Protein AF-A0AB34JN98-F1 (afdb_monomer_lite)

Radius of gyration: 25.68 Å; chains: 1; bounding box: 52×75×69 Å

Organism: Prymnesium parvum (NCBI:txid97485)

Sequence (471 aa):
MVVPAAVWSALQLTQSSSPPLPIPLSLLRPIVGSLRVNEQRHREEVEESARLGYARAALASPPPPPLPSTRARVPPRALGLGPASPFPTDELVFTSEAPVLSAASCGAIRREAAAHIAAGGKSSFTMVETNRDANVHALPLTRRLLNRALRAGLLEWAAAAFPAAVDGAAELFVYRALVVQYDAAAGLTRQPVHRDAALLSVIISLSERGEYTAGGTWIEAMGKAIAPPQGHALLHPSALRHSGGEITSGERWVLVVFLGHEKLKFAEHGRRFKARAKEAAENGEAAEVQRLLYEGLRVCPDQPELWSDAGGYLHDRGDLSSALEHYEMAIKLNPADAHPHNNRGAALVESNAPPQFALQAFEYALSLDPYLVPAWRNIGGLLLAIGEKEAAGDVLASAPACVQADAVVASLRAAVEDESLARCHRQSLWCTCVAQRVSLSAVLERSDGNAWTRRSSSTTARMCVAVLSKP

Secondary structure (DSSP, 8-state):
-PPPGGGS-S--------PPPPPPGGGTHHHHHHHHHHHHHHHHHHHHHHHTTPPPS---SSPPPPPPEEEEE--GGGG--GGG-S---SEEEEEESS-SS-HHHHHHHHHHHHHHHHTT---TT--TTT-EEEEGGG-HHHHHHHHHHIIIIIHHHHHHH-TTT-S-GGGEEEEEEEEEEEETTTTB----SB--SSSEEEEEE-S-GGGEEEEEEEEGGGTEEE-PPTT-EEEEETTS-EEEEEEEEEEEEEEEEEEEESS--STTHHHHHHHHHHHHHHTT-HHHHHHHHHHHHHH-TT-HHHHHHHHHHHHHTT-HHHHHHHHHHHHHH-TT-HHHHHHHHHHHHHTT--HHHHHHHHHHHHHH-TT-HHHHHHHHHHHHHHT-HHHHHHHHHHS-HHHHTSHHHHHHHHHHH-HHHHHHHHHHHHSTTSTTT--HHHHEEE-TTS-EEESS-SHHHHHHHHHHT--

pLDDT: mean 76.85, std 19.91, range [26.48, 98.69]

Structure (mmCIF, N/CA/C/O backbone):
data_AF-A0AB34JN98-F1
#
_entry.id   AF-A0AB34JN98-F1
#
loop_
_atom_site.group_PDB
_atom_site.id
_atom_site.type_symbol
_atom_site.label_atom_id
_atom_site.label_alt_id
_atom_site.label_comp_id
_atom_site.label_asym_id
_atom_site.label_entity_id
_atom_site.label_seq_id
_atom_site.pdbx_PDB_ins_code
_atom_site.Cartn_x
_atom_site.Cartn_y
_atom_site.Cartn_z
_atom_site.occupancy
_atom_site.B_iso_or_equiv
_atom_site.auth_seq_id
_atom_site.auth_comp_id
_atom_site.auth_asym_id
_atom_site.auth_atom_id
_atom_site.pdbx_PDB_model_num
ATOM 1 N N . MET A 1 1 ? 2.929 39.984 12.850 1.00 28.11 1 MET A N 1
ATOM 2 C CA . MET A 1 1 ? 2.430 39.860 11.465 1.00 28.11 1 MET A CA 1
ATOM 3 C C . MET A 1 1 ? 1.137 39.075 11.513 1.00 28.11 1 MET A C 1
ATOM 5 O O . MET A 1 1 ? 1.141 37.941 11.970 1.00 28.11 1 MET A O 1
ATOM 9 N N . VAL A 1 2 ? 0.042 39.746 11.176 1.00 27.78 2 VAL A N 1
ATOM 10 C CA . VAL A 1 2 ? -1.337 39.250 11.240 1.00 27.78 2 VAL A CA 1
ATOM 11 C C . VAL A 1 2 ? -1.608 38.427 9.979 1.00 27.78 2 VAL A C 1
ATOM 13 O O . VAL A 1 2 ? -1.315 38.893 8.881 1.00 27.78 2 VAL A O 1
ATOM 16 N N . VAL A 1 3 ? -2.124 37.207 10.129 1.00 28.59 3 VAL A N 1
ATOM 17 C CA . VAL A 1 3 ? -2.590 36.382 9.002 1.00 28.59 3 VAL A CA 1
ATOM 18 C C . VAL A 1 3 ? -3.963 36.917 8.555 1.00 28.59 3 VAL A C 1
ATOM 20 O O . VAL A 1 3 ? -4.798 37.168 9.427 1.00 28.59 3 VAL A O 1
ATOM 23 N N . PRO A 1 4 ? -4.226 37.144 7.253 1.00 30.84 4 PRO A N 1
ATOM 24 C CA . PRO A 1 4 ? -5.441 37.828 6.807 1.00 30.84 4 PRO A CA 1
ATOM 25 C C . PRO A 1 4 ? -6.714 37.000 7.021 1.00 30.84 4 PRO A C 1
ATOM 27 O O . PRO A 1 4 ? -6.763 35.815 6.701 1.00 30.84 4 PRO A O 1
ATOM 30 N N . ALA A 1 5 ? -7.779 37.668 7.468 1.00 32.75 5 ALA A N 1
ATOM 31 C CA . ALA A 1 5 ? -9.112 37.127 7.754 1.00 32.75 5 ALA A CA 1
ATOM 32 C C . ALA A 1 5 ? -9.914 36.632 6.522 1.00 32.75 5 ALA A C 1
ATOM 34 O O . ALA A 1 5 ? -11.117 36.414 6.615 1.00 32.75 5 ALA A O 1
ATOM 35 N N . ALA A 1 6 ? -9.279 36.441 5.363 1.00 30.11 6 ALA A N 1
ATOM 36 C CA . ALA A 1 6 ? -9.966 36.165 4.097 1.00 30.11 6 ALA A CA 1
ATOM 37 C C . ALA A 1 6 ? -10.216 34.671 3.800 1.00 30.11 6 ALA A C 1
ATOM 39 O O . ALA A 1 6 ? -10.796 34.350 2.770 1.00 30.11 6 ALA A O 1
ATOM 40 N N . VAL A 1 7 ? -9.828 33.751 4.691 1.00 34.19 7 VAL A N 1
ATOM 41 C CA . VAL A 1 7 ? -10.060 32.298 4.508 1.00 34.19 7 VAL A CA 1
ATOM 42 C C . VAL A 1 7 ? -11.388 31.826 5.134 1.00 34.19 7 VAL A C 1
ATOM 44 O O . VAL A 1 7 ? -11.815 30.702 4.905 1.00 34.19 7 VAL A O 1
ATOM 47 N N . TRP A 1 8 ? -12.102 32.683 5.874 1.00 31.88 8 TRP A N 1
ATOM 48 C CA . TRP A 1 8 ? -13.288 32.280 6.650 1.00 31.88 8 TRP A CA 1
ATOM 49 C C . TRP A 1 8 ? -14.656 32.545 5.997 1.00 31.88 8 TRP A C 1
ATOM 51 O O . TRP A 1 8 ? -15.677 32.219 6.596 1.00 31.88 8 TRP A O 1
ATOM 61 N N . SER A 1 9 ? -14.723 33.094 4.780 1.00 26.48 9 SER A N 1
ATOM 62 C CA . SER A 1 9 ? -15.995 33.607 4.226 1.00 26.48 9 SER A CA 1
ATOM 63 C C . SER A 1 9 ? -16.650 32.758 3.132 1.00 26.48 9 SER A C 1
ATOM 65 O O . SER A 1 9 ? -17.428 33.280 2.340 1.00 26.48 9 SER A O 1
ATOM 67 N N . ALA A 1 10 ? -16.412 31.449 3.097 1.00 29.86 10 ALA A N 1
ATOM 68 C CA . ALA A 1 10 ? -17.182 30.545 2.243 1.00 29.86 10 ALA A CA 1
ATOM 69 C C . ALA A 1 10 ? -17.642 29.328 3.045 1.00 29.86 10 ALA A C 1
ATOM 71 O O . ALA A 1 10 ? -17.051 28.267 2.915 1.00 29.86 10 ALA A O 1
ATOM 72 N N . LEU A 1 11 ? -18.633 29.528 3.922 1.00 27.17 11 LEU A N 1
ATOM 73 C CA . LEU A 1 11 ? -19.569 28.532 4.475 1.00 27.17 11 LEU A CA 1
ATOM 74 C C . LEU A 1 11 ? -20.429 29.246 5.534 1.00 27.17 11 LEU A C 1
ATOM 76 O O . LEU A 1 11 ? -20.209 29.141 6.739 1.00 27.17 11 LEU A O 1
ATOM 80 N N . GLN A 1 12 ? -21.390 30.050 5.077 1.00 30.25 12 GLN A N 1
ATOM 81 C CA . GLN A 1 12 ? -22.521 30.423 5.924 1.00 30.25 12 GLN A CA 1
ATOM 82 C C . GLN A 1 12 ? -23.531 29.269 5.931 1.00 30.25 12 GLN A C 1
ATOM 84 O O . GLN A 1 12 ? -23.771 28.675 4.881 1.00 30.25 12 GLN A O 1
ATOM 89 N N . LEU A 1 13 ? -24.157 29.062 7.101 1.00 28.30 13 LEU A N 1
ATOM 90 C CA . LEU A 1 13 ? -25.180 28.062 7.471 1.00 28.30 13 LEU A CA 1
ATOM 91 C C . LEU A 1 13 ? -24.554 26.718 7.916 1.00 28.30 13 LEU A C 1
ATOM 93 O O . LEU A 1 13 ? -23.946 26.033 7.113 1.00 28.30 13 LEU A O 1
ATOM 97 N N . THR A 1 14 ? -24.611 26.254 9.168 1.00 26.95 14 THR A N 1
ATOM 98 C CA . THR A 1 14 ? -25.475 26.544 10.325 1.00 26.95 14 THR A CA 1
ATOM 99 C C . THR A 1 14 ? -24.701 26.379 11.640 1.00 26.95 14 THR A C 1
ATOM 101 O O . THR A 1 14 ? -23.757 25.600 11.740 1.00 26.95 14 THR A O 1
ATOM 104 N N . GLN A 1 15 ? -25.126 27.132 12.652 1.00 34.88 15 GLN A N 1
ATOM 105 C CA . GLN A 1 15 ? -24.516 27.285 13.971 1.00 34.88 15 GLN A CA 1
ATOM 106 C C . GLN A 1 15 ? -24.299 25.954 14.719 1.00 34.88 15 GLN A C 1
ATOM 108 O O . GLN A 1 15 ? -25.248 25.312 15.154 1.00 34.88 15 GLN A O 1
ATOM 113 N N . SER A 1 16 ? -23.032 25.610 14.946 1.00 28.55 16 SER A N 1
ATOM 114 C CA . SER A 1 16 ? -22.572 24.830 16.096 1.00 28.55 16 SER A CA 1
ATOM 115 C C . SER A 1 16 ? -21.486 25.668 16.767 1.00 28.55 16 SER A C 1
ATOM 117 O O . SER A 1 16 ? -20.423 25.924 16.201 1.00 28.55 16 SER A O 1
ATOM 119 N N . SER A 1 17 ? -21.826 26.236 17.919 1.00 30.62 17 SER A N 1
ATOM 120 C CA . SER A 1 17 ? -21.062 27.253 18.637 1.00 30.62 17 SER A CA 1
ATOM 121 C C . SER A 1 17 ? -19.944 26.638 19.475 1.00 30.62 17 SER A C 1
ATOM 123 O O . SER A 1 17 ? -19.982 26.683 20.703 1.00 30.62 17 SER A O 1
ATOM 125 N N . SER A 1 18 ? -18.937 26.061 18.828 1.00 27.73 18 SER A N 1
ATOM 126 C CA . SER A 1 18 ? -17.626 25.843 19.445 1.00 27.73 18 SER A CA 1
ATOM 127 C C . SER A 1 18 ? -16.556 25.841 18.353 1.00 27.73 18 SER A C 1
ATOM 129 O O . SER A 1 18 ? -16.596 24.973 17.479 1.00 27.73 18 SER A O 1
ATOM 131 N N . PRO A 1 19 ? -15.611 26.803 18.343 1.00 28.62 19 PRO A N 1
ATOM 132 C CA . PRO A 1 19 ? -14.417 26.651 17.523 1.00 28.62 19 PRO A CA 1
ATOM 133 C C . PRO A 1 19 ? -13.673 25.380 17.972 1.00 28.62 19 PRO A C 1
ATOM 135 O O . PRO A 1 19 ? -13.746 25.037 19.156 1.00 28.62 19 PRO A O 1
ATOM 138 N N . PRO A 1 20 ? -12.949 24.681 17.078 1.00 36.00 20 PRO A N 1
ATOM 139 C CA . PRO A 1 20 ? -12.013 23.654 17.521 1.00 36.00 20 PRO A CA 1
ATOM 140 C C . PRO A 1 20 ? -11.102 24.270 18.588 1.00 36.00 20 PRO A C 1
ATOM 142 O O . PRO A 1 20 ? -10.603 25.386 18.402 1.00 36.00 20 PRO A O 1
ATOM 145 N N . LEU A 1 21 ? -10.958 23.584 19.727 1.00 36.88 21 LEU A N 1
ATOM 146 C CA . LEU A 1 21 ? -10.161 24.057 20.858 1.00 36.88 21 LEU A CA 1
ATOM 147 C C . LEU A 1 21 ? -8.791 24.540 20.349 1.00 36.88 21 LEU A C 1
ATOM 149 O O . LEU A 1 21 ? -8.106 23.795 19.642 1.00 36.88 21 LEU A O 1
ATOM 153 N N . PRO A 1 22 ? -8.379 25.784 20.653 1.00 38.31 22 PRO A N 1
ATOM 154 C CA . PRO A 1 22 ? -7.098 26.287 20.193 1.00 38.31 22 PRO A CA 1
ATOM 155 C C . PRO A 1 22 ? -5.988 25.463 20.842 1.00 38.31 22 PRO A C 1
ATOM 157 O O . PRO A 1 22 ? -5.863 25.430 22.065 1.00 38.31 22 PRO A O 1
ATOM 160 N N . ILE A 1 23 ? -5.171 24.812 20.013 1.00 42.81 23 ILE A N 1
ATOM 161 C CA . ILE A 1 23 ? -3.956 24.125 20.457 1.00 42.81 23 ILE A CA 1
ATOM 162 C C . ILE A 1 23 ? -3.108 25.149 21.239 1.00 42.81 23 ILE A C 1
ATOM 164 O O . ILE A 1 23 ? -2.758 26.192 20.674 1.00 42.81 23 ILE A O 1
ATOM 168 N N . PRO A 1 24 ? -2.776 24.898 22.520 1.00 39.72 24 PRO A N 1
ATOM 169 C CA . PRO A 1 24 ? -1.986 25.815 23.334 1.00 39.72 24 PRO A CA 1
ATOM 170 C C . PRO A 1 24 ? -0.711 26.290 22.620 1.00 39.72 24 PRO A C 1
ATOM 172 O O . PRO A 1 24 ? 0.083 25.479 22.149 1.00 39.72 24 PRO A O 1
ATOM 175 N N . LEU A 1 25 ? -0.457 27.606 22.585 1.00 34.88 25 LEU A N 1
ATOM 176 C CA . LEU A 1 25 ? 0.745 28.198 21.962 1.00 34.88 25 LEU A CA 1
ATOM 177 C C . LEU A 1 25 ? 2.066 27.633 22.534 1.00 34.88 25 LEU A C 1
ATOM 179 O O . LEU A 1 25 ? 3.090 27.619 21.850 1.00 34.88 25 LEU A O 1
ATOM 183 N N . SER A 1 26 ? 2.050 27.134 23.774 1.00 39.28 26 SER A N 1
ATOM 184 C CA . SER A 1 26 ? 3.172 26.438 24.419 1.00 39.28 26 SER A CA 1
ATOM 185 C C . SER A 1 26 ? 3.528 25.107 23.743 1.00 39.28 26 SER A C 1
ATOM 187 O O . SER A 1 26 ? 4.705 24.753 23.698 1.00 39.28 26 SER A O 1
ATOM 189 N N . LEU A 1 27 ? 2.552 24.426 23.135 1.00 37.41 27 LEU A N 1
ATOM 190 C CA . LEU A 1 27 ? 2.753 23.228 22.315 1.00 37.41 27 LEU A CA 1
ATOM 191 C C . LEU A 1 27 ? 3.260 23.560 20.902 1.00 37.41 27 LEU A C 1
ATOM 193 O O . LEU A 1 27 ? 3.692 22.652 20.201 1.00 37.41 27 LEU A O 1
ATOM 197 N N . LEU A 1 28 ? 3.272 24.838 20.483 1.00 34.34 28 LEU A N 1
ATOM 198 C CA . LEU A 1 28 ? 3.729 25.265 19.150 1.00 34.34 28 LEU A CA 1
ATOM 199 C C . LEU A 1 28 ? 5.238 25.557 19.055 1.00 34.34 28 LEU A C 1
ATOM 201 O O . LEU A 1 28 ? 5.811 25.489 17.968 1.00 34.34 28 LEU A O 1
ATOM 205 N N . ARG A 1 29 ? 5.930 25.862 20.161 1.00 35.06 29 ARG A N 1
ATOM 206 C CA . ARG A 1 29 ? 7.394 26.087 20.145 1.00 35.06 29 ARG A CA 1
ATOM 207 C C . ARG A 1 29 ? 8.211 24.845 19.726 1.00 35.06 29 ARG A C 1
ATOM 209 O O . ARG A 1 29 ? 9.141 25.017 18.936 1.00 35.06 29 ARG A O 1
ATOM 216 N N . PRO A 1 30 ? 7.859 23.611 20.140 1.00 42.59 30 PRO A N 1
ATOM 217 C CA . PRO A 1 30 ? 8.462 22.378 19.616 1.00 42.59 30 PRO A CA 1
ATOM 218 C C . PRO A 1 30 ? 8.184 22.119 18.121 1.00 42.59 30 PRO A C 1
ATOM 220 O O . PRO A 1 30 ? 8.892 21.340 17.482 1.00 42.59 30 PRO A O 1
ATOM 223 N N . ILE A 1 31 ? 7.185 22.783 17.527 1.00 35.53 31 ILE A N 1
ATOM 224 C CA . ILE A 1 31 ? 6.710 22.509 16.158 1.00 35.53 31 ILE A CA 1
ATOM 225 C C . ILE A 1 31 ? 7.638 23.096 15.095 1.00 35.53 31 ILE A C 1
ATOM 227 O O . ILE A 1 31 ? 7.838 22.475 14.056 1.00 35.53 31 ILE A O 1
ATOM 231 N N . VAL A 1 32 ? 8.276 24.244 15.346 1.00 38.88 32 VAL A N 1
ATOM 232 C CA . VAL A 1 32 ? 9.281 24.797 14.415 1.00 38.88 32 VAL A CA 1
ATOM 233 C C . VAL A 1 32 ? 10.532 23.914 14.376 1.00 38.88 32 VAL A C 1
ATOM 235 O O . VAL A 1 32 ? 11.101 23.696 13.307 1.00 38.88 32 VAL A O 1
ATOM 238 N N . GLY A 1 33 ? 10.931 23.356 15.524 1.00 40.91 33 GLY A N 1
ATOM 239 C CA . GLY A 1 33 ? 11.994 22.351 15.594 1.00 40.91 33 GLY A CA 1
ATOM 240 C C . GLY A 1 33 ? 11.627 21.081 14.827 1.00 40.91 33 GLY A C 1
ATOM 241 O O . GLY A 1 33 ? 12.429 20.580 14.046 1.00 40.91 33 GLY A O 1
ATOM 242 N N . SER A 1 34 ? 10.387 20.617 14.962 1.00 44.25 34 SER A N 1
ATOM 243 C CA . SER A 1 34 ? 9.938 19.362 14.351 1.00 44.25 34 SER A CA 1
ATOM 244 C C . SER A 1 34 ? 9.655 19.464 12.849 1.00 44.25 34 SER A C 1
ATOM 246 O O . SER A 1 34 ? 9.928 18.529 12.099 1.00 44.25 34 SER A O 1
ATOM 248 N N . LEU A 1 35 ? 9.222 20.634 12.366 1.00 44.00 35 LEU A N 1
ATOM 249 C CA . LEU A 1 35 ? 9.190 20.942 10.934 1.00 44.00 35 LEU A CA 1
ATOM 250 C C . LEU A 1 35 ? 10.591 20.869 10.320 1.00 44.00 35 LEU A C 1
ATOM 252 O O . LEU A 1 35 ? 10.753 20.254 9.272 1.00 44.00 35 LEU A O 1
ATOM 256 N N . ARG A 1 36 ? 11.614 21.406 11.000 1.00 51.94 36 ARG A N 1
ATOM 257 C CA . ARG A 1 36 ? 13.011 21.289 10.553 1.00 51.94 36 ARG A CA 1
ATOM 258 C C . ARG A 1 36 ? 13.514 19.847 10.583 1.00 51.94 36 ARG A C 1
ATOM 260 O O . ARG A 1 36 ? 14.231 19.464 9.669 1.00 51.94 36 ARG A O 1
ATOM 267 N N . VAL A 1 37 ? 13.128 19.045 11.580 1.00 51.28 37 VAL A N 1
ATOM 268 C CA . VAL A 1 37 ? 13.458 17.606 11.641 1.00 51.28 37 VAL A CA 1
ATOM 269 C C . VAL A 1 37 ? 12.801 16.840 10.493 1.00 51.28 37 VAL A C 1
ATOM 271 O O . VAL A 1 37 ? 13.446 15.998 9.883 1.00 51.28 37 VAL A O 1
ATOM 274 N N . ASN A 1 38 ? 11.553 17.144 10.140 1.00 50.97 38 ASN A N 1
ATOM 275 C CA . ASN A 1 38 ? 10.889 16.498 9.006 1.00 50.97 38 ASN A CA 1
ATOM 276 C C . ASN A 1 38 ? 11.448 16.966 7.657 1.00 50.97 38 ASN A C 1
ATOM 278 O O . ASN A 1 38 ? 11.634 16.146 6.767 1.00 50.97 38 ASN A O 1
ATOM 282 N N . GLU A 1 39 ? 11.784 18.249 7.510 1.00 58.91 39 GLU A N 1
ATOM 283 C CA . GLU A 1 39 ? 12.518 18.752 6.341 1.00 58.91 39 GLU A CA 1
ATOM 284 C C . GLU A 1 39 ? 13.929 18.163 6.248 1.00 58.91 39 GLU A C 1
ATOM 286 O O . GLU A 1 39 ? 14.457 17.984 5.154 1.00 58.91 39 GLU A O 1
ATOM 291 N N . GLN A 1 40 ? 14.565 17.881 7.384 1.00 61.53 40 GLN A N 1
ATOM 292 C CA . GLN A 1 40 ? 15.850 17.195 7.451 1.00 61.53 40 GLN A CA 1
ATOM 293 C C . GLN A 1 40 ? 15.706 15.721 7.052 1.00 61.53 40 GLN A C 1
ATOM 295 O O . GLN A 1 40 ? 16.437 15.287 6.174 1.00 61.53 40 GLN A O 1
ATOM 300 N N . ARG A 1 41 ? 14.722 14.988 7.586 1.00 60.88 41 ARG A N 1
ATOM 301 C CA . ARG A 1 41 ? 14.465 13.586 7.215 1.00 60.88 41 ARG A CA 1
ATOM 302 C C . ARG A 1 41 ? 14.032 13.425 5.755 1.00 60.88 41 ARG A C 1
ATOM 304 O O . ARG A 1 41 ? 14.526 12.543 5.075 1.00 60.88 41 ARG A O 1
ATOM 311 N N . HIS A 1 42 ? 13.181 14.310 5.231 1.00 66.56 42 HIS A N 1
ATOM 312 C CA . HIS A 1 42 ? 12.841 14.317 3.798 1.00 66.56 42 HIS A CA 1
ATOM 313 C C . HIS A 1 42 ? 14.080 14.582 2.931 1.00 66.56 42 HIS A C 1
ATOM 315 O O . HIS A 1 42 ? 14.259 13.943 1.901 1.00 66.56 42 HIS A O 1
ATOM 321 N N . ARG A 1 43 ? 14.985 15.474 3.363 1.00 70.12 43 ARG A N 1
ATOM 322 C CA . ARG A 1 43 ? 16.288 15.641 2.698 1.00 70.12 43 ARG A CA 1
ATOM 323 C C . ARG A 1 43 ? 17.152 14.383 2.799 1.00 70.12 43 ARG A C 1
ATOM 325 O O . ARG A 1 43 ? 17.760 14.012 1.803 1.00 70.12 43 ARG A O 1
ATOM 332 N N . GLU A 1 44 ? 17.175 13.712 3.946 1.00 69.62 44 GLU A N 1
ATOM 333 C CA . GLU A 1 44 ? 17.894 12.446 4.136 1.00 69.62 44 GLU A CA 1
ATOM 334 C C . GLU A 1 44 ? 17.355 11.335 3.228 1.00 69.62 44 GLU A C 1
ATOM 336 O O . GLU A 1 44 ? 18.159 10.633 2.632 1.00 69.62 44 GLU A O 1
ATOM 341 N N . GLU A 1 45 ? 16.038 11.221 3.037 1.00 68.56 45 GLU A N 1
ATOM 342 C CA . GLU A 1 45 ? 15.414 10.269 2.100 1.00 68.56 45 GLU A CA 1
ATOM 343 C C . GLU A 1 45 ? 15.801 10.568 0.640 1.00 68.56 45 GLU A C 1
ATOM 345 O O . GLU A 1 45 ? 16.140 9.667 -0.135 1.00 68.56 45 GLU A O 1
ATOM 350 N N . VAL A 1 46 ? 15.795 11.851 0.257 1.00 74.31 46 VAL A N 1
ATOM 351 C CA . VAL A 1 46 ? 16.253 12.295 -1.071 1.00 74.31 46 VAL A CA 1
ATOM 352 C C . VAL A 1 46 ? 17.732 11.941 -1.275 1.00 74.31 46 VAL A C 1
ATOM 354 O O . VAL A 1 46 ? 18.117 11.437 -2.335 1.00 74.31 46 VAL A O 1
ATOM 357 N N . GLU A 1 47 ? 18.574 12.166 -0.264 1.00 76.88 47 GLU A N 1
ATOM 358 C CA . GLU A 1 47 ? 19.986 11.778 -0.288 1.00 76.88 47 GLU A CA 1
ATOM 359 C C . GLU A 1 47 ? 20.174 10.256 -0.305 1.00 76.88 47 GLU A C 1
ATOM 361 O O . GLU A 1 47 ? 21.042 9.752 -1.019 1.00 76.88 47 GLU A O 1
ATOM 366 N N . GLU A 1 48 ? 19.372 9.511 0.450 1.00 74.44 48 GLU A N 1
ATOM 367 C CA . GLU A 1 48 ? 19.420 8.055 0.530 1.00 74.44 48 GLU A CA 1
ATOM 368 C C . GLU A 1 48 ? 19.129 7.422 -0.829 1.00 74.44 48 GLU A C 1
ATOM 370 O O . GLU A 1 48 ? 19.902 6.574 -1.269 1.00 74.44 48 GLU A O 1
ATOM 375 N N . SER A 1 49 ? 18.112 7.897 -1.556 1.00 79.56 49 SER A N 1
ATOM 376 C CA . SER A 1 49 ? 17.855 7.478 -2.943 1.00 79.56 49 SER A CA 1
ATOM 377 C C . SER A 1 49 ? 19.120 7.576 -3.810 1.00 79.56 49 SER A C 1
ATOM 379 O O . SER A 1 49 ? 19.448 6.658 -4.571 1.00 79.56 49 SER A O 1
ATOM 381 N N . ALA A 1 50 ? 19.874 8.672 -3.673 1.00 79.31 50 ALA A N 1
ATOM 382 C CA . ALA A 1 50 ? 21.129 8.857 -4.394 1.00 79.31 50 ALA A CA 1
ATOM 383 C C . ALA A 1 50 ? 22.236 7.902 -3.903 1.00 79.31 50 ALA A C 1
ATOM 385 O O . ALA A 1 50 ? 22.943 7.323 -4.730 1.00 79.31 50 ALA A O 1
ATOM 386 N N . ARG A 1 51 ? 22.364 7.668 -2.588 1.00 78.69 51 ARG A N 1
ATOM 387 C CA . ARG A 1 51 ? 23.325 6.701 -2.008 1.00 78.69 51 ARG A CA 1
ATOM 388 C C . ARG A 1 51 ? 23.024 5.260 -2.428 1.00 78.69 51 ARG A C 1
ATOM 390 O O . ARG A 1 51 ? 23.944 4.494 -2.707 1.00 78.69 51 ARG A O 1
ATOM 397 N N . LEU A 1 52 ? 21.744 4.912 -2.557 1.00 78.00 52 LEU A N 1
ATOM 398 C CA . LEU A 1 52 ? 21.274 3.644 -3.119 1.00 78.00 52 LEU A CA 1
ATOM 399 C C . LEU A 1 52 ? 21.511 3.554 -4.633 1.00 78.00 52 LEU A C 1
ATOM 401 O O . LEU A 1 52 ? 21.281 2.500 -5.226 1.00 78.00 52 LEU A O 1
ATOM 405 N N . GLY A 1 53 ? 22.036 4.607 -5.261 1.00 80.62 53 GLY A N 1
ATOM 406 C CA . GLY A 1 53 ? 22.501 4.618 -6.641 1.00 80.62 53 GLY A CA 1
ATOM 407 C C . GLY A 1 53 ? 21.389 4.792 -7.668 1.00 80.62 53 GLY A C 1
ATOM 408 O O . GLY A 1 53 ? 21.599 4.418 -8.824 1.00 80.62 53 GLY A O 1
ATOM 409 N N . TYR A 1 54 ? 20.221 5.312 -7.281 1.00 86.88 54 TYR A N 1
ATOM 410 C CA . TYR A 1 54 ? 19.163 5.635 -8.234 1.00 86.88 54 TYR A CA 1
ATOM 411 C C . TYR A 1 54 ? 19.462 6.935 -8.980 1.00 86.88 54 TYR A C 1
ATOM 413 O O . TYR A 1 54 ? 19.928 7.930 -8.426 1.00 86.88 54 TYR A O 1
ATOM 421 N N . ALA A 1 55 ? 19.188 6.909 -10.277 1.00 79.38 55 ALA A N 1
ATOM 422 C CA . ALA A 1 55 ? 19.288 8.052 -11.161 1.00 79.38 55 ALA A CA 1
ATOM 423 C C . ALA A 1 55 ? 18.239 9.117 -10.787 1.00 79.38 55 ALA A C 1
ATOM 425 O O . ALA A 1 55 ? 17.043 8.836 -10.825 1.00 79.38 55 ALA A O 1
ATOM 426 N N . ARG A 1 56 ? 18.679 10.344 -10.472 1.00 74.00 56 ARG A N 1
ATOM 427 C CA . ARG A 1 56 ? 17.800 11.530 -10.418 1.00 74.00 56 ARG A CA 1
ATOM 428 C C . ARG A 1 56 ? 17.470 11.999 -11.833 1.00 74.00 56 ARG A C 1
ATOM 430 O O . ARG A 1 56 ? 18.244 11.765 -12.751 1.00 74.00 56 ARG A O 1
ATOM 437 N N . ALA A 1 57 ? 16.366 12.705 -12.027 1.00 61.28 57 ALA A N 1
ATOM 438 C CA . ALA A 1 57 ? 15.946 13.157 -13.356 1.00 61.28 57 ALA A CA 1
ATOM 439 C C . ALA A 1 57 ? 16.872 14.164 -14.064 1.00 61.28 57 ALA A C 1
ATOM 441 O O . ALA A 1 57 ? 16.705 14.389 -15.256 1.00 61.28 57 ALA A O 1
ATOM 442 N N . ALA A 1 58 ? 17.879 14.735 -13.398 1.00 59.09 58 ALA A N 1
ATOM 443 C CA . ALA A 1 58 ? 18.815 15.692 -14.001 1.00 59.09 58 ALA A CA 1
ATOM 444 C C . ALA A 1 58 ? 19.828 15.062 -14.996 1.00 59.09 58 ALA A C 1
ATOM 446 O O . ALA A 1 58 ? 21.018 15.363 -14.931 1.00 59.09 58 ALA A O 1
ATOM 447 N N . LEU A 1 59 ? 19.414 14.140 -15.876 1.00 60.00 59 LEU A N 1
ATOM 448 C CA . LEU A 1 59 ? 20.343 13.213 -16.546 1.00 60.00 59 LEU A CA 1
ATOM 449 C C . LEU A 1 59 ? 20.398 13.247 -18.080 1.00 60.00 59 LEU A C 1
ATOM 451 O O . LEU A 1 59 ? 21.143 12.453 -18.655 1.00 60.00 59 LEU A O 1
ATOM 455 N N . ALA A 1 60 ? 19.733 14.186 -18.750 1.00 55.81 60 ALA A N 1
ATOM 456 C CA . ALA A 1 60 ? 20.064 14.543 -20.132 1.00 55.81 60 ALA A CA 1
ATOM 457 C C . ALA A 1 60 ? 19.682 16.002 -20.416 1.00 55.81 60 ALA A C 1
ATOM 459 O O . ALA A 1 60 ? 18.648 16.471 -19.950 1.00 55.81 60 ALA A O 1
ATOM 460 N N . SER A 1 61 ? 20.520 16.717 -21.170 1.00 59.75 61 SER A N 1
ATOM 461 C CA . SER A 1 61 ? 20.194 18.043 -21.701 1.00 59.75 61 SER A CA 1
ATOM 462 C C . SER A 1 61 ? 20.404 18.027 -23.222 1.00 59.75 61 SER A C 1
ATOM 464 O O . SER A 1 61 ? 21.545 17.819 -23.649 1.00 59.75 61 SER A O 1
ATOM 466 N N . PRO A 1 62 ? 19.343 18.197 -24.038 1.00 71.00 62 PRO A N 1
ATOM 467 C CA . PRO A 1 62 ? 17.941 18.360 -23.629 1.00 71.00 62 PRO A CA 1
ATOM 468 C C . PRO A 1 62 ? 17.333 17.068 -23.034 1.00 71.00 62 PRO A C 1
ATOM 470 O O . PRO A 1 62 ? 17.836 15.975 -23.317 1.00 71.00 62 PRO A O 1
ATOM 473 N N . PRO A 1 63 ? 16.271 17.176 -22.212 1.00 75.69 63 PRO A N 1
ATOM 474 C CA . PRO A 1 63 ? 15.570 16.013 -21.673 1.00 75.69 63 PRO A CA 1
ATOM 475 C C . PRO A 1 63 ? 14.915 15.193 -22.799 1.00 75.69 63 PRO A C 1
ATOM 477 O O . PRO A 1 63 ? 14.524 15.759 -23.827 1.00 75.69 63 PRO A O 1
ATOM 480 N N . PRO A 1 64 ? 14.793 13.862 -22.642 1.00 83.94 64 PRO A N 1
ATOM 481 C CA . PRO A 1 64 ? 14.065 13.043 -23.602 1.00 83.94 64 PRO A CA 1
ATOM 482 C C . PRO A 1 64 ? 12.572 13.417 -23.608 1.00 83.94 64 PRO A C 1
ATOM 484 O O . PRO A 1 64 ? 12.046 13.866 -22.589 1.00 83.94 64 PRO A O 1
ATOM 487 N N . PRO A 1 65 ? 11.853 13.211 -24.725 1.00 85.69 65 PRO A N 1
ATOM 488 C CA . PRO A 1 65 ? 10.408 13.397 -24.733 1.00 85.69 65 PRO A CA 1
ATOM 489 C C . PRO A 1 65 ? 9.723 12.412 -23.765 1.00 85.69 65 PRO A C 1
ATOM 491 O O . PRO A 1 65 ? 10.213 11.291 -23.581 1.00 85.69 65 PRO A O 1
ATOM 494 N N . PRO A 1 66 ? 8.579 12.791 -23.165 1.00 87.19 66 PRO A N 1
ATOM 495 C CA . PRO A 1 66 ? 7.802 11.886 -22.329 1.00 87.19 66 PRO A CA 1
ATOM 496 C C . PRO A 1 66 ? 7.295 10.692 -23.146 1.00 87.19 66 PRO A C 1
ATOM 498 O O . PRO A 1 66 ? 7.013 10.802 -24.342 1.00 87.19 66 PRO A O 1
ATOM 501 N N . LEU A 1 67 ? 7.158 9.541 -22.485 1.00 90.75 67 LEU A N 1
ATOM 502 C CA . LEU A 1 67 ? 6.664 8.323 -23.120 1.00 90.75 67 LEU A CA 1
ATOM 503 C C . LEU A 1 67 ? 5.216 8.510 -23.614 1.00 90.75 67 LEU A C 1
ATOM 505 O O . LEU A 1 67 ? 4.379 9.040 -22.874 1.00 90.75 67 LEU A O 1
ATOM 509 N N . PRO A 1 68 ? 4.881 8.035 -24.828 1.00 93.81 68 PRO A N 1
ATOM 510 C CA . PRO A 1 68 ? 3.496 7.983 -25.274 1.00 93.81 68 PRO A CA 1
ATOM 511 C C . PRO A 1 68 ? 2.701 7.032 -24.372 1.00 93.81 68 PRO A C 1
ATOM 513 O O . PRO A 1 68 ? 3.210 5.996 -23.925 1.00 93.81 68 PRO A O 1
ATOM 516 N N . SER A 1 69 ? 1.462 7.405 -24.056 1.00 96.38 69 SER A N 1
ATOM 517 C CA . SER A 1 69 ? 0.627 6.648 -23.127 1.00 96.38 69 SER A CA 1
ATOM 518 C C . SER A 1 69 ? -0.862 6.857 -23.362 1.00 96.38 69 SER A C 1
ATOM 520 O O . SER A 1 69 ? -1.321 7.956 -23.681 1.00 96.38 69 SER A O 1
ATOM 522 N N . THR A 1 70 ? -1.614 5.797 -23.089 1.00 97.12 70 THR A N 1
ATOM 523 C CA . THR A 1 70 ? -3.069 5.845 -22.975 1.00 97.12 70 THR A CA 1
ATOM 524 C C . THR A 1 70 ? -3.466 6.279 -21.569 1.00 97.12 70 THR A C 1
ATOM 526 O O . THR A 1 70 ? -2.755 6.005 -20.598 1.00 97.12 70 THR A O 1
ATOM 529 N N . ARG A 1 71 ? -4.613 6.953 -21.454 1.00 95.94 71 ARG A N 1
ATOM 530 C CA . ARG A 1 71 ? -5.120 7.522 -20.198 1.00 95.94 71 ARG A CA 1
ATOM 531 C C . ARG A 1 71 ? -6.463 6.905 -19.849 1.00 95.94 71 ARG A C 1
ATOM 533 O O . ARG A 1 71 ? -7.290 6.673 -20.731 1.00 95.94 71 ARG A O 1
ATOM 540 N N . ALA A 1 72 ? -6.699 6.673 -18.567 1.00 95.81 72 ALA A N 1
ATOM 541 C CA . ALA A 1 72 ? -7.982 6.224 -18.055 1.00 95.81 72 ALA A CA 1
ATOM 542 C C . ALA A 1 72 ? -8.500 7.174 -16.973 1.00 95.81 72 ALA A C 1
ATOM 544 O O . ALA A 1 72 ? -7.748 7.644 -16.114 1.00 95.81 72 ALA A O 1
ATOM 545 N N . ARG A 1 73 ? -9.811 7.429 -17.028 1.00 95.31 73 ARG A N 1
ATOM 546 C CA . ARG A 1 73 ? -10.495 8.300 -16.076 1.00 95.31 73 ARG A CA 1
ATOM 547 C C . ARG A 1 73 ? -10.809 7.571 -14.775 1.00 95.31 73 ARG A C 1
ATOM 549 O O . ARG A 1 73 ? -11.365 6.473 -14.793 1.00 95.31 73 ARG A O 1
ATOM 556 N N . VAL A 1 74 ? -10.509 8.224 -13.662 1.00 91.88 74 VAL A N 1
ATOM 557 C CA . VAL A 1 74 ? -10.858 7.842 -12.299 1.00 91.88 74 VAL A CA 1
ATOM 558 C C . VAL A 1 74 ? -11.272 9.113 -11.545 1.00 91.88 74 VAL A C 1
ATOM 560 O O . VAL A 1 74 ? -10.535 10.095 -11.565 1.00 91.88 74 VAL A O 1
ATOM 563 N N . PRO A 1 75 ? -12.428 9.134 -10.858 1.00 81.38 75 PRO A N 1
ATOM 564 C CA . PRO A 1 75 ? -12.866 10.319 -10.126 1.00 81.38 75 PRO A CA 1
ATOM 565 C C . PRO A 1 75 ? -11.835 10.760 -9.067 1.00 81.38 75 PRO A C 1
ATOM 567 O O . PRO A 1 75 ? -11.445 9.918 -8.257 1.00 81.38 75 PRO A O 1
ATOM 570 N N . PRO A 1 76 ? -11.469 12.055 -8.963 1.00 73.88 76 PRO A N 1
ATOM 571 C CA . PRO A 1 76 ? -10.483 12.541 -7.984 1.00 73.88 76 PRO A CA 1
ATOM 572 C C . PRO A 1 76 ? -10.787 12.158 -6.531 1.00 73.88 76 PRO A C 1
ATOM 574 O O . PRO A 1 76 ? -9.882 11.872 -5.751 1.00 73.88 76 PRO A O 1
ATOM 577 N N . ARG A 1 77 ? -12.075 12.053 -6.171 1.00 77.19 77 ARG A N 1
ATOM 578 C CA . ARG A 1 77 ? -12.526 11.574 -4.850 1.00 77.19 77 ARG A CA 1
ATOM 579 C C . ARG A 1 77 ? -11.988 10.185 -4.478 1.00 77.19 77 ARG A C 1
ATOM 581 O O . ARG A 1 77 ? -11.838 9.900 -3.296 1.00 77.19 77 ARG A O 1
ATOM 588 N N . ALA A 1 78 ? -11.660 9.342 -5.460 1.00 80.00 78 ALA A N 1
ATOM 589 C CA . ALA A 1 78 ? -11.079 8.018 -5.238 1.00 80.00 78 ALA A CA 1
ATOM 590 C C . ALA A 1 78 ? -9.686 8.069 -4.586 1.00 80.00 78 ALA A C 1
ATOM 592 O O . ALA A 1 78 ? -9.248 7.084 -3.992 1.00 80.00 78 ALA A O 1
ATOM 593 N N . LEU A 1 79 ? -8.994 9.210 -4.675 1.00 73.31 79 LEU A N 1
ATOM 594 C CA . LEU A 1 79 ? -7.695 9.415 -4.037 1.00 73.31 79 LEU A CA 1
ATOM 595 C C . LEU A 1 79 ? -7.810 9.557 -2.512 1.00 73.31 79 LEU A C 1
ATOM 597 O O . LEU A 1 79 ? -6.829 9.328 -1.811 1.00 73.31 79 LEU A O 1
ATOM 601 N N . GLY A 1 80 ? -8.983 9.935 -1.983 1.00 68.44 80 GLY A N 1
ATOM 602 C CA . GLY A 1 80 ? -9.164 10.193 -0.547 1.00 68.44 80 GLY A CA 1
ATOM 603 C C . GLY A 1 80 ? -8.347 11.383 -0.021 1.00 68.44 80 GLY A C 1
ATOM 604 O O . GLY A 1 80 ? -8.096 11.481 1.173 1.00 68.44 80 GLY A O 1
ATOM 605 N N . LEU A 1 81 ? -7.897 12.278 -0.908 1.00 63.81 81 LEU A N 1
ATOM 606 C CA . LEU A 1 81 ? -7.065 13.440 -0.559 1.00 63.81 81 LEU A CA 1
ATOM 607 C C . LEU A 1 81 ? -7.872 14.729 -0.327 1.00 63.81 81 LEU A C 1
ATOM 609 O O . LEU A 1 81 ? -7.289 15.779 -0.080 1.00 63.81 81 LEU A O 1
ATOM 613 N N . GLY A 1 82 ? -9.200 14.669 -0.454 1.00 59.56 82 GLY A N 1
ATOM 614 C CA . GLY A 1 82 ? -10.059 15.839 -0.287 1.00 59.56 82 GLY A CA 1
ATOM 615 C C . GLY A 1 82 ? -9.785 16.960 -1.309 1.00 59.56 82 GLY A C 1
ATOM 616 O O . GLY A 1 82 ? -9.208 16.717 -2.375 1.00 59.56 82 GLY A O 1
ATOM 617 N N . PRO A 1 83 ? -10.214 18.201 -1.015 1.00 57.06 83 PRO A N 1
ATOM 618 C CA . PRO A 1 83 ? -10.036 19.351 -1.906 1.00 57.06 83 PRO A CA 1
ATOM 619 C C . PRO A 1 83 ? -8.574 19.813 -2.032 1.00 57.06 83 PRO A C 1
ATOM 621 O O . PRO A 1 83 ? -8.258 20.564 -2.949 1.00 57.06 83 PRO A O 1
ATOM 624 N N . ALA A 1 84 ? -7.682 19.361 -1.143 1.00 53.75 84 ALA A N 1
ATOM 625 C CA . ALA A 1 84 ? -6.252 19.672 -1.162 1.00 53.75 84 ALA A CA 1
ATOM 626 C C . ALA A 1 84 ? -5.421 18.699 -2.027 1.00 53.75 84 ALA A C 1
ATOM 628 O O . ALA A 1 84 ? -4.189 18.743 -1.995 1.00 53.75 84 ALA A O 1
ATOM 629 N N . SER A 1 85 ? -6.074 17.813 -2.791 1.00 72.75 85 SER A N 1
ATOM 630 C CA . SER A 1 85 ? -5.400 16.898 -3.717 1.00 72.75 85 SER A CA 1
ATOM 631 C C . SER A 1 85 ? -4.506 17.665 -4.705 1.00 72.75 85 SER A C 1
ATOM 633 O O . SER A 1 85 ? -5.008 18.547 -5.406 1.00 72.75 85 SER A O 1
ATOM 635 N N . PRO A 1 86 ? -3.218 17.296 -4.860 1.00 76.00 86 PRO A N 1
ATOM 636 C CA . PRO A 1 86 ? -2.351 17.876 -5.887 1.00 76.00 86 PRO A CA 1
ATOM 637 C C . PRO A 1 86 ? -2.702 17.375 -7.301 1.00 76.00 86 PRO A C 1
ATOM 639 O O . PRO A 1 86 ? -2.119 17.821 -8.285 1.00 76.00 86 PRO A O 1
ATOM 642 N N . PHE A 1 87 ? -3.662 16.451 -7.415 1.00 85.75 87 PHE A N 1
ATOM 643 C CA . PHE A 1 87 ? -4.144 15.880 -8.668 1.00 85.75 87 PHE A CA 1
ATOM 644 C C . PHE A 1 87 ? -5.561 16.400 -8.967 1.00 85.75 87 PHE A C 1
ATOM 646 O O . PHE A 1 87 ? -6.538 15.777 -8.542 1.00 85.75 87 PHE A O 1
ATOM 653 N N . PRO A 1 88 ? -5.705 17.536 -9.677 1.00 78.62 88 PRO A N 1
ATOM 654 C CA . PRO A 1 88 ? -7.008 18.135 -9.980 1.00 78.62 88 PRO A CA 1
ATOM 655 C C . PRO A 1 88 ? -7.715 17.491 -11.188 1.00 78.62 88 PRO A C 1
ATOM 657 O O . PRO A 1 88 ? -8.820 17.895 -11.539 1.00 78.62 88 PRO A O 1
ATOM 660 N N . THR A 1 89 ? -7.074 16.525 -11.851 1.00 86.56 89 THR A N 1
ATOM 661 C CA . THR A 1 89 ? -7.564 15.852 -13.065 1.00 86.56 89 THR A CA 1
ATOM 662 C C . THR A 1 89 ? -8.309 14.559 -12.735 1.00 86.56 89 THR A C 1
ATOM 664 O O . THR A 1 89 ? -8.014 13.913 -11.732 1.00 86.56 89 THR A O 1
ATOM 667 N N . ASP A 1 90 ? -9.250 14.151 -13.589 1.00 89.88 90 ASP A N 1
ATOM 668 C CA . ASP A 1 90 ? -9.844 12.813 -13.546 1.00 89.88 90 ASP A CA 1
ATOM 669 C C . ASP A 1 90 ? -9.030 11.782 -14.348 1.00 89.88 90 ASP A C 1
ATOM 671 O O . ASP A 1 90 ? -9.267 10.588 -14.228 1.00 89.88 90 ASP A O 1
ATOM 675 N N . GLU A 1 91 ? -8.028 12.192 -15.125 1.00 94.50 91 GLU A N 1
ATOM 676 C CA . GLU A 1 91 ? -7.083 11.291 -15.790 1.00 94.50 91 GLU A CA 1
ATOM 677 C C . GLU A 1 91 ? -5.982 10.878 -14.805 1.00 94.50 91 GLU A C 1
ATOM 679 O O . GLU A 1 91 ? -4.954 11.539 -14.691 1.00 94.50 91 GLU A O 1
ATOM 684 N N . LEU A 1 92 ? -6.215 9.802 -14.047 1.00 95.06 92 LEU A N 1
ATOM 685 C CA . LEU A 1 92 ? -5.326 9.389 -12.949 1.00 95.06 92 LEU A CA 1
ATOM 686 C C . LEU A 1 92 ? -4.527 8.116 -13.232 1.00 95.06 92 LEU A C 1
ATOM 688 O O . LEU A 1 92 ? -3.656 7.763 -12.444 1.00 95.06 92 LEU A O 1
ATOM 692 N N . VAL A 1 93 ? -4.815 7.402 -14.318 1.00 97.88 93 VAL A N 1
ATOM 693 C CA . VAL A 1 93 ? -4.136 6.141 -14.635 1.00 97.88 93 VAL A CA 1
ATOM 694 C C . VAL A 1 93 ? -3.619 6.181 -16.063 1.00 97.88 93 VAL A C 1
ATOM 696 O O . VAL A 1 93 ? -4.387 6.388 -17.000 1.00 97.88 93 VAL A O 1
ATOM 699 N N . PHE A 1 94 ? -2.319 5.950 -16.225 1.00 98.31 94 PHE A N 1
ATOM 700 C CA . PHE A 1 94 ? -1.618 6.035 -17.501 1.00 98.31 94 PHE A CA 1
ATOM 701 C C . PHE A 1 94 ? -0.933 4.708 -17.809 1.00 98.31 94 PHE A C 1
ATOM 703 O O . PHE A 1 94 ? -0.258 4.147 -16.950 1.00 98.31 94 PHE A O 1
ATOM 710 N N . THR A 1 95 ? -1.076 4.204 -19.032 1.00 98.31 95 THR A N 1
ATOM 711 C CA . THR A 1 95 ? -0.371 2.995 -19.491 1.00 98.31 95 THR A CA 1
ATOM 712 C C . THR A 1 95 ? 0.523 3.349 -20.665 1.00 98.31 95 THR A C 1
ATOM 714 O O . THR A 1 95 ? 0.038 3.935 -21.634 1.00 98.31 95 THR A O 1
ATOM 717 N N . SER A 1 96 ? 1.811 3.010 -20.592 1.00 98.19 96 SER A N 1
ATOM 718 C CA . SER A 1 96 ? 2.751 3.282 -21.680 1.00 98.19 96 SER A CA 1
ATOM 719 C C . SER A 1 96 ? 2.326 2.558 -22.963 1.00 98.19 96 SER A C 1
ATOM 721 O O . SER A 1 96 ? 1.839 1.430 -22.916 1.00 98.19 96 SER A O 1
ATOM 723 N N . GLU A 1 97 ? 2.507 3.205 -24.113 1.00 97.12 97 GLU A N 1
ATOM 724 C CA . GLU A 1 97 ? 2.244 2.613 -25.438 1.00 97.12 97 GLU A CA 1
ATOM 725 C C . GLU A 1 97 ? 3.468 1.890 -26.010 1.00 97.12 97 GLU A C 1
ATOM 727 O O . GLU A 1 97 ? 3.352 1.086 -26.931 1.00 97.12 97 GLU A O 1
ATOM 732 N N . ALA A 1 98 ? 4.644 2.169 -25.446 1.00 94.62 98 ALA A N 1
ATOM 733 C CA . ALA A 1 98 ? 5.898 1.509 -25.768 1.00 94.62 98 ALA A CA 1
ATOM 734 C C . ALA A 1 98 ? 6.484 0.820 -24.521 1.00 94.62 98 ALA A C 1
ATOM 736 O O . ALA A 1 98 ? 6.246 1.273 -23.390 1.00 94.62 98 ALA A O 1
ATOM 737 N N . PRO A 1 99 ? 7.274 -0.256 -24.700 1.00 96.69 99 PRO A N 1
ATOM 738 C CA . PRO A 1 99 ? 7.939 -0.923 -23.594 1.00 96.69 99 PRO A CA 1
ATOM 739 C C . PRO A 1 99 ? 9.048 -0.036 -23.022 1.00 96.69 99 PRO A C 1
ATOM 741 O O . PRO A 1 99 ? 9.947 0.412 -23.732 1.00 96.69 99 PRO A O 1
ATOM 744 N N . VAL A 1 100 ? 9.014 0.168 -21.708 1.00 96.88 100 VAL A N 1
ATOM 745 C CA . VAL A 1 100 ? 10.062 0.864 -20.949 1.00 96.88 100 VAL A CA 1
ATOM 746 C C . VAL A 1 100 ? 11.268 -0.056 -20.714 1.00 96.88 100 VAL A C 1
ATOM 748 O O . VAL A 1 100 ? 12.409 0.394 -20.607 1.00 96.88 100 VAL A O 1
ATOM 751 N N . LEU A 1 101 ? 11.025 -1.367 -20.658 1.00 98.00 101 LEU A N 1
ATOM 752 C CA . LEU A 1 101 ? 12.046 -2.408 -20.585 1.00 98.00 101 LEU A CA 1
ATOM 753 C C . LEU A 1 101 ? 11.865 -3.396 -21.735 1.00 98.00 101 LEU A C 1
ATOM 755 O O . LEU A 1 101 ? 10.752 -3.806 -22.042 1.00 98.00 101 LEU A O 1
ATOM 759 N N . SER A 1 102 ? 12.965 -3.827 -22.351 1.00 98.06 102 SER A N 1
ATOM 760 C CA . SER A 1 102 ? 12.914 -4.906 -23.341 1.00 98.06 102 SER A CA 1
ATOM 761 C C . SER A 1 102 ? 12.587 -6.252 -22.687 1.00 98.06 102 SER A C 1
ATOM 763 O O . SER A 1 102 ? 12.937 -6.473 -21.527 1.00 98.06 102 SER A O 1
ATOM 765 N N . ALA A 1 103 ? 12.028 -7.195 -23.452 1.00 97.88 103 ALA A N 1
ATOM 766 C CA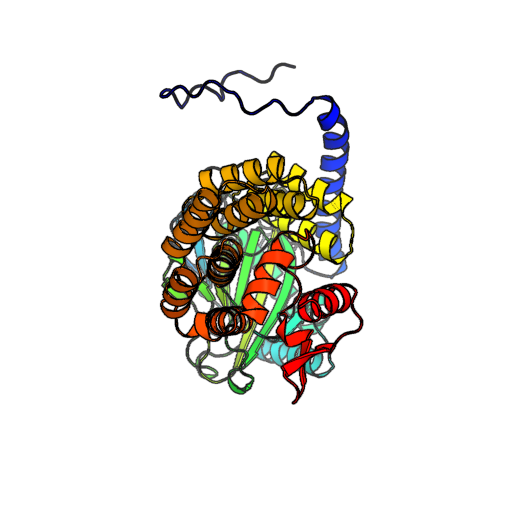 . ALA A 1 103 ? 11.759 -8.561 -22.985 1.00 97.88 103 ALA A CA 1
ATOM 767 C C . ALA A 1 103 ? 13.004 -9.232 -22.368 1.00 97.88 103 ALA A C 1
ATOM 769 O O . ALA A 1 103 ? 12.949 -9.826 -21.290 1.00 97.88 103 ALA A O 1
ATOM 770 N N . ALA A 1 104 ? 14.174 -9.043 -22.993 1.00 98.25 104 ALA A N 1
ATOM 771 C CA . ALA A 1 104 ? 15.450 -9.525 -22.465 1.00 98.25 104 ALA A CA 1
ATOM 772 C C . ALA A 1 104 ? 15.798 -8.909 -21.095 1.00 98.25 104 ALA A C 1
ATOM 774 O O . ALA A 1 104 ? 16.276 -9.616 -20.206 1.00 98.25 104 ALA A O 1
ATOM 775 N N . SER A 1 105 ? 15.530 -7.610 -20.908 1.00 98.56 105 SER A N 1
ATOM 776 C CA . SER A 1 105 ? 15.721 -6.927 -19.623 1.00 98.56 105 SER A CA 1
ATOM 777 C C . SER A 1 105 ? 14.756 -7.462 -18.566 1.00 98.56 105 SER A C 1
ATOM 779 O O . SER A 1 105 ? 15.188 -7.762 -17.457 1.00 98.56 105 SER A O 1
ATOM 781 N N . CYS A 1 106 ? 13.480 -7.655 -18.915 1.00 98.69 106 CYS A N 1
ATOM 782 C CA . CYS A 1 106 ? 12.478 -8.243 -18.025 1.00 98.69 106 CYS A CA 1
ATOM 783 C C . CYS A 1 106 ? 12.897 -9.640 -17.547 1.00 98.69 106 CYS A C 1
ATOM 785 O O . CYS A 1 106 ? 12.907 -9.905 -16.345 1.00 98.69 106 CYS A O 1
ATOM 787 N N . GLY A 1 107 ? 13.328 -10.510 -18.466 1.00 98.44 107 GLY A N 1
ATOM 788 C CA . GLY A 1 107 ? 13.826 -11.842 -18.121 1.00 98.44 107 GLY A CA 1
ATOM 789 C C . GLY A 1 107 ? 15.089 -11.813 -17.253 1.00 98.44 107 GLY A C 1
ATOM 790 O O . GLY A 1 107 ? 15.239 -12.639 -16.354 1.00 98.44 107 GLY A O 1
ATOM 791 N N . ALA A 1 108 ? 15.995 -10.857 -17.478 1.00 98.56 108 ALA A N 1
ATOM 792 C CA . ALA A 1 108 ? 17.198 -10.704 -16.663 1.00 98.56 108 ALA A CA 1
ATOM 793 C C . ALA A 1 108 ? 16.886 -10.251 -15.225 1.00 98.56 108 ALA A C 1
ATOM 795 O O . ALA A 1 108 ? 17.435 -10.822 -14.285 1.00 98.56 108 ALA A O 1
ATOM 796 N N . ILE A 1 109 ? 15.966 -9.294 -15.060 1.00 98.69 109 ILE A N 1
ATOM 797 C CA . ILE A 1 109 ? 15.492 -8.824 -13.748 1.00 98.69 109 ILE A CA 1
ATOM 798 C C . ILE A 1 109 ? 14.852 -9.973 -12.970 1.00 98.69 109 ILE A C 1
ATOM 800 O O . ILE A 1 109 ? 15.190 -10.195 -11.810 1.00 98.69 109 ILE A O 1
ATOM 804 N N . ARG A 1 110 ? 13.970 -10.746 -13.619 1.00 98.12 110 ARG A N 1
ATOM 805 C CA . ARG A 1 110 ? 13.308 -11.902 -12.996 1.00 98.12 110 ARG A CA 1
ATOM 806 C C . ARG A 1 110 ? 14.313 -12.927 -12.482 1.00 98.12 110 ARG A C 1
ATOM 808 O O . ARG A 1 110 ? 14.192 -13.367 -11.346 1.00 98.12 110 ARG A O 1
ATOM 815 N N . ARG A 1 111 ? 15.329 -13.276 -13.281 1.00 98.31 111 ARG A N 1
ATOM 816 C CA . ARG A 1 111 ? 16.374 -14.228 -12.863 1.00 98.31 111 ARG A CA 1
ATOM 817 C C . ARG A 1 111 ? 17.188 -13.720 -11.674 1.00 98.31 111 ARG A C 1
ATOM 819 O O . ARG A 1 111 ? 17.443 -14.491 -10.756 1.00 98.31 111 ARG A O 1
ATOM 826 N N . GLU A 1 112 ? 17.588 -12.448 -11.683 1.00 98.31 112 GLU A N 1
ATOM 827 C CA . GLU A 1 112 ? 18.349 -11.860 -10.574 1.00 98.31 112 GLU A CA 1
ATOM 828 C C . GLU A 1 112 ? 17.518 -11.820 -9.28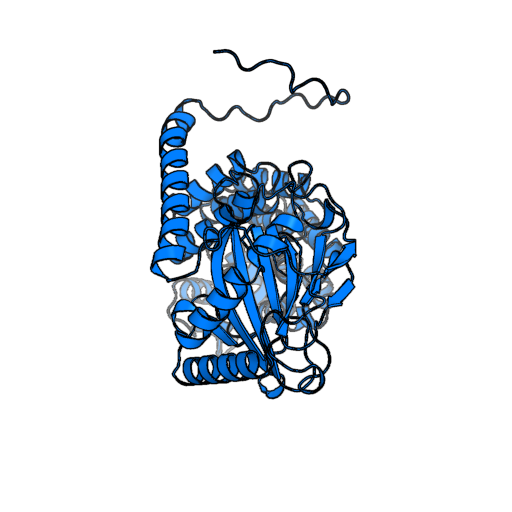3 1.00 98.31 112 GLU A C 1
ATOM 830 O O . GLU A 1 112 ? 17.988 -12.259 -8.235 1.00 98.31 112 GLU A O 1
ATOM 835 N N . ALA A 1 113 ? 16.268 -11.356 -9.366 1.00 96.88 113 ALA A N 1
ATOM 836 C CA . ALA A 1 113 ? 15.365 -11.298 -8.223 1.00 96.88 113 ALA A CA 1
ATOM 837 C C . ALA A 1 113 ? 15.042 -12.696 -7.675 1.00 96.88 113 ALA A C 1
ATOM 839 O O . ALA A 1 113 ? 15.121 -12.905 -6.468 1.00 96.88 113 ALA A O 1
ATOM 840 N N . ALA A 1 114 ? 14.750 -13.669 -8.543 1.00 95.44 114 ALA A N 1
ATOM 841 C CA . ALA A 1 114 ? 14.494 -15.049 -8.137 1.00 95.44 114 ALA A CA 1
ATOM 842 C C . ALA A 1 114 ? 15.701 -15.669 -7.418 1.00 95.44 114 ALA A C 1
ATOM 844 O O . ALA A 1 114 ? 15.534 -16.285 -6.368 1.00 95.44 114 ALA A O 1
ATOM 845 N N . ALA A 1 115 ? 16.918 -15.462 -7.934 1.00 95.94 115 ALA A N 1
ATOM 846 C CA . ALA A 1 115 ? 18.139 -15.934 -7.283 1.00 95.94 115 ALA A CA 1
ATOM 847 C C . ALA A 1 115 ? 18.344 -15.284 -5.903 1.00 95.94 115 ALA A C 1
ATOM 849 O O . ALA A 1 115 ? 18.706 -15.969 -4.948 1.00 95.94 115 ALA A O 1
ATOM 850 N N . HIS A 1 116 ? 18.070 -13.982 -5.780 1.00 94.00 116 HIS A N 1
ATOM 851 C CA . HIS A 1 116 ? 18.162 -13.267 -4.507 1.00 94.00 116 HIS A CA 1
ATOM 852 C C . HIS A 1 116 ? 17.139 -13.772 -3.475 1.00 94.00 116 HIS A C 1
ATOM 854 O O . HIS A 1 116 ? 17.505 -14.036 -2.330 1.00 94.00 116 HIS A O 1
ATOM 860 N N . ILE A 1 117 ? 15.881 -13.963 -3.887 1.00 90.44 117 ILE A N 1
ATOM 861 C CA . ILE A 1 117 ? 14.805 -14.496 -3.034 1.00 90.44 117 ILE A CA 1
ATOM 862 C C . ILE A 1 117 ? 15.138 -15.924 -2.585 1.00 90.44 117 ILE A C 1
ATOM 864 O O . ILE A 1 117 ? 15.022 -16.243 -1.402 1.00 90.44 117 ILE A O 1
ATOM 868 N N . ALA A 1 118 ? 15.607 -16.775 -3.503 1.00 90.00 118 ALA A N 1
ATOM 869 C CA . ALA A 1 118 ? 16.001 -18.151 -3.197 1.00 90.00 118 ALA A CA 1
ATOM 870 C C . ALA A 1 118 ? 17.170 -18.227 -2.199 1.00 90.00 118 ALA A C 1
ATOM 872 O O . ALA A 1 118 ? 17.235 -1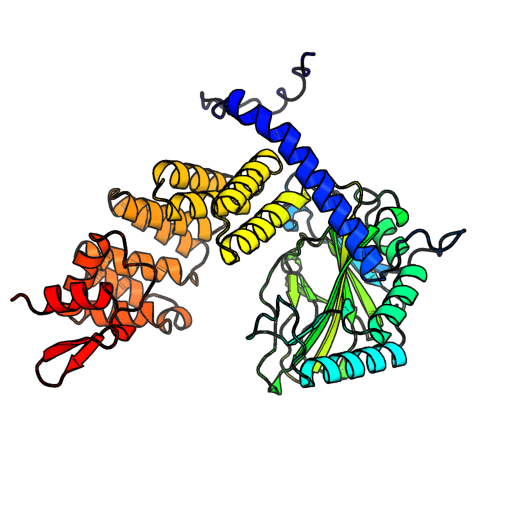9.154 -1.397 1.00 90.00 118 ALA A O 1
ATOM 873 N N . ALA A 1 119 ? 18.061 -17.231 -2.200 1.00 90.88 119 ALA A N 1
ATOM 874 C CA . ALA A 1 119 ? 19.151 -17.107 -1.232 1.00 90.88 119 ALA A CA 1
ATOM 875 C C . ALA A 1 119 ? 18.703 -16.580 0.150 1.00 90.88 119 ALA A C 1
ATOM 877 O O . ALA A 1 119 ? 19.544 -16.317 1.008 1.00 90.88 119 ALA A O 1
ATOM 878 N N . GLY A 1 120 ? 17.396 -16.406 0.381 1.00 82.25 120 GLY A N 1
ATOM 879 C CA . GLY A 1 120 ? 16.846 -15.880 1.632 1.00 82.25 120 GLY A CA 1
ATOM 880 C C . GLY A 1 120 ? 16.831 -14.353 1.715 1.00 82.25 120 GLY A C 1
ATOM 881 O O . GLY A 1 120 ? 16.523 -13.807 2.775 1.00 82.25 120 GLY A O 1
ATOM 882 N N . GLY A 1 121 ? 17.136 -13.658 0.615 1.00 75.75 121 GLY A N 1
ATOM 883 C CA . GLY A 1 121 ? 16.963 -12.217 0.515 1.00 75.75 121 GLY A CA 1
ATOM 884 C C . GLY A 1 121 ? 15.486 -11.850 0.630 1.00 75.75 121 GLY A C 1
ATOM 885 O O . GLY A 1 121 ? 14.659 -12.317 -0.151 1.00 75.75 121 GLY A O 1
ATOM 886 N N . LYS A 1 122 ? 15.145 -11.024 1.619 1.00 63.84 122 LYS A N 1
ATOM 887 C CA . LYS A 1 122 ? 13.792 -10.496 1.835 1.00 63.84 122 LYS A CA 1
ATOM 888 C C . LYS A 1 122 ? 13.840 -8.977 1.791 1.00 63.84 122 LYS A C 1
ATOM 890 O O . LYS A 1 122 ? 14.836 -8.390 2.218 1.00 63.84 122 LYS A O 1
ATOM 895 N N . SER A 1 123 ? 12.762 -8.322 1.358 1.00 63.19 123 SER A N 1
ATOM 896 C CA . SER A 1 123 ? 12.552 -6.933 1.775 1.00 63.19 123 SER A CA 1
ATOM 897 C C . SER A 1 123 ? 11.864 -6.878 3.136 1.00 63.19 123 SER A C 1
ATOM 899 O O . SER A 1 123 ? 11.121 -7.788 3.517 1.00 63.19 123 SER A O 1
ATOM 901 N N . SER A 1 124 ? 12.066 -5.768 3.844 1.00 49.78 124 SER A N 1
ATOM 902 C CA . SER A 1 124 ? 11.468 -5.455 5.147 1.00 49.78 124 SER A CA 1
ATOM 903 C C . SER A 1 124 ? 9.931 -5.459 5.159 1.00 49.78 124 SER A C 1
ATOM 905 O O . SER A 1 124 ? 9.339 -5.338 6.221 1.00 49.78 124 SER A O 1
ATOM 907 N N . PHE A 1 125 ? 9.276 -5.590 3.999 1.00 51.69 125 PHE A N 1
ATOM 908 C CA . PHE A 1 125 ? 7.821 -5.511 3.849 1.00 51.69 125 PHE A CA 1
ATOM 909 C C . PHE A 1 125 ? 7.224 -6.741 3.172 1.00 51.69 125 PHE A C 1
ATOM 911 O O . PHE A 1 125 ? 6.105 -6.662 2.669 1.00 51.69 125 PHE A O 1
ATOM 918 N N . THR A 1 126 ? 7.951 -7.865 3.171 1.00 51.41 126 THR A N 1
ATOM 919 C CA . THR A 1 126 ? 7.397 -9.134 2.692 1.00 51.41 126 THR A CA 1
ATOM 920 C C . THR A 1 126 ? 6.143 -9.427 3.516 1.00 51.41 126 THR A C 1
ATOM 922 O O . THR A 1 126 ? 6.235 -9.853 4.668 1.00 51.41 126 THR A O 1
ATOM 925 N N . MET A 1 127 ? 4.960 -9.167 2.957 1.00 57.00 127 MET A N 1
ATOM 926 C CA . MET A 1 127 ? 3.708 -9.610 3.552 1.00 57.00 127 MET A CA 1
ATOM 927 C C . MET A 1 127 ? 3.652 -11.108 3.294 1.00 57.00 127 MET A C 1
ATOM 929 O O . MET A 1 127 ? 3.194 -11.531 2.231 1.00 57.00 127 MET A O 1
ATOM 933 N N . VAL A 1 128 ? 4.210 -11.861 4.250 1.00 52.31 128 VAL A N 1
ATOM 934 C CA . VAL A 1 128 ? 4.661 -13.267 4.166 1.00 52.31 128 VAL A CA 1
ATOM 935 C C . VAL A 1 128 ? 3.606 -14.227 3.593 1.00 52.31 128 VAL A C 1
ATOM 937 O O . VAL A 1 128 ? 3.940 -15.322 3.159 1.00 52.31 128 VAL A O 1
ATOM 940 N N . GLU A 1 129 ? 2.351 -13.798 3.515 1.00 66.44 129 GLU A N 1
ATOM 941 C CA . GLU A 1 129 ? 1.201 -14.598 3.102 1.00 66.44 129 GLU A CA 1
ATOM 942 C C . GLU A 1 129 ? 0.645 -14.248 1.708 1.00 66.44 129 GLU A C 1
ATOM 944 O O . GLU A 1 129 ? -0.319 -14.863 1.271 1.00 66.44 129 GLU A O 1
ATOM 949 N N . THR A 1 130 ? 1.200 -13.254 0.999 1.00 78.94 130 THR A N 1
ATOM 950 C CA . THR A 1 130 ? 0.532 -12.682 -0.195 1.00 78.94 130 THR A CA 1
ATOM 951 C C . THR A 1 130 ? 1.381 -12.662 -1.468 1.00 78.94 130 THR A C 1
ATOM 953 O O . THR A 1 130 ? 0.848 -12.817 -2.565 1.00 78.94 130 THR A O 1
ATOM 956 N N . ASN A 1 131 ? 2.697 -12.478 -1.349 1.00 85.69 131 ASN A N 1
ATOM 957 C CA . ASN A 1 131 ? 3.655 -12.441 -2.459 1.00 85.69 131 ASN A CA 1
ATOM 958 C C . ASN A 1 131 ? 5.092 -12.633 -1.939 1.00 85.69 131 ASN A C 1
ATOM 960 O O . ASN A 1 131 ? 5.324 -12.645 -0.727 1.00 85.69 131 ASN A O 1
ATOM 964 N N . ARG A 1 132 ? 6.055 -12.791 -2.856 1.00 90.06 132 ARG A N 1
ATOM 965 C CA . ARG A 1 132 ? 7.493 -12.672 -2.558 1.00 90.06 132 ARG A CA 1
ATOM 966 C C . ARG A 1 132 ? 8.027 -11.406 -3.202 1.00 90.06 132 ARG A C 1
ATOM 968 O O . ARG A 1 132 ? 7.621 -11.072 -4.313 1.00 90.06 132 ARG A O 1
ATOM 975 N N . ASP A 1 133 ? 8.984 -10.745 -2.567 1.00 90.69 133 ASP A N 1
ATOM 976 C CA . ASP A 1 133 ? 9.578 -9.552 -3.150 1.00 90.69 133 ASP A CA 1
ATOM 977 C C . ASP A 1 133 ? 11.062 -9.377 -2.801 1.00 90.69 133 ASP A C 1
ATOM 979 O O . ASP A 1 133 ? 11.574 -9.919 -1.819 1.00 90.69 133 ASP A O 1
ATOM 983 N N . ALA A 1 134 ? 11.759 -8.626 -3.651 1.00 90.81 134 ALA A N 1
ATOM 984 C CA . ALA A 1 134 ? 13.161 -8.272 -3.492 1.00 90.81 134 ALA A CA 1
ATOM 985 C C . ALA A 1 134 ? 13.354 -6.767 -3.679 1.00 90.81 134 ALA A C 1
ATOM 987 O O . ALA A 1 134 ? 12.821 -6.159 -4.613 1.00 90.81 134 ALA A O 1
ATOM 988 N N . ASN A 1 135 ? 14.162 -6.157 -2.811 1.00 90.62 135 ASN A N 1
ATOM 989 C CA . ASN A 1 135 ? 14.464 -4.738 -2.920 1.00 90.62 135 ASN A CA 1
ATOM 990 C C . ASN A 1 135 ? 15.533 -4.487 -3.988 1.00 90.62 135 ASN A C 1
ATOM 992 O O . ASN A 1 135 ? 16.610 -5.080 -3.954 1.00 90.62 135 ASN A O 1
ATOM 996 N N . VAL A 1 136 ? 15.256 -3.572 -4.919 1.00 93.44 136 VAL A N 1
ATOM 997 C CA . VAL A 1 136 ? 16.122 -3.309 -6.077 1.00 93.44 136 VAL A CA 1
ATOM 998 C C . VAL A 1 136 ? 17.515 -2.812 -5.675 1.00 93.44 136 VAL A C 1
ATOM 1000 O O . VAL A 1 136 ? 18.467 -3.038 -6.421 1.00 93.44 136 VAL A O 1
ATOM 1003 N N . HIS A 1 137 ? 17.698 -2.214 -4.491 1.00 86.62 137 HIS A N 1
ATOM 1004 C CA . HIS A 1 137 ? 19.043 -1.827 -4.037 1.00 86.62 137 HIS A CA 1
ATOM 1005 C C . HIS A 1 137 ? 19.982 -3.031 -3.849 1.00 86.62 137 HIS A C 1
ATOM 1007 O O . HIS A 1 137 ? 21.192 -2.888 -4.022 1.00 86.62 137 HIS A O 1
ATOM 1013 N N . ALA A 1 138 ? 19.429 -4.209 -3.542 1.00 90.00 138 ALA A N 1
ATOM 1014 C CA . ALA A 1 138 ? 20.166 -5.462 -3.408 1.00 90.00 138 ALA A CA 1
ATOM 1015 C C . ALA A 1 138 ? 20.355 -6.195 -4.754 1.00 90.00 138 ALA A C 1
ATOM 1017 O O . ALA A 1 138 ? 21.001 -7.239 -4.802 1.00 90.00 138 ALA A O 1
ATOM 1018 N N . LEU A 1 139 ? 19.817 -5.642 -5.851 1.00 94.94 139 LEU A N 1
ATOM 1019 C CA . LEU A 1 139 ? 19.808 -6.224 -7.195 1.00 94.94 139 LEU A CA 1
ATOM 1020 C C . LEU A 1 139 ? 20.605 -5.325 -8.166 1.00 94.94 139 LEU A C 1
ATOM 1022 O O . LEU A 1 139 ? 20.036 -4.447 -8.829 1.00 94.94 139 LEU A O 1
ATOM 1026 N N . PRO A 1 140 ? 21.944 -5.455 -8.234 1.00 95.25 140 PRO A N 1
ATOM 1027 C CA . PRO A 1 140 ? 22.795 -4.525 -8.974 1.00 95.25 140 PRO A CA 1
ATOM 1028 C C . PRO A 1 140 ? 22.498 -4.448 -10.480 1.00 95.25 140 PRO A C 1
ATOM 1030 O O . PRO A 1 140 ? 22.613 -3.355 -11.049 1.00 95.25 140 PRO A O 1
ATOM 1033 N N . LEU A 1 141 ? 22.120 -5.548 -11.140 1.00 97.19 141 LEU A N 1
ATOM 1034 C CA . LEU A 1 141 ? 21.738 -5.535 -12.556 1.00 97.19 141 LEU A CA 1
ATOM 1035 C C . LEU A 1 141 ? 20.389 -4.833 -12.744 1.00 97.19 141 LEU A C 1
ATOM 1037 O O . LEU A 1 141 ? 20.278 -3.935 -13.583 1.00 97.19 141 LEU A O 1
ATOM 1041 N N . THR A 1 142 ? 19.395 -5.179 -11.932 1.00 97.88 142 THR A N 1
ATOM 1042 C CA . THR A 1 142 ? 18.058 -4.578 -11.953 1.00 97.88 142 THR A CA 1
ATOM 1043 C C . THR A 1 142 ? 18.134 -3.073 -11.727 1.00 97.88 142 THR A C 1
ATOM 1045 O O . THR A 1 142 ? 17.572 -2.310 -12.511 1.00 97.88 142 THR A O 1
ATOM 1048 N N . ARG A 1 143 ? 18.917 -2.612 -10.742 1.00 95.69 143 ARG A N 1
ATOM 1049 C CA . ARG A 1 143 ? 19.152 -1.181 -10.497 1.00 95.69 143 ARG A CA 1
ATOM 1050 C C . ARG A 1 143 ? 19.757 -0.475 -11.713 1.00 95.69 143 ARG A C 1
ATOM 1052 O O . ARG A 1 143 ? 19.338 0.629 -12.058 1.00 95.69 143 ARG A O 1
ATOM 1059 N N . ARG A 1 144 ? 20.725 -1.094 -12.403 1.00 95.56 144 ARG A N 1
ATOM 1060 C CA . ARG A 1 144 ? 21.317 -0.526 -13.633 1.00 95.56 144 ARG A CA 1
ATOM 1061 C C . ARG A 1 144 ? 20.290 -0.403 -14.760 1.00 95.56 144 ARG A C 1
ATOM 1063 O O . ARG A 1 144 ? 20.269 0.626 -15.437 1.00 95.56 144 ARG A O 1
ATOM 1070 N N . LEU A 1 145 ? 19.456 -1.425 -14.959 1.00 97.25 145 LEU A N 1
ATOM 1071 C CA . LEU A 1 145 ? 18.400 -1.429 -15.976 1.00 97.25 145 LEU A CA 1
ATOM 1072 C C . LEU A 1 145 ? 17.315 -0.391 -15.663 1.00 97.25 145 LEU A C 1
ATOM 1074 O O . LEU A 1 145 ? 16.953 0.386 -16.545 1.00 97.25 145 LEU A O 1
ATOM 1078 N N . LEU A 1 146 ? 16.885 -0.299 -14.402 1.00 96.38 146 LEU A N 1
ATOM 1079 C CA . LEU A 1 146 ? 15.955 0.731 -13.944 1.00 96.38 146 LEU A CA 1
ATOM 1080 C C . LEU A 1 146 ? 16.524 2.137 -14.172 1.00 96.38 146 LEU A C 1
ATOM 1082 O O . LEU A 1 146 ? 15.852 2.983 -14.746 1.00 96.38 146 LEU A O 1
ATOM 1086 N N . ASN A 1 147 ? 17.791 2.382 -13.836 1.00 94.06 147 ASN A N 1
ATOM 1087 C CA . ASN A 1 147 ? 18.430 3.674 -14.099 1.00 94.06 147 ASN A CA 1
ATOM 1088 C C . ASN A 1 147 ? 18.482 4.040 -15.587 1.00 94.06 147 ASN A C 1
ATOM 1090 O O . ASN A 1 147 ? 18.448 5.221 -15.930 1.00 94.06 147 ASN A O 1
ATOM 1094 N N . ARG A 1 148 ? 18.579 3.053 -16.486 1.00 92.75 148 ARG A N 1
ATOM 1095 C CA . ARG A 1 148 ? 18.463 3.302 -17.927 1.00 92.75 148 ARG A CA 1
ATOM 1096 C C . ARG A 1 148 ? 17.033 3.702 -18.299 1.00 92.75 148 ARG A C 1
ATOM 1098 O O . ARG A 1 148 ? 16.886 4.680 -19.018 1.00 92.75 148 ARG A O 1
ATOM 1105 N N . ALA A 1 149 ? 16.018 3.013 -17.779 1.00 93.50 149 ALA A N 1
ATOM 1106 C CA . ALA A 1 149 ? 14.609 3.360 -17.985 1.00 93.50 149 ALA A CA 1
ATOM 1107 C C . ALA A 1 149 ? 14.260 4.764 -17.453 1.00 93.50 149 ALA A C 1
ATOM 1109 O O . ALA A 1 149 ? 13.632 5.551 -18.158 1.00 93.50 149 ALA A O 1
ATOM 1110 N N . LEU A 1 150 ? 14.735 5.113 -16.251 1.00 92.25 150 LEU A N 1
ATOM 1111 C CA . LEU A 1 150 ? 14.569 6.444 -15.652 1.00 92.25 150 LEU A CA 1
ATOM 1112 C C . LEU A 1 150 ? 15.117 7.541 -16.572 1.00 92.25 150 LEU A C 1
ATOM 1114 O O . LEU A 1 150 ? 14.416 8.508 -16.862 1.00 92.25 150 LEU A O 1
ATOM 1118 N N . ARG A 1 151 ? 16.334 7.343 -17.095 1.00 88.12 151 ARG A N 1
ATOM 1119 C CA . ARG A 1 151 ? 16.985 8.263 -18.042 1.00 88.12 151 ARG A CA 1
ATOM 1120 C C . ARG A 1 151 ? 16.367 8.279 -19.438 1.00 88.12 151 ARG A C 1
ATOM 1122 O O . ARG A 1 151 ? 16.575 9.240 -20.163 1.00 88.12 151 ARG A O 1
ATOM 1129 N N . ALA A 1 152 ? 15.649 7.230 -19.828 1.00 88.44 152 ALA A N 1
ATOM 1130 C CA . ALA A 1 152 ? 15.040 7.108 -21.151 1.00 88.44 152 ALA A CA 1
ATOM 1131 C C . ALA A 1 152 ? 13.659 7.782 -21.254 1.00 88.44 152 ALA A C 1
ATOM 1133 O O . ALA A 1 152 ? 13.003 7.645 -22.280 1.00 88.44 152 ALA A O 1
ATOM 1134 N N . GLY A 1 153 ? 13.217 8.494 -20.211 1.00 89.75 153 GLY A N 1
ATOM 1135 C CA . GLY A 1 153 ? 11.979 9.275 -20.233 1.00 89.75 153 GLY A CA 1
ATOM 1136 C C . GLY A 1 153 ? 10.899 8.809 -19.260 1.00 89.75 153 GLY A C 1
ATOM 1137 O O . GLY A 1 153 ? 9.821 9.389 -19.266 1.00 89.75 153 GLY A O 1
ATOM 1138 N N . LEU A 1 154 ? 11.148 7.818 -18.390 1.00 94.00 154 LEU A N 1
ATOM 1139 C CA . LEU A 1 154 ? 10.149 7.407 -17.388 1.00 94.00 154 LEU A CA 1
ATOM 1140 C C . LEU A 1 154 ? 9.836 8.524 -16.375 1.00 94.00 154 LEU A C 1
ATOM 1142 O O . LEU A 1 154 ? 8.678 8.695 -16.007 1.00 94.00 154 LEU A O 1
ATOM 1146 N N . LEU A 1 155 ? 10.837 9.308 -15.956 1.00 93.25 155 LEU A N 1
ATOM 1147 C CA . LEU A 1 155 ? 10.614 10.457 -15.064 1.00 93.25 155 LEU A CA 1
ATOM 1148 C C . LEU A 1 155 ? 9.941 11.631 -15.796 1.00 93.25 155 LEU A C 1
ATOM 1150 O O . LEU A 1 155 ? 9.050 12.262 -15.236 1.00 93.25 155 LEU A O 1
ATOM 1154 N N . GLU A 1 156 ? 10.302 11.866 -17.061 1.00 93.12 156 GLU A N 1
ATOM 1155 C CA . GLU A 1 156 ? 9.646 12.867 -17.920 1.00 93.12 156 GLU A CA 1
ATOM 1156 C C . GLU A 1 156 ? 8.181 12.519 -18.171 1.00 93.12 156 GLU A C 1
ATOM 1158 O O . GLU A 1 156 ? 7.304 13.373 -18.079 1.00 93.12 156 GLU A O 1
ATOM 1163 N N . TRP A 1 157 ? 7.893 11.240 -18.410 1.00 95.38 157 TRP A N 1
ATOM 1164 C CA . TRP A 1 157 ? 6.533 10.735 -18.527 1.00 95.38 157 TRP A CA 1
ATOM 1165 C C . TRP A 1 157 ? 5.727 10.950 -17.244 1.00 95.38 157 TRP A C 1
ATOM 1167 O O . TRP A 1 157 ? 4.600 11.434 -17.311 1.00 95.38 157 TRP A O 1
ATOM 1177 N N . ALA A 1 158 ? 6.311 10.646 -16.080 1.00 94.56 158 ALA A N 1
ATOM 1178 C CA . ALA A 1 158 ? 5.649 10.826 -14.793 1.00 94.56 158 ALA A CA 1
ATOM 1179 C C . ALA A 1 158 ? 5.316 12.298 -14.495 1.00 94.56 158 ALA A C 1
ATOM 1181 O O . ALA A 1 158 ? 4.205 12.593 -14.055 1.00 94.56 158 ALA A O 1
ATOM 1182 N N . ALA A 1 159 ? 6.241 13.217 -14.783 1.00 93.44 159 ALA A N 1
ATOM 1183 C CA . ALA A 1 159 ? 6.000 14.651 -14.644 1.00 93.44 159 ALA A CA 1
ATOM 1184 C C . ALA A 1 159 ? 4.939 15.153 -15.639 1.00 93.44 159 ALA A C 1
ATOM 1186 O O . ALA A 1 159 ? 3.995 15.835 -15.250 1.00 93.44 159 ALA A O 1
ATOM 1187 N N . ALA A 1 160 ? 5.036 14.749 -16.910 1.00 94.31 160 ALA A N 1
ATOM 1188 C CA . ALA A 1 160 ? 4.094 15.151 -17.954 1.00 94.31 160 ALA A CA 1
ATOM 1189 C C . ALA A 1 160 ? 2.668 14.613 -17.736 1.00 94.31 160 ALA A C 1
ATOM 1191 O O . ALA A 1 160 ? 1.705 15.243 -18.173 1.00 94.31 160 ALA A O 1
ATOM 1192 N N . ALA A 1 161 ? 2.517 13.466 -17.067 1.00 95.44 161 ALA A N 1
ATOM 1193 C CA . ALA A 1 161 ? 1.215 12.915 -16.703 1.00 95.44 161 ALA A CA 1
ATOM 1194 C C . ALA A 1 161 ? 0.499 13.754 -15.627 1.00 95.44 161 ALA A C 1
ATOM 1196 O O . ALA A 1 161 ? -0.730 13.825 -15.627 1.00 95.44 161 ALA A O 1
ATOM 1197 N N . PHE A 1 162 ? 1.251 14.418 -14.738 1.00 93.12 162 PHE A N 1
ATOM 1198 C CA . PHE A 1 162 ? 0.705 15.170 -13.602 1.00 93.12 162 PHE A CA 1
ATOM 1199 C C . PHE A 1 162 ? 1.352 16.556 -13.427 1.00 93.12 162 PHE A C 1
ATOM 1201 O O . PHE A 1 162 ? 1.904 16.845 -12.363 1.00 93.12 162 PHE A O 1
ATOM 1208 N N . PRO A 1 163 ? 1.220 17.465 -14.410 1.00 91.00 163 PRO A N 1
ATOM 1209 C CA . PRO A 1 163 ? 1.909 18.760 -14.402 1.00 91.00 163 PRO A CA 1
ATOM 1210 C C . PRO A 1 163 ? 1.441 19.714 -13.290 1.00 91.00 163 PRO A C 1
ATOM 1212 O O . PRO A 1 163 ? 2.121 20.682 -12.984 1.00 91.00 163 PRO A O 1
ATOM 1215 N N . ALA A 1 164 ? 0.275 19.463 -12.681 1.00 85.00 164 ALA A N 1
ATOM 1216 C CA . ALA A 1 164 ? -0.199 20.220 -11.518 1.00 85.00 164 ALA A CA 1
ATOM 1217 C C . ALA A 1 164 ? 0.428 19.749 -10.191 1.00 85.00 164 ALA A C 1
ATOM 1219 O O . ALA A 1 164 ? 0.448 20.506 -9.224 1.00 85.00 164 ALA A O 1
ATOM 1220 N N . ALA A 1 165 ? 0.914 18.504 -10.142 1.00 83.50 165 ALA A N 1
ATOM 1221 C CA . ALA A 1 165 ? 1.555 17.916 -8.966 1.00 83.50 165 ALA A CA 1
ATOM 1222 C C . ALA A 1 165 ? 3.088 17.957 -9.053 1.00 83.50 165 ALA A C 1
ATOM 1224 O O . ALA A 1 165 ? 3.754 17.910 -8.020 1.00 83.50 165 ALA A O 1
ATOM 1225 N N . VAL A 1 166 ? 3.631 17.996 -10.274 1.00 88.00 166 VAL A N 1
ATOM 1226 C CA . VAL A 1 166 ? 5.061 17.902 -10.573 1.00 88.00 166 VAL A CA 1
ATOM 1227 C C . VAL A 1 166 ? 5.425 18.949 -11.624 1.00 88.00 166 VAL A C 1
ATOM 1229 O O . VAL A 1 166 ? 5.046 18.809 -12.785 1.00 88.00 166 VAL A O 1
ATOM 1232 N N . ASP A 1 167 ? 6.198 19.968 -11.235 1.00 84.12 167 ASP A N 1
ATOM 1233 C CA . ASP A 1 167 ? 6.616 21.047 -12.149 1.00 84.12 167 ASP A CA 1
ATOM 1234 C C . ASP A 1 167 ? 7.547 20.524 -13.263 1.00 84.12 167 ASP A C 1
ATOM 1236 O O . ASP A 1 167 ? 7.571 21.043 -14.379 1.00 84.12 167 ASP A O 1
ATOM 1240 N N . GLY A 1 168 ? 8.334 19.485 -12.967 1.00 87.56 168 GLY A N 1
ATOM 1241 C CA . GLY A 1 168 ? 9.232 18.853 -13.925 1.00 87.56 168 GLY A CA 1
ATOM 1242 C C . GLY A 1 168 ? 9.911 17.608 -13.366 1.00 87.56 168 GLY A C 1
ATOM 1243 O O . GLY A 1 168 ? 9.989 17.407 -12.153 1.00 87.56 168 GLY A O 1
ATOM 1244 N N . ALA A 1 169 ? 10.442 16.770 -14.260 1.00 89.44 169 ALA A N 1
ATOM 1245 C CA . ALA A 1 169 ? 11.034 15.490 -13.883 1.00 89.44 169 ALA A CA 1
ATOM 1246 C C . ALA A 1 169 ? 12.142 15.635 -12.838 1.00 89.44 169 ALA A C 1
ATOM 1248 O O . ALA A 1 169 ? 12.240 14.783 -11.962 1.00 89.44 169 ALA A O 1
ATOM 1249 N N . ALA A 1 170 ? 12.936 16.716 -12.901 1.00 86.50 170 ALA A N 1
ATOM 1250 C CA . ALA A 1 170 ? 14.048 17.028 -11.993 1.00 86.50 170 ALA A CA 1
ATOM 1251 C C . ALA A 1 170 ? 13.683 16.968 -10.497 1.00 86.50 170 ALA A C 1
ATOM 1253 O O . ALA A 1 170 ? 14.570 16.765 -9.671 1.00 86.50 170 ALA A O 1
ATOM 1254 N N . GLU A 1 171 ? 12.401 17.122 -10.167 1.00 85.12 171 GLU A N 1
ATOM 1255 C CA . GLU A 1 171 ? 11.876 17.118 -8.798 1.00 85.12 171 GLU A CA 1
ATOM 1256 C C . GLU A 1 171 ? 11.502 15.722 -8.306 1.00 85.12 171 GLU A C 1
ATOM 1258 O O . GLU A 1 171 ? 11.190 15.547 -7.128 1.00 85.12 171 GLU A O 1
ATOM 1263 N N . LEU A 1 172 ? 11.526 14.731 -9.196 1.00 89.44 172 LEU A N 1
ATOM 1264 C CA . LEU A 1 172 ? 11.222 13.347 -8.889 1.00 89.44 172 LEU A CA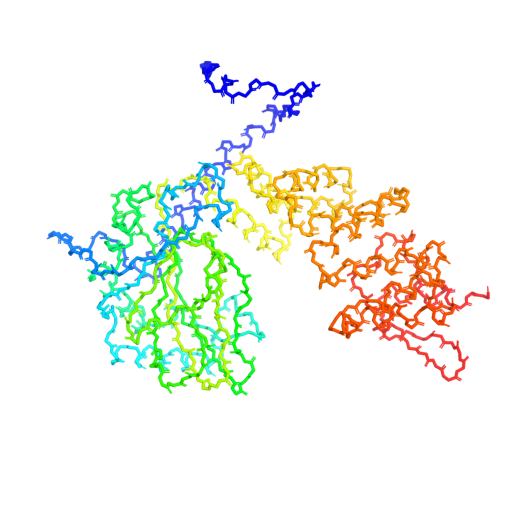 1
ATOM 1265 C C . LEU A 1 172 ? 12.483 12.569 -8.517 1.00 89.44 172 LEU A C 1
ATOM 1267 O O . LEU A 1 172 ? 13.524 12.631 -9.180 1.00 89.44 172 LEU A O 1
ATOM 1271 N N . PHE A 1 173 ? 12.345 11.746 -7.483 1.00 87.69 173 PHE A N 1
ATOM 1272 C CA . PHE A 1 173 ? 13.363 10.793 -7.058 1.00 87.69 173 PHE A CA 1
ATOM 1273 C C . PHE A 1 173 ? 12.741 9.422 -6.795 1.00 87.69 173 PHE A C 1
ATOM 1275 O O . PHE A 1 173 ? 11.548 9.310 -6.507 1.00 87.69 173 PHE A O 1
ATOM 1282 N N . VAL A 1 174 ? 13.548 8.363 -6.886 1.00 89.69 174 VAL A N 1
ATOM 1283 C CA . VAL A 1 174 ? 13.096 7.009 -6.551 1.00 89.69 174 VAL A CA 1
ATOM 1284 C C . VAL A 1 174 ? 13.163 6.845 -5.043 1.00 89.69 174 VAL A C 1
ATOM 1286 O O . VAL A 1 174 ? 14.224 6.604 -4.482 1.00 89.69 174 VAL A O 1
ATOM 1289 N N . TYR A 1 175 ? 12.013 6.942 -4.389 1.00 78.69 175 TYR A N 1
ATOM 1290 C CA . TYR A 1 175 ? 11.902 6.654 -2.964 1.00 78.69 175 TYR A CA 1
ATOM 1291 C C . TYR A 1 175 ? 12.249 5.187 -2.685 1.00 78.69 175 TYR A C 1
ATOM 12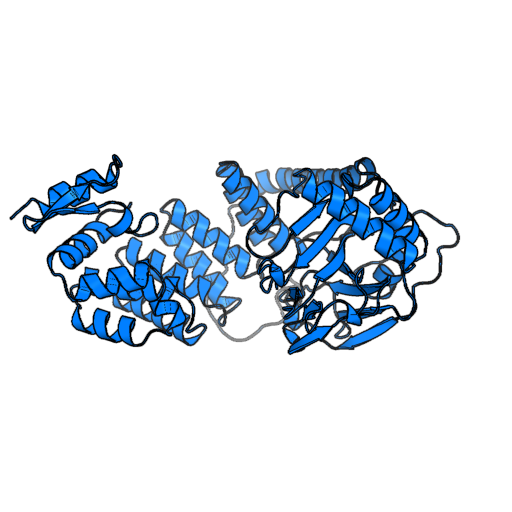93 O O . TYR A 1 175 ? 13.016 4.866 -1.781 1.00 78.69 175 TYR A O 1
ATOM 1301 N N . ARG A 1 176 ? 11.702 4.280 -3.500 1.00 86.31 176 ARG A N 1
ATOM 1302 C CA . ARG A 1 176 ? 11.919 2.839 -3.372 1.00 86.31 176 ARG A CA 1
ATOM 1303 C C . ARG A 1 176 ? 11.634 2.134 -4.691 1.00 86.31 176 ARG A C 1
ATOM 1305 O O . ARG A 1 176 ? 10.848 2.617 -5.501 1.00 86.31 176 ARG A O 1
ATOM 1312 N N . ALA A 1 177 ? 12.227 0.959 -4.886 1.00 93.44 177 ALA A N 1
ATOM 1313 C CA . ALA A 1 177 ? 11.830 0.053 -5.954 1.00 93.44 177 ALA A CA 1
ATOM 1314 C C . ALA A 1 177 ? 11.892 -1.413 -5.499 1.00 93.44 177 ALA A C 1
ATOM 1316 O O . ALA A 1 177 ? 12.797 -1.805 -4.757 1.00 93.44 177 ALA A O 1
ATOM 1317 N N . LEU A 1 178 ? 10.920 -2.210 -5.939 1.00 94.31 178 LEU A N 1
ATOM 1318 C CA . LEU A 1 178 ? 10.732 -3.612 -5.567 1.00 94.31 178 LEU A CA 1
ATOM 1319 C C . LEU A 1 178 ? 10.468 -4.467 -6.802 1.00 94.31 178 LEU A C 1
ATOM 1321 O O . LEU A 1 178 ? 9.701 -4.072 -7.675 1.00 94.31 178 LEU A O 1
ATOM 1325 N N . VAL A 1 179 ? 11.041 -5.665 -6.846 1.00 96.69 179 VAL A N 1
ATOM 1326 C CA . VAL A 1 179 ? 10.585 -6.722 -7.756 1.00 96.69 179 VAL A CA 1
ATOM 1327 C C . VAL A 1 179 ? 9.655 -7.634 -6.971 1.00 96.69 179 VAL A C 1
ATOM 1329 O O . VAL A 1 179 ? 10.078 -8.179 -5.958 1.00 96.69 179 VAL A O 1
ATOM 1332 N N . VAL A 1 180 ? 8.413 -7.792 -7.427 1.00 94.88 180 VAL A N 1
ATOM 1333 C CA . VAL A 1 180 ? 7.366 -8.572 -6.748 1.00 94.88 180 VAL A CA 1
ATOM 1334 C C . VAL A 1 180 ? 6.981 -9.775 -7.606 1.00 94.88 180 VAL A C 1
ATOM 1336 O O . VAL A 1 180 ? 6.727 -9.623 -8.804 1.00 94.88 180 VAL A O 1
ATOM 1339 N N . GLN A 1 181 ? 6.919 -10.950 -6.982 1.00 94.81 181 GLN A N 1
ATOM 1340 C CA . GLN A 1 181 ? 6.469 -12.219 -7.545 1.00 94.81 181 GLN A CA 1
ATOM 1341 C C . GLN A 1 181 ? 5.154 -12.652 -6.890 1.00 94.81 181 GLN A C 1
ATOM 1343 O O . GLN A 1 181 ? 5.072 -12.820 -5.672 1.00 94.81 181 GLN A O 1
ATOM 1348 N N . TYR A 1 182 ? 4.170 -12.932 -7.735 1.00 94.62 182 TYR A N 1
ATOM 1349 C CA . TYR A 1 182 ? 2.985 -13.714 -7.407 1.00 94.62 182 TYR A CA 1
ATOM 1350 C C . TYR A 1 182 ? 3.147 -15.115 -7.994 1.00 94.62 182 TYR A C 1
ATOM 1352 O O . TYR A 1 182 ? 3.600 -15.266 -9.132 1.00 94.62 182 TYR A O 1
ATOM 1360 N N . ASP A 1 183 ? 2.769 -16.121 -7.219 1.00 94.19 183 ASP A N 1
ATOM 1361 C CA . ASP A 1 183 ? 2.978 -17.535 -7.517 1.00 94.19 183 ASP A CA 1
ATOM 1362 C C . ASP A 1 183 ? 1.727 -18.306 -7.089 1.00 94.19 183 ASP A C 1
ATOM 1364 O O . ASP A 1 183 ? 1.482 -18.521 -5.897 1.00 94.19 183 ASP A O 1
ATOM 1368 N N . ALA A 1 184 ? 0.911 -18.687 -8.075 1.00 95.25 184 ALA A N 1
ATOM 1369 C CA . ALA A 1 184 ? -0.350 -19.371 -7.820 1.00 95.25 184 ALA A CA 1
ATOM 1370 C C . ALA A 1 184 ? -0.141 -20.760 -7.203 1.00 95.25 184 ALA A C 1
ATOM 1372 O O . ALA A 1 184 ? -0.939 -21.180 -6.367 1.00 95.25 184 ALA A O 1
ATOM 1373 N N . ALA A 1 185 ? 0.944 -21.455 -7.562 1.00 94.88 185 ALA A N 1
ATOM 1374 C CA . ALA A 1 185 ? 1.252 -22.775 -7.018 1.00 94.88 185 ALA A CA 1
ATOM 1375 C C . ALA A 1 185 ? 1.637 -22.705 -5.532 1.00 94.88 185 ALA A C 1
ATOM 1377 O O . ALA A 1 185 ? 1.395 -23.652 -4.787 1.00 94.88 185 ALA A O 1
ATOM 1378 N N . ALA A 1 186 ? 2.187 -21.571 -5.091 1.00 89.94 186 ALA A N 1
ATOM 1379 C CA . ALA A 1 186 ? 2.507 -21.306 -3.692 1.00 89.94 186 ALA A CA 1
ATOM 1380 C C . ALA A 1 186 ? 1.373 -20.627 -2.898 1.00 89.94 186 ALA A C 1
ATOM 1382 O O . ALA A 1 186 ? 1.586 -20.269 -1.741 1.00 89.94 186 ALA A O 1
ATOM 1383 N N . GLY A 1 187 ? 0.193 -20.407 -3.494 1.00 90.00 187 GLY A N 1
ATOM 1384 C CA . GLY A 1 187 ? -0.917 -19.686 -2.852 1.00 90.00 187 GLY A CA 1
ATOM 1385 C C . GLY A 1 187 ? -0.686 -18.177 -2.685 1.00 90.00 187 GLY A C 1
ATOM 1386 O O . GLY A 1 187 ? -1.467 -17.500 -2.023 1.00 90.00 187 GLY A O 1
ATOM 1387 N N . LEU A 1 188 ? 0.362 -17.629 -3.305 1.00 91.75 188 LEU A N 1
ATOM 1388 C CA . LEU A 1 188 ? 0.757 -16.222 -3.224 1.00 91.75 188 LEU A CA 1
ATOM 1389 C C . LEU A 1 188 ? 0.135 -15.441 -4.386 1.00 91.75 188 LEU A C 1
ATOM 1391 O O . LEU A 1 188 ? 0.823 -15.015 -5.319 1.00 91.75 188 LEU A O 1
ATOM 1395 N N . THR A 1 189 ? -1.193 -15.347 -4.391 1.00 91.38 189 THR A N 1
ATOM 1396 C CA . THR A 1 189 ? -1.952 -14.997 -5.600 1.00 91.38 189 THR A CA 1
ATOM 1397 C C . THR A 1 189 ? -2.262 -13.515 -5.749 1.00 91.38 189 THR A C 1
ATOM 1399 O O . THR A 1 189 ? -2.513 -13.066 -6.867 1.00 91.38 189 THR A O 1
ATOM 1402 N N . ARG A 1 190 ? -2.276 -12.742 -4.659 1.00 89.75 190 ARG A N 1
ATOM 1403 C CA . ARG A 1 190 ? -2.782 -11.361 -4.653 1.00 89.75 190 ARG A CA 1
ATOM 1404 C C . ARG A 1 190 ? -2.134 -10.523 -3.569 1.00 89.75 190 ARG A C 1
ATOM 1406 O O . ARG A 1 190 ? -1.666 -11.064 -2.583 1.00 89.75 190 ARG A O 1
ATOM 1413 N N . GLN A 1 191 ? -2.239 -9.205 -3.677 1.00 86.75 191 GLN A N 1
ATOM 1414 C CA . GLN A 1 191 ? -2.006 -8.287 -2.561 1.00 86.75 191 GLN A CA 1
ATOM 1415 C C . GLN A 1 191 ? -3.350 -7.661 -2.148 1.00 86.75 191 GLN A C 1
ATOM 1417 O O . GLN A 1 191 ? -4.157 -7.365 -3.024 1.00 86.75 191 GLN A O 1
ATOM 1422 N N . PRO A 1 192 ? -3.644 -7.454 -0.854 1.00 83.38 192 PRO A N 1
ATOM 1423 C CA . PRO A 1 192 ? -4.837 -6.728 -0.423 1.00 83.38 192 PRO A CA 1
ATOM 1424 C C . PRO A 1 192 ? -4.902 -5.314 -1.007 1.00 83.38 192 PRO A C 1
ATOM 1426 O O . PRO A 1 192 ? -3.875 -4.734 -1.368 1.00 83.38 192 PRO A O 1
ATOM 1429 N N . VAL A 1 193 ? -6.107 -4.745 -1.083 1.00 83.44 193 VAL A N 1
ATOM 1430 C CA . VAL A 1 193 ? -6.276 -3.347 -1.497 1.00 83.44 193 VAL A CA 1
ATOM 1431 C C . VAL A 1 193 ? -5.587 -2.431 -0.489 1.00 83.44 193 VAL A C 1
ATOM 1433 O O . VAL A 1 193 ? -5.838 -2.519 0.709 1.00 83.44 193 VAL A O 1
ATOM 1436 N N . HIS A 1 194 ? -4.725 -1.548 -0.982 1.00 81.00 194 HIS A N 1
ATOM 1437 C CA . HIS A 1 194 ? -3.909 -0.641 -0.187 1.00 81.00 194 HIS A CA 1
ATOM 1438 C C . HIS A 1 194 ? -3.676 0.688 -0.921 1.00 81.00 194 HIS A C 1
ATOM 1440 O O . HIS A 1 194 ? -4.209 0.934 -2.007 1.00 81.00 194 HIS A O 1
ATOM 1446 N N . ARG A 1 195 ? -2.896 1.562 -0.280 1.00 82.31 195 ARG A N 1
ATOM 1447 C CA . ARG A 1 195 ? -2.352 2.808 -0.830 1.00 82.31 195 ARG A CA 1
ATOM 1448 C C . ARG A 1 195 ? -0.861 2.862 -0.533 1.00 82.31 195 ARG A C 1
ATOM 1450 O O . ARG A 1 195 ? -0.438 2.377 0.517 1.00 82.31 195 ARG A O 1
ATOM 1457 N N . ASP A 1 196 ? -0.108 3.524 -1.398 1.00 80.81 196 ASP A N 1
ATOM 1458 C CA . ASP A 1 196 ? 1.329 3.706 -1.221 1.00 80.81 196 ASP A CA 1
ATOM 1459 C C . ASP A 1 196 ? 1.661 5.037 -0.529 1.00 80.81 196 ASP A C 1
ATOM 1461 O O . ASP A 1 196 ? 0.851 5.972 -0.457 1.00 80.81 196 ASP A O 1
ATOM 1465 N N . ALA A 1 197 ? 2.884 5.123 -0.003 1.00 72.56 197 ALA A N 1
ATOM 1466 C CA . ALA A 1 197 ? 3.395 6.288 0.728 1.00 72.56 197 ALA A CA 1
ATOM 1467 C C . ALA A 1 197 ? 4.225 7.267 -0.137 1.00 72.56 197 ALA A C 1
ATOM 1469 O O . ALA A 1 197 ? 4.727 8.273 0.373 1.00 72.56 197 ALA A O 1
ATOM 1470 N N . ALA A 1 198 ? 4.387 6.971 -1.429 1.00 81.12 198 ALA A N 1
ATOM 1471 C CA . ALA A 1 198 ? 5.047 7.842 -2.403 1.00 81.12 198 ALA A CA 1
ATOM 1472 C C . ALA A 1 198 ? 4.056 8.827 -3.048 1.00 81.12 198 ALA A C 1
ATOM 1474 O O . ALA A 1 198 ? 2.878 8.791 -2.708 1.00 81.12 198 ALA A O 1
ATOM 1475 N N . LEU A 1 199 ? 4.514 9.649 -4.001 1.00 87.00 199 LEU A N 1
ATOM 1476 C CA . LEU A 1 199 ? 3.633 10.495 -4.819 1.00 87.00 199 LEU A CA 1
ATOM 1477 C C . LEU A 1 199 ? 3.006 9.702 -5.953 1.00 87.00 199 LEU A C 1
ATOM 1479 O O . LEU A 1 199 ? 1.785 9.654 -6.110 1.00 87.00 199 LEU A O 1
ATOM 1483 N N . LEU A 1 200 ? 3.856 9.027 -6.720 1.00 93.12 200 LEU A N 1
ATOM 1484 C CA . LEU A 1 200 ? 3.448 8.228 -7.866 1.00 93.12 200 LEU A CA 1
ATOM 1485 C C . LEU A 1 200 ? 3.978 6.806 -7.719 1.00 93.12 200 LEU A C 1
ATOM 1487 O O . LEU A 1 200 ? 5.117 6.603 -7.291 1.00 93.12 200 LEU A O 1
ATOM 1491 N N . SER A 1 201 ? 3.173 5.846 -8.155 1.00 96.00 201 SER A N 1
ATOM 1492 C CA . SER A 1 201 ? 3.569 4.450 -8.295 1.00 96.00 201 SER A CA 1
ATOM 1493 C C . SER A 1 201 ? 3.654 4.108 -9.775 1.00 96.00 201 SER A C 1
ATOM 1495 O O . SER A 1 201 ? 2.736 4.390 -10.550 1.00 96.00 201 SER A O 1
ATOM 1497 N N . VAL A 1 202 ? 4.772 3.499 -10.170 1.00 98.19 202 VAL A N 1
ATOM 1498 C CA . VAL A 1 202 ? 4.997 2.978 -11.518 1.00 98.19 202 VAL A CA 1
ATOM 1499 C C . VAL A 1 202 ? 5.182 1.470 -11.449 1.00 98.19 202 VAL A C 1
ATOM 1501 O O . VAL A 1 202 ? 6.110 0.982 -10.811 1.00 98.19 202 VAL A O 1
ATOM 1504 N N . ILE A 1 203 ? 4.314 0.723 -12.119 1.00 98.38 203 ILE A N 1
ATOM 1505 C CA . ILE A 1 203 ? 4.316 -0.737 -12.144 1.00 98.38 203 ILE A CA 1
ATOM 1506 C C . ILE A 1 203 ? 4.689 -1.193 -13.549 1.00 98.38 203 ILE A C 1
ATOM 1508 O O . ILE A 1 203 ? 3.922 -1.007 -14.489 1.00 98.38 203 ILE A O 1
ATOM 1512 N N . ILE A 1 204 ? 5.856 -1.812 -13.695 1.00 98.62 204 ILE A N 1
ATOM 1513 C CA . ILE A 1 204 ? 6.347 -2.352 -14.964 1.00 98.62 204 ILE A CA 1
ATOM 1514 C C . ILE A 1 204 ? 6.088 -3.860 -14.996 1.00 98.62 204 ILE A C 1
ATOM 1516 O O . ILE A 1 204 ? 6.586 -4.598 -14.141 1.00 98.62 204 ILE A O 1
ATOM 1520 N N . SER A 1 205 ? 5.327 -4.335 -15.984 1.00 98.31 205 SER A N 1
ATOM 1521 C CA . SER A 1 205 ? 5.068 -5.769 -16.172 1.00 98.31 205 SER A CA 1
ATOM 1522 C C . SER A 1 205 ? 6.353 -6.500 -16.570 1.00 98.31 205 SER A C 1
ATOM 1524 O O . SER A 1 205 ? 6.970 -6.164 -17.579 1.00 98.31 205 SER A O 1
ATOM 1526 N N . LEU A 1 206 ? 6.755 -7.528 -15.818 1.00 98.62 206 LEU A N 1
ATOM 1527 C CA . LEU A 1 206 ? 7.932 -8.349 -16.142 1.00 98.62 206 LEU A CA 1
ATOM 1528 C C . LEU A 1 206 ? 7.567 -9.726 -16.717 1.00 98.62 206 LEU A C 1
ATOM 1530 O O . LEU A 1 206 ? 8.381 -10.311 -17.435 1.00 98.62 206 LEU A O 1
ATOM 1534 N N . SER A 1 207 ? 6.374 -10.245 -16.422 1.00 97.75 207 SER A N 1
ATOM 1535 C CA . SER A 1 207 ? 5.842 -11.468 -17.043 1.00 97.75 207 SER A CA 1
ATOM 1536 C C . SER A 1 207 ? 5.096 -11.163 -18.338 1.00 97.75 207 SER A C 1
ATOM 1538 O O . SER A 1 207 ? 4.402 -10.147 -18.443 1.00 97.75 207 SER A O 1
ATOM 1540 N N . GLU A 1 208 ? 5.177 -12.075 -19.301 1.00 96.06 208 GLU A N 1
ATOM 1541 C CA . GLU A 1 208 ? 4.276 -12.089 -20.448 1.00 96.06 208 GLU A CA 1
ATOM 1542 C C . GLU A 1 208 ? 2.859 -12.491 -20.022 1.00 96.06 208 GLU A C 1
ATOM 1544 O O . GLU A 1 208 ? 2.650 -13.247 -19.072 1.00 96.06 208 GLU A O 1
ATOM 1549 N N . ARG A 1 209 ? 1.850 -11.986 -20.740 1.00 89.88 209 ARG A N 1
ATOM 1550 C CA . ARG A 1 209 ? 0.430 -12.199 -20.407 1.00 89.88 209 ARG A CA 1
ATOM 1551 C C . ARG A 1 209 ? 0.006 -13.671 -20.481 1.00 89.88 209 ARG A C 1
ATOM 1553 O O . ARG A 1 209 ? -0.968 -14.029 -19.827 1.00 89.88 209 ARG A O 1
ATOM 1560 N N . GLY A 1 210 ? 0.721 -14.493 -21.254 1.00 91.69 210 GLY A N 1
ATOM 1561 C CA . GLY A 1 210 ? 0.487 -15.935 -21.376 1.00 91.69 210 GLY A CA 1
ATOM 1562 C C . GLY A 1 210 ? 1.076 -16.778 -20.239 1.00 91.69 210 GLY A C 1
ATOM 1563 O O . GLY A 1 210 ? 0.742 -17.952 -20.136 1.00 91.69 210 GLY A O 1
ATOM 1564 N N . GLU A 1 211 ? 1.919 -16.205 -19.373 1.00 94.31 211 GLU A N 1
ATOM 1565 C CA . GLU A 1 211 ? 2.556 -16.937 -18.266 1.00 94.31 211 GLU A CA 1
ATOM 1566 C C . GLU A 1 211 ? 1.646 -17.098 -17.036 1.00 94.31 211 GLU A C 1
ATOM 1568 O O . GLU A 1 211 ? 1.985 -17.840 -16.117 1.00 94.31 211 GLU A O 1
ATOM 1573 N N . TYR A 1 212 ? 0.511 -16.391 -16.990 1.00 96.44 212 TYR A N 1
ATOM 1574 C CA . TYR A 1 212 ? -0.415 -16.399 -15.858 1.00 96.44 212 TYR A CA 1
ATOM 1575 C C . TYR A 1 212 ? -1.853 -16.064 -16.280 1.00 96.44 212 TYR A C 1
ATOM 1577 O O . TYR A 1 212 ? -2.091 -15.324 -17.240 1.00 96.44 212 TYR A O 1
ATOM 1585 N N . THR A 1 213 ? -2.832 -16.548 -15.514 1.00 96.25 213 THR A N 1
ATOM 1586 C CA . THR A 1 213 ? -4.265 -16.258 -15.728 1.00 96.25 213 THR A CA 1
ATOM 1587 C C . THR A 1 213 ? -4.767 -15.221 -14.723 1.00 96.25 213 THR A C 1
ATOM 1589 O O . THR A 1 213 ? -4.351 -15.230 -13.568 1.00 96.25 213 THR A O 1
ATOM 1592 N N . ALA A 1 214 ? -5.660 -14.321 -15.160 1.00 94.06 214 ALA A N 1
ATOM 1593 C CA . ALA A 1 214 ? -6.179 -13.197 -14.367 1.00 94.06 214 ALA A CA 1
ATOM 1594 C C . ALA A 1 214 ? -5.077 -12.240 -13.848 1.00 94.06 214 ALA A C 1
ATOM 1596 O O . ALA A 1 214 ? -4.014 -12.121 -14.453 1.00 94.06 214 ALA A O 1
ATOM 1597 N N . GLY A 1 215 ? -5.332 -11.471 -12.798 1.00 93.88 215 GLY A N 1
ATOM 1598 C CA . GLY A 1 215 ? -4.372 -10.531 -12.224 1.00 93.88 215 GLY A CA 1
ATOM 1599 C C . GLY A 1 215 ? -4.101 -9.270 -13.047 1.00 93.88 215 GLY A C 1
ATOM 1600 O O . GLY A 1 215 ? -4.785 -8.951 -14.018 1.00 93.88 215 GLY A O 1
ATOM 1601 N N . GLY A 1 216 ? -3.090 -8.520 -12.617 1.00 95.69 216 GLY A N 1
ATOM 1602 C CA . GLY A 1 216 ? -2.851 -7.140 -13.043 1.00 95.69 216 GLY A CA 1
ATOM 1603 C C . GLY A 1 216 ? -2.782 -6.218 -11.828 1.00 95.69 216 GLY A C 1
ATOM 1604 O O . GLY A 1 216 ? -2.742 -6.682 -10.689 1.00 95.69 216 GLY A O 1
ATOM 1605 N N . THR A 1 217 ? -2.732 -4.914 -12.047 1.00 96.69 217 THR A N 1
ATOM 1606 C CA . THR A 1 217 ? -2.933 -3.937 -10.974 1.00 96.69 217 THR A CA 1
ATOM 1607 C C . THR A 1 217 ? -4.419 -3.618 -10.918 1.00 96.69 217 THR A C 1
ATOM 1609 O O . THR A 1 217 ? -4.961 -3.026 -11.850 1.00 96.69 217 THR A O 1
ATOM 1612 N N . TRP A 1 218 ? -5.098 -4.077 -9.870 1.00 96.25 218 TRP A N 1
ATOM 1613 C CA . TRP A 1 218 ? -6.512 -3.791 -9.639 1.00 96.25 218 TRP A CA 1
ATOM 1614 C C . TRP A 1 218 ? -6.671 -2.375 -9.110 1.00 96.25 218 TRP A C 1
ATOM 1616 O O . TRP A 1 218 ? -6.065 -2.043 -8.096 1.00 96.25 218 TRP A O 1
ATOM 1626 N N . ILE A 1 219 ? -7.491 -1.564 -9.778 1.00 95.62 219 ILE A N 1
ATOM 1627 C CA . ILE A 1 219 ? -7.827 -0.204 -9.350 1.00 95.62 219 ILE A CA 1
ATOM 1628 C C . ILE A 1 219 ? -9.262 -0.215 -8.827 1.00 95.62 219 ILE A C 1
ATOM 1630 O O . ILE A 1 219 ? -10.204 -0.415 -9.596 1.00 95.62 219 ILE A O 1
ATOM 1634 N N . GLU A 1 220 ? -9.433 0.020 -7.525 1.00 91.38 220 GLU A N 1
ATOM 1635 C CA . GLU A 1 220 ? -10.717 -0.158 -6.830 1.00 91.38 220 GLU A CA 1
ATOM 1636 C C . GLU A 1 220 ? -11.828 0.697 -7.446 1.00 91.38 220 GLU A C 1
ATOM 1638 O O . GLU A 1 220 ? -12.886 0.186 -7.802 1.00 91.38 220 GLU A O 1
ATOM 1643 N N . ALA A 1 221 ? -11.550 1.978 -7.683 1.00 88.38 221 ALA A N 1
ATOM 1644 C CA . ALA A 1 221 ? -12.515 2.910 -8.261 1.00 88.38 221 ALA A CA 1
ATOM 1645 C C . ALA A 1 221 ? -12.890 2.608 -9.724 1.00 88.38 221 ALA A C 1
ATOM 1647 O O . ALA A 1 221 ? -13.884 3.135 -10.218 1.00 88.38 221 ALA A O 1
ATOM 1648 N N . MET A 1 222 ? -12.104 1.782 -10.421 1.00 93.81 222 MET A N 1
ATOM 1649 C CA . MET A 1 222 ? -12.415 1.330 -11.779 1.00 93.81 222 MET A CA 1
ATOM 1650 C C . MET A 1 222 ? -13.114 -0.032 -11.796 1.00 93.81 222 MET A C 1
ATOM 1652 O O . MET A 1 222 ? -13.602 -0.430 -12.852 1.00 93.81 222 MET A O 1
ATOM 1656 N N . GLY A 1 223 ? -13.114 -0.769 -10.679 1.00 93.25 223 GLY A N 1
ATOM 1657 C CA . GLY A 1 223 ? -13.664 -2.122 -10.605 1.00 93.25 223 GLY A CA 1
ATOM 1658 C C . GLY A 1 223 ? -13.005 -3.112 -11.571 1.00 93.25 223 GLY A C 1
ATOM 1659 O O . GLY A 1 223 ? -13.663 -4.046 -12.025 1.00 93.25 223 GLY A O 1
ATOM 1660 N N . LYS A 1 224 ? -11.736 -2.893 -11.950 1.00 94.12 224 LYS A N 1
ATOM 1661 C CA . LYS A 1 224 ? -11.007 -3.775 -12.875 1.00 94.12 224 LYS A CA 1
ATOM 1662 C C . LYS A 1 224 ? -9.495 -3.769 -12.661 1.00 94.12 224 LYS A C 1
ATOM 1664 O O . LYS A 1 224 ? -8.924 -2.805 -12.150 1.00 94.12 224 LYS A O 1
ATOM 1669 N N . ALA A 1 225 ? -8.848 -4.840 -13.122 1.00 95.25 225 ALA A N 1
ATOM 1670 C CA . ALA A 1 225 ? -7.397 -4.949 -13.200 1.00 95.25 225 ALA A CA 1
ATOM 1671 C C . ALA A 1 225 ? -6.858 -4.468 -14.550 1.00 95.25 225 ALA A C 1
ATOM 1673 O O . ALA A 1 225 ? -7.451 -4.714 -15.600 1.00 95.25 225 ALA A O 1
ATOM 1674 N N . ILE A 1 226 ? -5.706 -3.803 -14.509 1.00 96.62 226 ILE A N 1
ATOM 1675 C CA . ILE A 1 226 ? -4.952 -3.377 -15.685 1.00 96.62 226 ILE A CA 1
ATOM 1676 C C . ILE A 1 226 ? -3.663 -4.192 -15.731 1.00 96.62 226 ILE A C 1
ATOM 1678 O O . ILE A 1 226 ? -2.883 -4.201 -14.779 1.00 96.62 226 ILE A O 1
ATOM 1682 N N . ALA A 1 227 ? -3.445 -4.899 -16.835 1.00 95.44 227 ALA A N 1
ATOM 1683 C CA . ALA A 1 227 ? -2.272 -5.739 -17.046 1.00 95.44 227 ALA A CA 1
ATOM 1684 C C . ALA A 1 227 ? -1.581 -5.325 -18.354 1.00 95.44 227 ALA A C 1
ATOM 1686 O O . ALA A 1 227 ? -1.905 -5.877 -19.407 1.00 95.44 227 ALA A O 1
ATOM 1687 N N . PRO A 1 228 ? -0.658 -4.345 -18.309 1.00 96.06 228 PRO A N 1
ATOM 1688 C CA . PRO A 1 228 ? 0.115 -3.956 -19.483 1.00 96.06 228 PRO A CA 1
ATOM 1689 C C . PRO A 1 228 ? 0.934 -5.141 -20.026 1.00 96.06 228 PRO A C 1
ATOM 1691 O O . PRO A 1 228 ? 1.323 -6.009 -19.230 1.00 96.06 228 PRO A O 1
ATOM 1694 N N . PRO A 1 229 ? 1.243 -5.183 -21.339 1.00 97.69 229 PRO A N 1
ATOM 1695 C CA . PRO A 1 229 ? 2.145 -6.186 -21.903 1.00 97.69 229 PRO A CA 1
ATOM 1696 C C . PRO A 1 229 ? 3.517 -6.162 -21.218 1.00 97.69 229 PRO A C 1
ATOM 1698 O O . PRO A 1 229 ? 3.890 -5.173 -20.583 1.00 97.69 229 PRO A O 1
ATOM 1701 N N . GLN A 1 230 ? 4.303 -7.231 -21.368 1.00 98.38 230 GLN A N 1
ATOM 1702 C CA . GLN A 1 230 ? 5.654 -7.278 -20.804 1.00 98.38 230 GLN A CA 1
ATOM 1703 C C . GLN A 1 230 ? 6.466 -6.038 -21.221 1.00 98.38 230 GLN A C 1
ATOM 1705 O O . GLN A 1 230 ? 6.377 -5.561 -22.355 1.00 98.38 230 GLN A O 1
ATOM 1710 N N . GLY A 1 231 ? 7.218 -5.482 -20.276 1.00 98.25 231 GLY A N 1
ATOM 1711 C CA . GLY A 1 231 ? 8.050 -4.302 -20.471 1.00 98.25 231 GLY A CA 1
ATOM 1712 C C . GLY A 1 231 ? 7.306 -2.971 -20.401 1.00 98.25 231 GLY A C 1
ATOM 1713 O O . GLY A 1 231 ? 7.957 -1.938 -20.248 1.00 98.25 231 GLY A O 1
ATOM 1714 N N . HIS A 1 232 ? 5.975 -2.967 -20.484 1.00 98.50 232 HIS A N 1
ATOM 1715 C CA . HIS A 1 232 ? 5.166 -1.752 -20.408 1.00 98.50 232 HIS A CA 1
ATOM 1716 C C . HIS A 1 232 ? 4.895 -1.361 -18.957 1.00 98.50 232 HIS A C 1
ATOM 1718 O O . HIS A 1 232 ? 4.915 -2.201 -18.052 1.00 98.50 232 HIS A O 1
ATOM 1724 N N . ALA A 1 233 ? 4.646 -0.071 -18.750 1.00 98.38 233 ALA A N 1
ATOM 1725 C CA . ALA A 1 233 ? 4.460 0.521 -17.438 1.00 98.38 233 ALA A CA 1
ATOM 1726 C C . ALA A 1 233 ? 3.032 1.036 -17.247 1.00 98.38 233 ALA A C 1
ATOM 1728 O O . ALA A 1 233 ? 2.435 1.610 -18.156 1.00 98.38 233 ALA A O 1
ATOM 1729 N N . LEU A 1 234 ? 2.519 0.868 -16.034 1.00 98.38 234 LEU A N 1
ATOM 1730 C CA . LEU A 1 234 ? 1.332 1.526 -15.510 1.00 98.38 234 LEU A CA 1
ATOM 1731 C C . LEU A 1 234 ? 1.778 2.592 -14.509 1.00 98.38 234 LEU A C 1
ATOM 1733 O O . LEU A 1 234 ? 2.555 2.284 -13.612 1.00 98.38 234 LEU A O 1
ATOM 1737 N N . LEU A 1 235 ? 1.280 3.812 -14.637 1.00 98.38 235 LEU A N 1
ATOM 1738 C CA . LEU A 1 235 ? 1.548 4.935 -13.746 1.00 98.38 235 LEU A CA 1
ATOM 1739 C C . LEU A 1 235 ? 0.231 5.417 -13.133 1.00 98.38 235 LEU A C 1
ATOM 1741 O O . LEU A 1 235 ? -0.751 5.612 -13.851 1.00 98.38 235 LEU A O 1
ATOM 1745 N N . HIS A 1 236 ? 0.220 5.642 -11.823 1.00 97.50 236 HIS A N 1
ATOM 1746 C CA . HIS A 1 236 ? -0.898 6.275 -11.123 1.00 97.50 236 HIS A CA 1
ATOM 1747 C C . HIS A 1 236 ? -0.432 6.988 -9.842 1.00 97.50 236 HIS A C 1
ATOM 1749 O O . HIS A 1 236 ? 0.641 6.667 -9.320 1.00 97.50 236 HIS A O 1
ATOM 1755 N N . PRO A 1 237 ? -1.228 7.918 -9.281 1.00 93.50 237 PRO A N 1
ATOM 1756 C CA . PRO A 1 237 ? -0.999 8.432 -7.941 1.00 93.50 237 PRO A CA 1
ATOM 1757 C C . PRO A 1 237 ? -1.000 7.304 -6.916 1.00 93.50 237 PRO A C 1
ATOM 1759 O O . PRO A 1 237 ? -1.899 6.460 -6.896 1.00 93.50 237 PRO A O 1
ATOM 1762 N N . SER A 1 238 ? -0.032 7.330 -6.015 1.00 90.06 238 SER A N 1
ATOM 1763 C CA . SER A 1 238 ? 0.105 6.373 -4.911 1.00 90.06 238 SER A CA 1
ATOM 1764 C C . SER A 1 238 ? -1.090 6.377 -3.950 1.00 90.06 238 SER A C 1
ATOM 1766 O O . SER A 1 238 ? -1.378 5.379 -3.290 1.00 90.06 238 SER A O 1
ATOM 1768 N N . ALA A 1 239 ? -1.808 7.505 -3.873 1.00 82.38 239 ALA A N 1
ATOM 1769 C CA . ALA A 1 239 ? -3.022 7.662 -3.070 1.00 82.38 239 ALA A CA 1
ATOM 1770 C C . ALA A 1 239 ? -4.212 6.832 -3.579 1.00 82.38 239 ALA A C 1
ATOM 1772 O O . ALA A 1 239 ? -5.175 6.609 -2.842 1.00 82.38 239 ALA A O 1
ATOM 1773 N N . LEU A 1 240 ? -4.171 6.400 -4.841 1.00 88.81 240 LEU A N 1
ATOM 1774 C CA . LEU A 1 240 ? -5.243 5.631 -5.445 1.00 88.81 240 LEU A CA 1
ATOM 1775 C C . LEU A 1 240 ? -5.307 4.235 -4.813 1.00 88.81 240 LEU A C 1
ATOM 1777 O O . LEU A 1 240 ? -4.297 3.535 -4.748 1.00 88.81 240 LEU A O 1
ATOM 1781 N N . ARG A 1 241 ? -6.494 3.816 -4.355 1.00 87.94 241 ARG A N 1
ATOM 1782 C CA . ARG A 1 241 ? -6.684 2.465 -3.806 1.00 87.94 241 ARG A CA 1
ATOM 1783 C C . ARG A 1 241 ? -6.488 1.417 -4.891 1.00 87.94 241 ARG A C 1
ATOM 1785 O O . ARG A 1 241 ? -7.218 1.394 -5.886 1.00 87.94 241 ARG A O 1
ATOM 1792 N N . HIS A 1 242 ? -5.513 0.544 -4.678 1.00 93.44 242 HIS A N 1
ATOM 1793 C CA . HIS A 1 242 ? -5.136 -0.470 -5.649 1.00 93.44 242 HIS A CA 1
ATOM 1794 C C . HIS A 1 242 ? -4.617 -1.748 -4.984 1.00 93.44 242 HIS A C 1
ATOM 1796 O O . HIS A 1 242 ? -4.427 -1.807 -3.774 1.00 93.44 242 HIS A O 1
ATOM 1802 N N . SER A 1 243 ? -4.438 -2.805 -5.771 1.00 90.94 243 SER A N 1
ATOM 1803 C CA . SER A 1 243 ? -3.854 -4.074 -5.320 1.00 90.94 243 SER A CA 1
ATOM 1804 C C . SER A 1 243 ? -3.128 -4.803 -6.445 1.00 90.94 243 SER A C 1
ATOM 1806 O O . SER A 1 243 ? -3.381 -4.577 -7.631 1.00 90.94 243 SER A O 1
ATOM 1808 N N . GLY A 1 244 ? -2.271 -5.751 -6.066 1.00 92.25 244 GLY A N 1
ATOM 1809 C CA . GLY A 1 244 ? -1.915 -6.868 -6.929 1.00 92.25 244 GLY A CA 1
ATOM 1810 C C . GLY A 1 244 ? -3.132 -7.761 -7.130 1.00 92.25 244 GLY A C 1
ATOM 1811 O O . GLY A 1 244 ? -3.473 -8.533 -6.239 1.00 92.25 244 GLY A O 1
ATOM 1812 N N . GLY A 1 245 ? -3.793 -7.629 -8.279 1.00 92.00 245 GLY A N 1
ATOM 1813 C CA . GLY A 1 245 ? -4.964 -8.423 -8.626 1.00 92.00 245 GLY A CA 1
ATOM 1814 C C . GLY A 1 245 ? -4.642 -9.914 -8.633 1.00 92.00 245 GLY A C 1
ATOM 1815 O O . GLY A 1 245 ? -3.551 -10.313 -9.048 1.00 92.00 245 GLY A O 1
ATOM 1816 N N . GLU A 1 246 ? -5.614 -10.709 -8.197 1.00 93.25 246 GLU A N 1
ATOM 1817 C CA . GLU A 1 246 ? -5.464 -12.147 -8.005 1.00 93.25 246 GLU A CA 1
ATOM 1818 C C . GLU A 1 246 ? -5.143 -12.887 -9.306 1.00 93.25 246 GLU A C 1
ATOM 1820 O O . GLU A 1 246 ? -5.852 -12.736 -10.306 1.00 93.25 246 GLU A O 1
ATOM 1825 N N . ILE A 1 247 ? -4.081 -13.695 -9.283 1.00 96.31 247 ILE A N 1
ATOM 1826 C CA . ILE A 1 247 ? -3.792 -14.682 -10.327 1.00 96.31 247 ILE A CA 1
ATOM 1827 C C . ILE A 1 247 ? -4.366 -16.047 -9.945 1.00 96.31 247 ILE A C 1
ATOM 1829 O O . ILE A 1 247 ? -4.279 -16.465 -8.795 1.00 96.31 247 ILE A O 1
ATOM 1833 N N . THR A 1 248 ? -4.926 -16.763 -10.918 1.00 96.31 248 THR A N 1
ATOM 1834 C CA . THR A 1 248 ? -5.499 -18.106 -10.696 1.00 96.31 248 THR A CA 1
ATOM 1835 C C . THR A 1 248 ? -4.580 -19.235 -11.156 1.00 96.31 248 THR A C 1
ATOM 1837 O O . THR A 1 248 ? -4.770 -20.385 -10.772 1.00 96.31 248 THR A O 1
ATOM 1840 N N . SER A 1 249 ? -3.576 -18.928 -11.980 1.00 97.44 249 SER A N 1
ATOM 1841 C CA . SER A 1 249 ? -2.545 -19.874 -12.405 1.00 97.44 249 SER A CA 1
ATOM 1842 C C . SER A 1 249 ? -1.276 -19.148 -12.841 1.00 97.44 249 SER A C 1
ATOM 1844 O O . SER A 1 249 ? -1.328 -17.974 -13.220 1.00 97.44 249 SER A O 1
ATOM 1846 N N . GLY A 1 250 ? -0.156 -19.873 -12.825 1.00 97.00 250 GLY A N 1
ATOM 1847 C CA . GLY A 1 250 ? 1.136 -19.394 -13.311 1.00 97.00 250 GLY A CA 1
ATOM 1848 C C . GLY A 1 250 ? 1.855 -18.443 -12.355 1.00 97.00 250 GLY A C 1
ATOM 1849 O O . GLY A 1 250 ? 1.549 -18.382 -11.162 1.00 97.00 250 GLY A O 1
ATOM 1850 N N . GLU A 1 251 ? 2.821 -17.706 -12.902 1.00 96.00 251 GLU A N 1
ATOM 1851 C CA . GLU A 1 251 ? 3.625 -16.738 -12.156 1.00 96.00 251 GLU A CA 1
ATOM 1852 C C . GLU A 1 251 ? 3.560 -15.345 -12.779 1.00 96.00 251 GLU A C 1
ATOM 1854 O O . GLU A 1 251 ? 3.789 -15.146 -13.978 1.00 96.00 251 GLU A O 1
ATOM 1859 N N . ARG A 1 252 ? 3.339 -14.342 -11.930 1.00 97.00 252 ARG A N 1
ATOM 1860 C CA . ARG A 1 252 ? 3.325 -12.940 -12.340 1.00 97.00 252 ARG A CA 1
ATOM 1861 C C . ARG A 1 252 ? 4.417 -12.167 -11.625 1.00 97.00 252 ARG A C 1
ATOM 1863 O O . ARG A 1 252 ? 4.435 -12.081 -10.404 1.00 97.00 252 ARG A O 1
ATOM 1870 N N . TRP A 1 253 ? 5.261 -11.518 -12.412 1.00 97.88 253 TRP A N 1
ATOM 1871 C CA . TRP A 1 253 ? 6.343 -10.673 -11.939 1.00 97.88 253 TRP A CA 1
ATOM 1872 C C . TRP A 1 253 ? 6.107 -9.220 -12.350 1.00 97.88 253 TRP A C 1
ATOM 1874 O O . TRP A 1 253 ? 5.756 -8.938 -13.502 1.00 97.88 253 TRP A O 1
ATOM 1884 N N . VAL A 1 254 ? 6.335 -8.292 -11.424 1.00 98.00 254 VAL A N 1
ATOM 1885 C CA . VAL A 1 254 ? 6.295 -6.845 -11.681 1.00 98.00 254 VAL A CA 1
ATOM 1886 C C . VAL A 1 254 ? 7.468 -6.136 -11.012 1.00 98.00 254 VAL A C 1
ATOM 1888 O O . VAL A 1 254 ? 7.930 -6.551 -9.952 1.00 98.00 254 VAL A O 1
ATOM 1891 N N . LEU A 1 255 ? 7.945 -5.056 -11.627 1.00 98.31 255 LEU A N 1
ATOM 1892 C CA . LEU A 1 255 ? 8.857 -4.098 -11.007 1.00 98.31 255 LEU A CA 1
ATOM 1893 C C . LEU A 1 255 ? 8.042 -2.871 -10.601 1.00 98.31 255 LEU A C 1
ATOM 1895 O O . LEU A 1 255 ? 7.497 -2.183 -11.459 1.00 98.31 255 LEU A O 1
ATOM 1899 N N . VAL A 1 256 ? 7.960 -2.610 -9.302 1.00 96.81 256 VAL A N 1
ATOM 1900 C CA . VAL A 1 256 ? 7.264 -1.458 -8.730 1.00 96.81 256 VAL A CA 1
ATOM 1901 C C . VAL A 1 256 ? 8.292 -0.391 -8.383 1.00 96.81 256 VAL A C 1
ATOM 1903 O O . VAL A 1 256 ? 9.274 -0.672 -7.697 1.00 96.81 256 VAL A O 1
ATOM 1906 N N . VAL A 1 257 ? 8.080 0.827 -8.865 1.00 96.25 257 VAL A N 1
ATOM 1907 C CA . VAL A 1 257 ? 8.936 1.991 -8.637 1.00 96.25 257 VAL A CA 1
ATOM 1908 C C . VAL A 1 257 ? 8.090 3.071 -7.983 1.00 96.25 257 VAL A C 1
ATOM 1910 O O . VAL A 1 257 ? 7.079 3.500 -8.532 1.00 96.25 257 VAL A O 1
ATOM 1913 N N . PHE A 1 258 ? 8.519 3.514 -6.812 1.00 92.19 258 PHE A N 1
ATOM 1914 C CA . PHE A 1 258 ? 7.848 4.526 -6.016 1.00 92.19 258 PHE A CA 1
ATOM 1915 C C . PHE A 1 258 ? 8.573 5.856 -6.199 1.00 92.19 258 PHE A C 1
ATOM 1917 O O . PHE A 1 258 ? 9.743 5.982 -5.825 1.00 92.19 258 PHE A O 1
ATOM 1924 N N . LEU A 1 259 ? 7.896 6.840 -6.788 1.00 91.56 259 LEU A N 1
ATOM 1925 C CA . LEU A 1 259 ? 8.456 8.162 -7.050 1.00 91.56 259 LEU A CA 1
ATOM 1926 C C . LEU A 1 259 ? 8.017 9.146 -5.966 1.00 91.56 259 LEU A C 1
ATOM 1928 O O . LEU A 1 259 ? 6.823 9.345 -5.733 1.00 91.56 259 LEU A O 1
ATOM 1932 N N . GLY A 1 260 ? 8.992 9.754 -5.297 1.00 85.31 260 GLY A N 1
ATOM 1933 C CA . GLY A 1 260 ? 8.794 10.890 -4.403 1.00 85.31 260 GLY A CA 1
ATOM 1934 C C . GLY A 1 260 ? 8.998 12.214 -5.136 1.00 85.31 260 GLY A C 1
ATOM 1935 O O . GLY A 1 260 ? 9.491 12.232 -6.262 1.00 85.31 260 GLY A O 1
ATOM 1936 N N . HIS A 1 261 ? 8.641 13.318 -4.480 1.00 82.88 261 HIS A N 1
ATOM 1937 C CA . HIS A 1 261 ? 8.794 14.665 -5.021 1.00 82.88 261 HIS A CA 1
ATOM 1938 C C . HIS A 1 261 ? 9.482 15.595 -4.023 1.00 82.88 261 HIS A C 1
ATOM 1940 O O . HIS A 1 261 ? 9.120 15.639 -2.846 1.00 82.88 261 HIS A O 1
ATOM 1946 N N . GLU A 1 262 ? 10.476 16.343 -4.488 1.00 72.75 262 GLU A N 1
ATOM 1947 C CA . GLU A 1 262 ? 11.366 17.139 -3.639 1.00 72.75 262 GLU A CA 1
ATOM 1948 C C . GLU A 1 262 ? 10.649 18.296 -2.943 1.00 72.75 262 GLU A C 1
ATOM 1950 O O . GLU A 1 262 ? 10.929 18.570 -1.775 1.00 72.75 262 GLU A O 1
ATOM 1955 N N . LYS A 1 263 ? 9.690 18.941 -3.621 1.00 66.94 263 LYS A N 1
ATOM 1956 C CA . LYS A 1 263 ? 8.974 20.114 -3.090 1.00 66.94 263 LYS A CA 1
ATOM 1957 C C . LYS A 1 263 ? 7.624 19.813 -2.446 1.00 66.94 263 LYS A C 1
ATOM 1959 O O . LYS A 1 263 ? 7.011 20.729 -1.900 1.00 66.94 263 LYS A O 1
ATOM 1964 N N . LEU A 1 264 ? 7.115 18.582 -2.538 1.00 61.78 264 LEU A N 1
ATOM 1965 C CA . LEU A 1 264 ? 5.739 18.294 -2.130 1.00 61.78 264 LEU A CA 1
ATOM 1966 C C . LEU A 1 264 ? 5.687 18.235 -0.613 1.00 61.78 264 LEU A C 1
ATOM 1968 O O . LEU A 1 264 ? 5.973 17.217 0.011 1.00 61.78 264 LEU A O 1
ATOM 1972 N N . LYS A 1 265 ? 5.378 19.382 -0.015 1.00 53.69 265 LYS A N 1
ATOM 1973 C CA . LYS A 1 265 ? 5.194 19.503 1.416 1.00 53.69 265 LYS A CA 1
ATOM 1974 C C . LYS A 1 265 ? 3.730 19.231 1.760 1.00 53.69 265 LYS A C 1
ATOM 1976 O O . LYS A 1 265 ? 2.810 19.791 1.174 1.00 53.69 265 LYS A O 1
ATOM 1981 N N . PHE A 1 266 ? 3.559 18.410 2.787 1.00 49.97 266 PHE A N 1
ATOM 1982 C CA . PHE A 1 266 ? 2.405 18.351 3.678 1.00 49.97 266 PHE A CA 1
ATOM 1983 C C . PHE A 1 266 ? 1.183 17.495 3.286 1.00 49.97 266 PHE A C 1
ATOM 1985 O O . PHE A 1 266 ? 0.838 16.669 4.112 1.00 49.97 266 PHE A O 1
ATOM 1992 N N . ALA A 1 267 ? 0.582 17.521 2.093 1.00 41.75 267 ALA A N 1
ATOM 1993 C CA . ALA A 1 267 ? -0.690 16.780 1.887 1.00 41.75 267 ALA A CA 1
ATOM 1994 C C . ALA A 1 267 ? -0.556 15.237 1.804 1.00 41.75 267 ALA A C 1
ATOM 1996 O O . ALA A 1 267 ? -1.327 14.497 2.409 1.00 41.75 267 ALA A O 1
ATOM 1997 N N . GLU A 1 268 ? 0.476 14.713 1.134 1.00 48.88 268 GLU A N 1
ATOM 1998 C CA . GLU A 1 268 ? 0.750 13.261 1.126 1.00 48.88 268 GLU A CA 1
ATOM 1999 C C . GLU A 1 268 ? 1.391 12.744 2.421 1.00 48.88 268 GLU A C 1
ATOM 2001 O O . GLU A 1 268 ? 1.602 11.540 2.598 1.00 48.88 268 GLU A O 1
ATOM 2006 N N . HIS A 1 269 ? 1.693 13.648 3.357 1.00 55.34 269 HIS A N 1
ATOM 2007 C CA . HIS A 1 269 ? 2.366 13.286 4.590 1.00 55.34 269 HIS A CA 1
ATOM 2008 C C . HIS A 1 269 ? 1.452 12.558 5.563 1.00 55.34 269 HIS A C 1
ATOM 2010 O O . HIS A 1 269 ? 1.986 11.863 6.411 1.00 55.34 269 HIS A O 1
ATOM 2016 N N . GLY A 1 270 ? 0.121 12.623 5.447 1.00 57.19 270 GLY A N 1
ATOM 2017 C CA . GLY A 1 270 ? -0.755 11.914 6.381 1.00 57.19 270 GLY A CA 1
ATOM 2018 C C . GLY A 1 270 ? -0.484 10.406 6.412 1.00 57.19 270 GLY A C 1
ATOM 2019 O O . GLY A 1 270 ? -0.251 9.820 7.468 1.00 57.19 270 GLY A O 1
ATOM 2020 N N . ARG A 1 271 ? -0.338 9.797 5.228 1.00 59.94 271 ARG A N 1
ATOM 2021 C CA . ARG A 1 271 ? 0.098 8.398 5.100 1.00 59.94 271 ARG A CA 1
ATOM 2022 C C . ARG A 1 271 ? 1.538 8.181 5.571 1.00 59.94 271 ARG A C 1
ATOM 2024 O O . ARG A 1 271 ? 1.819 7.144 6.163 1.00 59.94 271 ARG A O 1
ATOM 2031 N N . ARG A 1 272 ? 2.443 9.145 5.357 1.00 62.44 272 ARG A N 1
ATOM 2032 C CA . ARG A 1 272 ? 3.834 9.071 5.852 1.00 62.44 272 ARG A CA 1
ATOM 2033 C C . ARG A 1 272 ? 3.912 9.129 7.377 1.00 62.44 272 ARG A C 1
ATOM 2035 O O . ARG A 1 272 ? 4.673 8.372 7.965 1.00 62.44 272 ARG A O 1
ATOM 2042 N N . PHE A 1 273 ? 3.126 9.993 8.015 1.00 67.06 273 PHE A N 1
ATOM 2043 C CA . PHE A 1 273 ? 3.023 10.105 9.466 1.00 67.06 273 PHE A CA 1
ATOM 2044 C C . PHE A 1 273 ? 2.487 8.809 10.051 1.00 67.06 273 PHE A C 1
ATOM 2046 O O . PHE A 1 273 ? 3.097 8.288 10.974 1.00 67.06 273 PHE A O 1
ATOM 2053 N N . LYS A 1 274 ? 1.446 8.228 9.444 1.00 71.94 274 LYS A N 1
ATOM 2054 C CA . LYS A 1 274 ? 0.956 6.889 9.789 1.00 71.94 274 LYS A CA 1
ATOM 2055 C C . LYS A 1 274 ? 2.034 5.811 9.641 1.00 71.94 274 LYS A C 1
ATOM 2057 O O . LYS A 1 274 ? 2.282 5.070 10.585 1.00 71.94 274 LYS A O 1
ATOM 2062 N N . ALA A 1 275 ? 2.681 5.712 8.478 1.00 69.06 275 ALA A N 1
ATOM 2063 C CA . ALA A 1 275 ? 3.679 4.673 8.211 1.00 69.06 275 ALA A CA 1
ATOM 2064 C C . ALA A 1 275 ? 4.874 4.765 9.172 1.00 69.06 275 ALA A C 1
ATOM 2066 O O . ALA A 1 275 ? 5.281 3.759 9.745 1.00 69.06 275 ALA A O 1
ATOM 2067 N N . ARG A 1 276 ? 5.375 5.979 9.417 1.00 69.38 276 ARG A N 1
ATOM 2068 C CA . ARG A 1 276 ? 6.453 6.220 10.381 1.00 69.38 276 ARG A CA 1
ATOM 2069 C C . ARG A 1 276 ? 5.998 6.012 11.821 1.00 69.38 276 ARG A C 1
ATOM 2071 O O . ARG A 1 276 ? 6.781 5.529 12.625 1.00 69.38 276 ARG A O 1
ATOM 2078 N N . ALA A 1 277 ? 4.756 6.363 12.162 1.00 73.62 277 ALA A N 1
ATOM 2079 C CA . ALA A 1 277 ? 4.207 6.099 13.490 1.00 73.62 277 ALA A CA 1
ATOM 2080 C C . ALA A 1 277 ? 4.109 4.590 13.734 1.00 73.62 277 ALA A C 1
ATOM 2082 O O . ALA A 1 277 ? 4.426 4.129 14.824 1.00 73.62 277 ALA A O 1
ATOM 2083 N N . LYS A 1 278 ? 3.747 3.814 12.707 1.00 76.12 278 LYS A N 1
ATOM 2084 C CA . LYS A 1 278 ? 3.748 2.352 12.765 1.00 76.12 278 LYS A CA 1
ATOM 2085 C C . LYS A 1 278 ? 5.157 1.787 12.972 1.00 76.12 278 LYS A C 1
ATOM 2087 O O . LYS A 1 278 ? 5.344 0.985 13.875 1.00 76.12 278 LYS A O 1
ATOM 2092 N N . GLU A 1 279 ? 6.141 2.235 12.196 1.00 72.00 279 GLU A N 1
ATOM 2093 C CA . GLU A 1 279 ? 7.543 1.814 12.355 1.00 72.00 279 GLU A CA 1
ATOM 2094 C C . GLU A 1 279 ? 8.098 2.177 13.744 1.00 72.00 279 GLU A C 1
ATOM 2096 O O . GLU A 1 279 ? 8.686 1.344 14.429 1.00 72.00 279 GLU A O 1
ATOM 2101 N N . ALA A 1 280 ? 7.843 3.401 14.213 1.00 69.38 280 ALA A N 1
ATOM 2102 C CA . ALA A 1 280 ? 8.210 3.832 15.559 1.00 69.38 280 ALA A CA 1
ATOM 2103 C C . ALA A 1 280 ? 7.550 2.954 16.637 1.00 69.38 280 ALA A C 1
ATOM 2105 O O . ALA A 1 280 ? 8.187 2.617 17.634 1.00 69.38 280 ALA A O 1
ATOM 2106 N N . ALA A 1 281 ? 6.293 2.541 16.438 1.00 73.12 281 ALA A N 1
ATOM 2107 C CA . ALA A 1 281 ? 5.604 1.629 17.347 1.00 73.12 281 ALA A CA 1
ATOM 2108 C C . ALA A 1 281 ? 6.247 0.233 17.356 1.00 73.12 281 ALA A C 1
ATOM 2110 O O . ALA A 1 281 ? 6.451 -0.330 18.431 1.00 73.12 281 ALA A O 1
ATOM 2111 N N . GLU A 1 282 ? 6.621 -0.297 16.188 1.00 76.12 282 GLU A N 1
ATOM 2112 C CA . GLU A 1 282 ? 7.351 -1.568 16.049 1.00 76.12 282 GLU A CA 1
ATOM 2113 C C . GLU A 1 282 ? 8.723 -1.518 16.746 1.00 76.12 282 GLU A C 1
ATOM 2115 O O . GLU A 1 282 ? 9.141 -2.501 17.358 1.00 76.12 282 GLU A O 1
ATOM 2120 N N . ASN A 1 283 ? 9.368 -0.349 16.753 1.00 72.25 283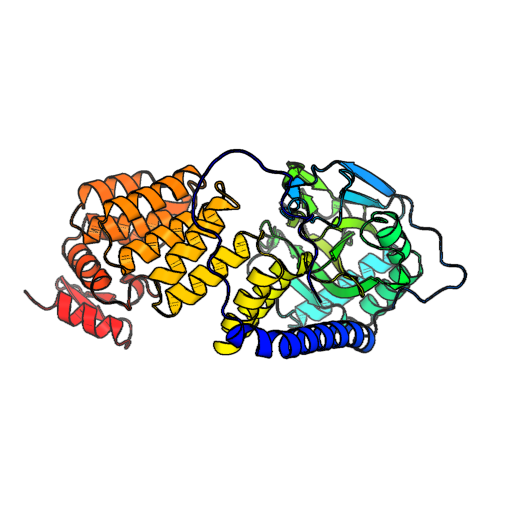 ASN A N 1
ATOM 2121 C CA . ASN A 1 283 ? 10.630 -0.096 17.455 1.00 72.25 283 ASN A CA 1
ATOM 2122 C C . ASN A 1 283 ? 10.458 0.254 18.951 1.00 72.25 283 ASN A C 1
ATOM 2124 O O . ASN A 1 283 ? 11.447 0.453 19.657 1.00 72.25 283 ASN A O 1
ATOM 2128 N N . GLY A 1 284 ? 9.225 0.333 19.464 1.00 78.75 284 GLY A N 1
ATOM 2129 C CA . GLY A 1 284 ? 8.938 0.680 20.863 1.00 78.75 284 GLY A CA 1
ATOM 2130 C C . GLY A 1 284 ? 9.121 2.165 21.212 1.00 78.75 284 GLY A C 1
ATOM 2131 O O . GLY A 1 284 ? 9.151 2.537 22.388 1.00 78.75 284 GLY A O 1
ATOM 2132 N N . GLU A 1 285 ? 9.215 3.042 20.216 1.00 77.94 285 GLU A N 1
ATOM 2133 C CA . GLU A 1 285 ? 9.477 4.475 20.358 1.00 77.94 285 GLU A CA 1
ATOM 2134 C C . GLU A 1 285 ? 8.185 5.266 20.624 1.00 77.94 285 GLU A C 1
ATOM 2136 O O . GLU A 1 285 ? 7.757 6.114 19.842 1.00 77.94 285 GLU A O 1
ATOM 2141 N N . ALA A 1 286 ? 7.527 5.014 21.757 1.00 75.38 286 ALA A N 1
ATOM 2142 C CA . ALA A 1 286 ? 6.177 5.530 22.009 1.00 75.38 286 ALA A CA 1
ATOM 2143 C C . ALA A 1 286 ? 6.050 7.074 21.969 1.00 75.38 286 ALA A C 1
ATOM 2145 O O . ALA A 1 286 ? 5.003 7.601 21.595 1.00 75.38 286 ALA A O 1
ATOM 2146 N N . ALA A 1 287 ? 7.106 7.814 22.325 1.00 71.44 287 ALA A N 1
ATOM 2147 C CA . ALA A 1 287 ? 7.124 9.277 22.212 1.00 71.44 287 ALA A CA 1
ATOM 2148 C C . ALA A 1 287 ? 7.137 9.753 20.746 1.00 71.44 287 ALA A C 1
ATOM 2150 O O . ALA A 1 287 ? 6.525 10.769 20.415 1.00 71.44 287 ALA A O 1
ATOM 2151 N N . GLU A 1 288 ? 7.804 9.003 19.869 1.00 68.94 288 GLU A N 1
ATOM 2152 C CA . GLU A 1 288 ? 7.877 9.284 18.437 1.00 68.94 288 GLU A CA 1
ATOM 2153 C C . GLU A 1 288 ? 6.537 8.982 17.755 1.00 68.94 288 GLU A C 1
ATOM 2155 O O . GLU A 1 288 ? 6.083 9.784 16.941 1.00 68.94 288 GLU A O 1
ATOM 2160 N N . VAL A 1 289 ? 5.850 7.902 18.152 1.00 73.38 289 VAL A N 1
ATOM 2161 C CA . VAL A 1 289 ? 4.489 7.576 17.681 1.00 73.38 289 VAL A CA 1
ATOM 2162 C C . VAL A 1 289 ? 3.540 8.749 17.918 1.00 73.38 289 VAL A C 1
ATOM 2164 O O . VAL A 1 289 ? 2.931 9.264 16.980 1.00 73.38 289 VAL A O 1
ATOM 2167 N N . GLN A 1 290 ? 3.464 9.226 19.164 1.00 78.50 290 GLN A N 1
ATOM 2168 C CA . GLN A 1 290 ? 2.618 10.362 19.524 1.00 78.50 290 GLN A CA 1
ATOM 2169 C C . GLN A 1 290 ? 2.972 11.605 18.716 1.00 78.50 290 GLN A C 1
ATOM 2171 O O . GLN A 1 290 ? 2.095 12.273 18.170 1.00 78.50 290 GLN A O 1
ATOM 2176 N N . ARG A 1 291 ? 4.267 11.911 18.613 1.00 69.38 291 ARG A N 1
ATOM 2177 C CA . ARG A 1 291 ? 4.737 13.077 17.872 1.00 69.38 291 ARG A CA 1
ATOM 2178 C C . ARG A 1 291 ? 4.295 13.021 16.409 1.00 69.38 291 ARG A C 1
ATOM 2180 O O . ARG A 1 291 ? 3.758 14.002 15.902 1.00 69.38 291 ARG A O 1
ATOM 2187 N N . LEU A 1 292 ? 4.483 11.879 15.750 1.00 67.25 292 LEU A N 1
ATOM 2188 C CA . LEU A 1 292 ? 4.143 11.687 14.343 1.00 67.25 292 LEU A CA 1
ATOM 2189 C C . LEU A 1 292 ? 2.637 11.776 14.093 1.00 67.25 292 LEU A C 1
ATOM 2191 O O . LEU A 1 292 ? 2.227 12.433 13.140 1.00 67.25 292 LEU A O 1
ATOM 2195 N N . LEU A 1 293 ? 1.814 11.176 14.952 1.00 76.00 293 LEU A N 1
ATOM 2196 C CA . LEU A 1 293 ? 0.359 11.224 14.803 1.00 76.00 293 LEU A CA 1
ATOM 2197 C C . LEU A 1 293 ? -0.166 12.658 14.958 1.00 76.00 293 LEU A C 1
ATOM 2199 O O . LEU A 1 293 ? -0.899 13.138 14.098 1.00 76.00 293 LEU A O 1
ATOM 2203 N N . TYR A 1 294 ? 0.281 13.395 15.977 1.00 72.94 294 TYR A N 1
ATOM 2204 C CA . TYR A 1 294 ? -0.180 14.766 16.229 1.00 72.94 294 TYR A CA 1
ATOM 2205 C C . TYR A 1 294 ? 0.342 15.768 15.193 1.00 72.94 294 TYR A C 1
ATOM 2207 O O . TYR A 1 294 ? -0.378 16.680 14.777 1.00 72.94 294 TYR A O 1
ATOM 2215 N N . GLU A 1 295 ? 1.584 15.607 14.733 1.00 62.31 295 GLU A N 1
ATOM 2216 C CA . GLU A 1 295 ? 2.084 16.376 13.595 1.00 62.31 295 GLU A CA 1
ATOM 2217 C C . GLU A 1 295 ? 1.291 16.065 12.327 1.00 62.31 295 GLU A C 1
ATOM 2219 O O . GLU A 1 295 ? 0.930 16.995 11.605 1.00 62.31 295 GLU A O 1
ATOM 2224 N N . GLY A 1 296 ? 0.968 14.792 12.095 1.00 65.94 296 GLY A N 1
ATOM 2225 C CA . GLY A 1 296 ? 0.121 14.355 10.995 1.00 65.94 296 GLY A CA 1
ATOM 2226 C C . GLY A 1 296 ? -1.244 15.014 11.017 1.00 65.94 296 GLY A C 1
ATOM 2227 O O . GLY A 1 296 ? -1.628 15.610 10.017 1.00 65.94 296 GLY A O 1
ATOM 2228 N N . LEU A 1 297 ? -1.925 15.012 12.160 1.00 69.31 297 LEU A N 1
ATOM 2229 C CA . LEU A 1 297 ? -3.219 15.675 12.331 1.00 69.31 297 LEU A CA 1
ATOM 2230 C C . LEU A 1 297 ? -3.158 17.182 12.087 1.00 69.31 297 LEU A C 1
ATOM 2232 O O . LEU A 1 297 ? -4.065 17.754 11.493 1.00 69.31 297 LEU A O 1
ATOM 2236 N N . ARG A 1 298 ? -2.076 17.847 12.501 1.00 59.00 298 ARG A N 1
ATOM 2237 C CA . ARG A 1 298 ? -1.909 19.286 12.255 1.00 59.00 298 ARG A CA 1
ATOM 2238 C C . ARG A 1 298 ? -1.696 19.594 10.773 1.00 59.00 298 ARG A C 1
ATOM 2240 O O . ARG A 1 298 ? -2.083 20.657 10.294 1.00 59.00 298 ARG A O 1
ATOM 2247 N N . VAL A 1 299 ? -0.983 18.716 10.081 1.00 50.72 299 VAL A N 1
ATOM 2248 C CA . VAL A 1 299 ? -0.554 18.913 8.695 1.00 50.72 299 VAL A CA 1
ATOM 2249 C C . VAL A 1 299 ? -1.633 18.463 7.707 1.00 50.72 299 VAL A C 1
ATOM 2251 O O . VAL A 1 299 ? -1.820 19.106 6.680 1.00 50.72 299 VAL A O 1
ATOM 2254 N N . CYS A 1 300 ? -2.331 17.379 8.030 1.00 60.22 300 CYS A N 1
ATOM 2255 C CA . CYS A 1 300 ? -3.361 16.721 7.232 1.00 60.22 300 CYS A CA 1
ATOM 2256 C C . CYS A 1 300 ? -4.634 16.520 8.078 1.00 60.22 300 CYS A C 1
ATOM 2258 O O . CYS A 1 300 ? -5.003 15.379 8.369 1.00 60.22 300 CYS A O 1
ATOM 2260 N N . PRO A 1 301 ? -5.296 17.603 8.526 1.00 60.94 301 PRO A N 1
ATOM 2261 C CA . PRO A 1 301 ? -6.439 17.503 9.436 1.00 60.94 301 PRO A CA 1
ATOM 2262 C C . PRO A 1 301 ? -7.676 16.866 8.793 1.00 60.94 301 PRO A C 1
ATOM 2264 O O . PRO A 1 301 ? -8.634 16.560 9.494 1.00 60.94 301 PRO A O 1
ATOM 2267 N N . ASP A 1 302 ? -7.681 16.679 7.478 1.00 59.81 302 ASP A N 1
ATOM 2268 C CA . ASP A 1 302 ? -8.762 16.088 6.695 1.00 59.81 302 ASP A CA 1
ATOM 2269 C C . ASP A 1 302 ? -8.548 14.597 6.380 1.00 59.81 302 ASP A C 1
ATOM 2271 O O . ASP A 1 302 ? -9.371 14.004 5.688 1.00 59.81 302 ASP A O 1
ATOM 2275 N N . GLN A 1 303 ? -7.476 13.976 6.890 1.00 67.50 303 GLN A N 1
ATOM 2276 C CA . GLN A 1 303 ? -7.190 12.552 6.691 1.00 67.50 303 GLN A CA 1
ATOM 2277 C C . GLN A 1 303 ? -7.821 11.701 7.812 1.00 67.50 303 GLN A C 1
ATOM 2279 O O . GLN A 1 303 ? -7.278 11.667 8.921 1.00 67.50 303 GLN A O 1
ATOM 2284 N N . PRO A 1 304 ? -8.943 10.998 7.560 1.00 68.75 304 PRO A N 1
ATOM 2285 C CA . PRO A 1 304 ? -9.681 10.256 8.588 1.00 68.75 304 PRO A CA 1
ATOM 2286 C C . PRO A 1 304 ? -8.840 9.150 9.238 1.00 68.75 304 PRO A C 1
ATOM 2288 O O . PRO A 1 304 ? -8.955 8.910 10.439 1.00 68.75 304 PRO A O 1
ATOM 2291 N N . GLU A 1 305 ? -7.948 8.508 8.481 1.00 77.50 305 GLU A N 1
ATOM 2292 C CA . GLU A 1 305 ? -7.115 7.421 8.990 1.00 77.50 305 GLU A CA 1
ATOM 2293 C C . GLU A 1 305 ? -6.132 7.899 10.067 1.00 77.50 305 GLU A C 1
ATOM 2295 O O . GLU A 1 305 ? -5.890 7.169 11.023 1.00 77.50 305 GLU A O 1
ATOM 2300 N N . LEU A 1 306 ? -5.608 9.127 9.964 1.00 76.38 306 LEU A N 1
ATOM 2301 C CA . LEU A 1 306 ? -4.725 9.693 10.990 1.00 76.38 306 LEU A CA 1
ATOM 2302 C C . LEU A 1 306 ? -5.463 9.963 12.300 1.00 76.38 306 LEU A C 1
ATOM 2304 O O . LEU A 1 306 ? -4.903 9.742 13.372 1.00 76.38 306 LEU A O 1
ATOM 2308 N N . TRP A 1 307 ? -6.712 10.425 12.217 1.00 83.81 307 TRP A N 1
ATOM 2309 C CA . TRP A 1 307 ? -7.570 10.589 13.390 1.00 83.81 307 TRP A CA 1
ATOM 2310 C C . TRP A 1 307 ? -7.855 9.237 14.038 1.00 83.81 307 TRP A C 1
ATOM 2312 O O . TRP A 1 307 ? -7.728 9.105 15.252 1.00 83.81 307 TRP A O 1
ATOM 2322 N N . SER A 1 308 ? -8.134 8.207 13.236 1.00 85.50 308 SER A N 1
ATOM 2323 C CA . SER A 1 308 ? -8.325 6.849 13.747 1.00 85.50 308 SER A CA 1
ATOM 2324 C C . SER A 1 308 ? -7.058 6.279 14.395 1.00 85.50 308 SER A C 1
ATOM 2326 O O . SER A 1 308 ? -7.146 5.667 15.456 1.00 85.50 308 SER A O 1
ATOM 2328 N N . ASP A 1 309 ? -5.881 6.476 13.799 1.00 86.25 309 ASP A N 1
ATOM 2329 C CA . ASP A 1 309 ? -4.618 5.973 14.352 1.00 86.25 309 ASP A CA 1
ATOM 2330 C C . ASP A 1 309 ? -4.219 6.723 15.636 1.00 86.25 309 ASP A C 1
ATOM 2332 O O . ASP A 1 309 ? -3.744 6.110 16.591 1.00 86.25 309 ASP A O 1
ATOM 2336 N N . ALA A 1 310 ? -4.452 8.040 15.695 1.00 85.81 310 ALA A N 1
ATOM 2337 C CA . ALA A 1 310 ? -4.271 8.838 16.908 1.00 85.81 310 ALA A CA 1
ATOM 2338 C C . ALA A 1 310 ? -5.213 8.390 18.032 1.00 85.81 310 ALA A C 1
ATOM 2340 O O . ALA A 1 310 ? -4.771 8.233 19.170 1.00 85.81 310 ALA A O 1
ATOM 2341 N N . GLY A 1 311 ? -6.481 8.122 17.701 1.00 88.62 311 GLY A N 1
ATOM 2342 C CA . GLY A 1 311 ? -7.447 7.536 18.627 1.00 88.62 311 GLY A CA 1
ATOM 2343 C C . GLY A 1 311 ? -6.993 6.172 19.147 1.00 88.62 311 GLY A C 1
ATOM 2344 O O . GLY A 1 311 ? -7.012 5.953 20.354 1.00 88.62 311 GLY A O 1
ATOM 2345 N N . GLY A 1 312 ? -6.494 5.300 18.265 1.00 86.00 312 GLY A N 1
ATOM 2346 C CA . GLY A 1 312 ? -5.922 3.997 18.630 1.00 86.00 312 GLY A CA 1
ATOM 2347 C C . GLY A 1 312 ? -4.744 4.114 19.590 1.00 86.00 312 GLY A C 1
ATOM 2348 O O . GLY A 1 312 ? -4.718 3.462 20.628 1.00 86.00 312 GLY A O 1
ATOM 2349 N N . TYR A 1 313 ? -3.807 5.016 19.297 1.00 85.12 313 TYR A N 1
ATOM 2350 C CA . TYR A 1 313 ? -2.666 5.272 20.174 1.00 85.12 313 TYR A CA 1
ATOM 2351 C C . TYR A 1 313 ? -3.089 5.778 21.565 1.00 85.12 313 TYR A C 1
ATOM 2353 O O . TYR A 1 313 ? -2.511 5.371 22.571 1.00 85.12 313 TYR A O 1
ATOM 2361 N N . LEU A 1 314 ? -4.087 6.663 21.640 1.00 82.75 314 LEU A N 1
ATOM 2362 C CA . LEU A 1 314 ? -4.613 7.174 22.911 1.00 82.75 314 LEU A CA 1
ATOM 2363 C C . LEU A 1 314 ? -5.367 6.099 23.693 1.00 82.75 314 LEU A C 1
ATOM 2365 O O . LEU A 1 314 ? -5.200 5.993 24.909 1.00 82.75 314 LEU A O 1
ATOM 2369 N N . HIS A 1 315 ? -6.128 5.266 22.984 1.00 85.06 315 HIS A N 1
ATOM 2370 C CA . HIS A 1 315 ? -6.815 4.108 23.541 1.00 85.06 315 HIS A CA 1
ATOM 2371 C C . HIS A 1 315 ? -5.811 3.144 24.184 1.00 85.06 315 HIS A C 1
ATOM 2373 O O . HIS A 1 315 ? -5.938 2.849 25.368 1.00 85.06 315 HIS A O 1
ATOM 2379 N N . ASP A 1 316 ? -4.735 2.780 23.484 1.00 83.38 316 ASP A N 1
ATOM 2380 C CA . ASP A 1 316 ? -3.669 1.914 24.016 1.00 83.38 316 ASP A CA 1
ATOM 2381 C C . ASP A 1 316 ? -2.960 2.493 25.259 1.00 83.38 316 ASP A C 1
ATOM 2383 O O . ASP A 1 316 ? -2.342 1.764 26.041 1.00 83.38 316 ASP A O 1
ATOM 2387 N N . ARG A 1 317 ? -3.021 3.816 25.449 1.00 81.69 317 ARG A N 1
ATOM 2388 C CA . ARG A 1 317 ? -2.472 4.531 26.612 1.00 81.69 317 ARG A CA 1
ATOM 2389 C C . ARG A 1 317 ? -3.477 4.698 27.756 1.00 81.69 317 ARG A C 1
ATOM 2391 O O . ARG A 1 317 ? -3.089 5.207 28.807 1.00 81.69 317 ARG A O 1
ATOM 2398 N N . GLY A 1 318 ? -4.730 4.288 27.565 1.00 82.94 318 GLY A N 1
ATOM 2399 C CA . GLY A 1 318 ? -5.824 4.452 28.522 1.00 82.94 318 GLY A CA 1
ATOM 2400 C C . GLY A 1 318 ? -6.447 5.853 28.544 1.00 82.94 318 GLY A C 1
ATOM 2401 O O . GLY A 1 318 ? -7.296 6.118 29.393 1.00 82.94 318 GLY A O 1
ATOM 2402 N N . ASP A 1 319 ? -6.070 6.755 27.629 1.00 83.94 319 ASP A N 1
ATOM 2403 C CA . ASP A 1 319 ? -6.738 8.054 27.473 1.00 83.94 319 ASP A CA 1
ATOM 2404 C C . ASP A 1 319 ? -7.976 7.904 26.580 1.00 83.94 319 ASP A C 1
ATOM 2406 O O . ASP A 1 319 ? -8.024 8.321 25.419 1.00 83.94 319 ASP A O 1
ATOM 2410 N N . LEU A 1 320 ? -8.987 7.238 27.138 1.00 85.81 320 LEU A N 1
ATOM 2411 C CA . LEU A 1 320 ? -10.198 6.862 26.415 1.00 85.81 320 LEU A CA 1
ATOM 2412 C C . LEU A 1 320 ? -11.039 8.078 26.009 1.00 85.81 320 LEU A C 1
ATOM 2414 O O . LEU A 1 320 ? -11.669 8.055 24.956 1.00 85.81 320 LEU A O 1
ATOM 2418 N N . SER A 1 321 ? -11.017 9.158 26.801 1.00 85.50 321 SER A N 1
ATOM 2419 C CA . SER A 1 321 ? -11.751 10.390 26.484 1.00 85.50 321 SER A CA 1
ATOM 2420 C C . SER A 1 321 ? -11.210 11.024 25.207 1.00 85.50 321 SER A C 1
ATOM 2422 O O . SER A 1 321 ? -11.967 11.251 24.263 1.00 85.50 321 SER A O 1
ATOM 2424 N N . SER A 1 322 ? -9.893 11.243 25.139 1.00 82.62 322 SER A N 1
ATOM 2425 C CA . SER A 1 322 ? -9.268 11.790 23.936 1.00 82.62 322 SER A CA 1
ATOM 2426 C C . SER A 1 322 ? -9.405 10.823 22.756 1.00 82.62 322 SER A C 1
ATOM 2428 O O . SER A 1 322 ? -9.621 11.264 21.628 1.00 82.62 322 SER A O 1
ATOM 2430 N N . ALA A 1 323 ? -9.326 9.506 22.986 1.00 84.44 323 ALA A N 1
ATOM 2431 C CA . ALA A 1 323 ? -9.517 8.513 21.931 1.00 84.44 323 ALA A CA 1
ATOM 2432 C C . ALA A 1 323 ? -10.903 8.617 21.272 1.00 84.44 323 ALA A C 1
ATOM 2434 O O . ALA A 1 323 ? -10.998 8.625 20.044 1.00 84.44 323 ALA A O 1
ATOM 2435 N N . LEU A 1 324 ? -11.967 8.757 22.072 1.00 88.56 324 LEU A N 1
ATOM 2436 C CA . LEU A 1 324 ? -13.335 8.925 21.576 1.00 88.56 324 LEU A CA 1
ATOM 2437 C C . LEU A 1 324 ? -13.477 10.177 20.700 1.00 88.56 324 LEU A C 1
ATOM 2439 O O . LEU A 1 324 ? -14.037 10.075 19.609 1.00 88.56 324 LEU A O 1
ATOM 2443 N N . GLU A 1 325 ? -12.910 11.315 21.111 1.00 87.00 325 GLU A N 1
ATOM 2444 C CA . GLU A 1 325 ? -12.914 12.550 20.307 1.00 87.00 325 GLU A CA 1
ATOM 2445 C C . GLU A 1 325 ? -12.235 12.351 18.941 1.00 87.00 325 GLU A C 1
ATOM 2447 O O . GLU A 1 325 ? -12.731 12.806 17.906 1.00 87.00 325 GLU A O 1
ATOM 2452 N N . HIS A 1 326 ? -11.111 11.631 18.914 1.00 84.56 326 HIS A N 1
ATOM 2453 C CA . HIS A 1 326 ? -10.374 11.367 17.680 1.00 84.56 326 HIS A CA 1
ATOM 2454 C C . HIS A 1 326 ? -11.123 10.395 16.760 1.00 84.56 326 HIS A C 1
ATOM 2456 O O . HIS A 1 326 ? -11.189 10.626 15.551 1.00 84.56 326 HIS A O 1
ATOM 2462 N N . TYR A 1 327 ? -11.750 9.349 17.304 1.00 88.75 327 TYR A N 1
ATOM 2463 C CA . TYR A 1 327 ? -12.609 8.471 16.508 1.00 88.75 327 TYR A CA 1
ATOM 2464 C C . TYR A 1 327 ? -13.829 9.211 15.953 1.00 88.75 327 TYR A C 1
ATOM 2466 O O . TYR A 1 327 ? -14.199 8.986 14.804 1.00 88.75 327 TYR A O 1
ATOM 2474 N N . GLU A 1 328 ? -14.429 10.131 16.709 1.00 86.19 328 GLU A N 1
ATOM 2475 C CA . GLU A 1 328 ? -15.541 10.956 16.222 1.00 86.19 328 GLU A CA 1
ATOM 2476 C C . GLU A 1 328 ? -15.120 11.877 15.074 1.00 86.19 328 GLU A C 1
ATOM 2478 O O . GLU A 1 328 ? -15.852 12.011 14.091 1.00 86.19 328 GLU A O 1
ATOM 2483 N N . MET A 1 329 ? -13.913 12.444 15.134 1.00 82.12 329 MET A N 1
ATOM 2484 C CA . MET A 1 329 ? -13.348 13.189 14.009 1.00 82.12 329 MET A CA 1
ATOM 2485 C C . MET A 1 329 ? -13.094 12.299 12.786 1.00 82.12 329 MET A C 1
ATOM 2487 O O . MET A 1 329 ? -13.436 12.701 11.672 1.00 82.12 329 MET A O 1
ATOM 2491 N N . ALA A 1 330 ? -12.570 11.084 12.973 1.00 78.56 330 ALA A N 1
ATOM 2492 C CA . ALA A 1 330 ? -12.390 10.119 11.886 1.00 78.56 330 ALA A CA 1
ATOM 2493 C C . ALA A 1 330 ? -13.730 9.757 11.215 1.00 78.56 330 ALA A C 1
ATOM 2495 O O . ALA A 1 330 ? -13.837 9.817 9.990 1.00 78.56 330 ALA A O 1
ATOM 2496 N N . ILE A 1 331 ? -14.767 9.475 12.014 1.00 83.88 331 ILE A N 1
ATOM 2497 C CA . ILE A 1 331 ? -16.136 9.187 11.552 1.00 83.88 331 ILE A CA 1
ATOM 2498 C C . ILE A 1 331 ? -16.718 10.384 10.797 1.00 83.88 331 ILE A C 1
ATOM 2500 O O . ILE A 1 331 ? -17.318 10.224 9.739 1.00 83.88 331 ILE A O 1
ATOM 2504 N N . LYS A 1 332 ? -16.533 11.604 11.311 1.00 73.44 332 LYS A N 1
ATOM 2505 C CA . LYS A 1 332 ? -17.033 12.823 10.664 1.00 73.44 332 LYS A CA 1
ATOM 2506 C C . LYS A 1 332 ? -16.408 13.042 9.285 1.00 73.44 332 LYS A C 1
ATOM 2508 O O . LYS A 1 332 ? -17.087 13.518 8.378 1.00 73.44 332 LYS A O 1
ATOM 2513 N N . LEU A 1 333 ? -15.121 12.729 9.140 1.00 63.81 333 LEU A N 1
ATOM 2514 C CA . LEU A 1 333 ? -14.378 12.885 7.890 1.00 63.81 333 LEU A CA 1
ATOM 2515 C C . LEU A 1 333 ? -14.673 11.765 6.887 1.00 63.81 333 LEU A C 1
ATOM 2517 O O . LEU A 1 333 ? -14.746 12.031 5.688 1.00 63.81 333 LEU A O 1
ATOM 2521 N N . ASN A 1 334 ? -14.872 10.532 7.359 1.00 73.81 334 ASN A N 1
ATOM 2522 C CA . ASN A 1 334 ? -15.285 9.408 6.526 1.00 73.81 334 ASN A CA 1
ATOM 2523 C C . ASN A 1 334 ? -16.338 8.534 7.229 1.00 73.81 334 ASN A C 1
ATOM 2525 O O . ASN A 1 334 ? -15.992 7.524 7.843 1.00 73.81 334 ASN A O 1
ATOM 2529 N N . PRO A 1 335 ? -17.632 8.867 7.072 1.00 74.00 335 PRO A N 1
ATOM 2530 C CA . PRO A 1 335 ? -18.724 8.124 7.705 1.00 74.00 335 PRO A CA 1
ATOM 2531 C C . PRO A 1 335 ? -18.925 6.697 7.175 1.00 74.00 335 PRO A C 1
ATOM 2533 O O . PRO A 1 335 ? -19.747 5.964 7.715 1.00 74.00 335 PRO A O 1
ATOM 2536 N N . ALA A 1 336 ? -18.248 6.328 6.081 1.00 77.19 336 ALA A N 1
ATOM 2537 C CA . ALA A 1 336 ? -18.364 5.019 5.442 1.00 77.19 336 ALA A CA 1
ATOM 2538 C C . ALA A 1 336 ? -17.246 4.042 5.853 1.00 77.19 336 ALA A C 1
ATOM 2540 O O . ALA A 1 336 ? -17.242 2.902 5.395 1.00 77.19 336 ALA A O 1
ATOM 2541 N N . ASP A 1 337 ? -16.287 4.468 6.684 1.00 76.12 337 ASP A N 1
ATOM 2542 C CA . ASP A 1 337 ? -15.251 3.583 7.222 1.00 76.12 337 ASP A CA 1
ATOM 2543 C C . ASP A 1 337 ? -15.747 2.872 8.484 1.00 76.12 337 ASP A C 1
ATOM 2545 O O . ASP A 1 337 ? -16.032 3.505 9.498 1.00 76.12 337 ASP A O 1
ATOM 2549 N N . ALA A 1 338 ? -15.814 1.543 8.441 1.00 78.12 338 ALA A N 1
ATOM 2550 C CA . ALA A 1 338 ? -16.266 0.726 9.559 1.00 78.12 338 ALA A CA 1
ATOM 2551 C C . ALA A 1 338 ? -15.280 0.708 10.749 1.00 78.12 338 ALA A C 1
ATOM 2553 O O . ALA A 1 338 ? -15.699 0.512 11.895 1.00 78.12 338 ALA A O 1
ATOM 2554 N N . HIS A 1 339 ? -13.977 0.922 10.522 1.00 85.56 339 HIS A N 1
ATOM 2555 C CA . HIS A 1 339 ? -12.957 0.767 11.566 1.00 85.56 339 HIS A CA 1
ATOM 2556 C C . HIS A 1 339 ? -13.085 1.784 12.716 1.00 85.56 339 HIS A C 1
ATOM 2558 O O . HIS A 1 339 ? -13.104 1.348 13.872 1.00 85.56 339 HIS A O 1
ATOM 2564 N N . PRO A 1 340 ? -13.229 3.103 12.469 1.00 82.88 340 PRO A N 1
ATOM 2565 C CA . PRO A 1 340 ? -13.445 4.083 13.533 1.00 82.88 340 PRO A CA 1
ATOM 2566 C C . PRO A 1 340 ? -14.693 3.812 14.382 1.00 82.88 340 PRO A C 1
ATOM 2568 O O . PRO A 1 340 ? -14.657 4.013 15.594 1.00 82.88 340 PRO A O 1
ATOM 2571 N N . HIS A 1 341 ? -15.777 3.305 13.783 1.00 91.69 341 HIS A N 1
ATOM 2572 C CA . HIS A 1 341 ? -16.986 2.921 14.521 1.00 91.69 341 HIS A CA 1
ATOM 2573 C C . HIS A 1 341 ? -16.726 1.748 15.470 1.00 91.69 341 HIS A C 1
ATOM 2575 O O . HIS A 1 341 ? -17.083 1.819 16.648 1.00 91.69 341 HIS A O 1
ATOM 2581 N N . ASN A 1 342 ? -16.034 0.707 14.995 1.00 91.19 342 ASN A N 1
ATOM 2582 C CA . ASN A 1 342 ? -15.609 -0.401 15.846 1.00 91.19 342 ASN A CA 1
ATOM 2583 C C . ASN A 1 342 ? -14.678 0.069 16.976 1.00 91.19 342 ASN A C 1
ATOM 2585 O O . ASN A 1 342 ? -14.870 -0.295 18.133 1.00 91.19 342 ASN A O 1
ATOM 2589 N N . ASN A 1 343 ? -13.683 0.897 16.666 1.00 90.56 343 ASN A N 1
ATOM 2590 C CA . ASN A 1 343 ? -12.710 1.339 17.663 1.00 90.56 343 ASN A CA 1
ATOM 2591 C C . ASN A 1 343 ? -13.347 2.261 18.716 1.00 90.56 343 ASN A C 1
ATOM 2593 O O . ASN A 1 343 ? -13.061 2.127 19.905 1.00 90.56 343 ASN A O 1
ATOM 2597 N N . ARG A 1 344 ? -14.297 3.113 18.307 1.00 93.88 344 ARG A N 1
ATOM 2598 C CA . ARG A 1 344 ? -15.144 3.887 19.223 1.00 93.88 344 ARG A CA 1
ATOM 2599 C C . ARG A 1 344 ? -15.956 2.976 20.141 1.00 93.88 344 ARG A C 1
ATOM 2601 O O . ARG A 1 344 ? -15.984 3.212 21.343 1.00 93.88 344 ARG A O 1
ATOM 2608 N N . GLY A 1 345 ? -16.583 1.928 19.602 1.00 93.00 345 GLY A N 1
ATOM 2609 C CA . GLY A 1 345 ? -17.302 0.932 20.401 1.00 93.00 345 GLY A CA 1
ATOM 2610 C C . GLY A 1 345 ? -16.403 0.266 21.447 1.00 93.00 345 GLY A C 1
ATOM 2611 O O . GLY A 1 345 ? -16.784 0.166 22.610 1.00 93.00 345 GLY A O 1
ATOM 2612 N N . ALA A 1 346 ? -15.182 -0.117 21.068 1.00 89.94 346 ALA A N 1
ATOM 2613 C CA . ALA A 1 346 ? -14.216 -0.717 21.988 1.00 89.94 346 ALA A CA 1
ATOM 2614 C C . ALA A 1 346 ? -13.797 0.254 23.107 1.00 89.94 346 ALA A C 1
ATOM 2616 O O . ALA A 1 346 ? -13.804 -0.124 24.278 1.00 89.94 346 ALA A O 1
ATOM 2617 N N . ALA A 1 347 ? -13.513 1.514 22.769 1.00 86.31 347 ALA A N 1
ATOM 2618 C CA . ALA A 1 347 ? -13.196 2.546 23.755 1.00 86.31 347 ALA A CA 1
ATOM 2619 C C . ALA A 1 347 ? -14.378 2.845 24.697 1.00 86.31 347 ALA A C 1
ATOM 2621 O O . ALA A 1 347 ? -14.164 3.096 25.882 1.00 86.31 347 ALA A O 1
ATOM 2622 N N . LEU A 1 348 ? -15.626 2.772 24.213 1.00 88.88 348 LEU A N 1
ATOM 2623 C CA . LEU A 1 348 ? -16.830 2.915 25.044 1.00 88.88 348 LEU A CA 1
ATOM 2624 C C . LEU A 1 348 ? -16.969 1.775 26.059 1.00 88.88 348 LEU A C 1
ATOM 2626 O O . LEU A 1 348 ? -17.274 2.042 27.221 1.00 88.88 348 LEU A O 1
ATOM 2630 N N . VAL A 1 349 ? -16.714 0.529 25.644 1.00 86.06 349 VAL A N 1
ATOM 2631 C CA . VAL A 1 349 ? -16.701 -0.627 26.558 1.00 86.06 349 VAL A CA 1
ATOM 2632 C C . VAL A 1 349 ? -15.654 -0.430 27.649 1.00 86.06 349 VAL A C 1
ATOM 2634 O O . VAL A 1 349 ? -15.961 -0.585 28.828 1.00 86.06 349 VAL A O 1
ATOM 2637 N N . GLU A 1 350 ? -14.435 -0.040 27.276 1.00 86.75 350 GLU A N 1
ATOM 2638 C CA . GLU A 1 350 ? -13.343 0.152 28.236 1.00 86.75 350 GLU A CA 1
ATOM 2639 C C . GLU A 1 350 ? -13.568 1.355 29.162 1.00 86.75 350 GLU A C 1
ATOM 2641 O O . GLU A 1 350 ? -13.182 1.330 30.328 1.00 86.75 350 GLU A O 1
ATOM 2646 N N . SER A 1 351 ? -14.281 2.377 28.679 1.00 83.31 351 SER A N 1
ATOM 2647 C CA . SER A 1 351 ? -14.699 3.531 29.486 1.00 83.31 351 SER A CA 1
ATOM 2648 C C . SER A 1 351 ? -15.857 3.205 30.433 1.00 83.31 351 SER A C 1
ATOM 2650 O O . SER A 1 351 ? -16.334 4.094 31.138 1.00 83.31 351 SER A O 1
ATOM 2652 N N . ASN A 1 352 ? -16.349 1.958 30.428 1.00 86.38 352 ASN A N 1
ATOM 2653 C CA . ASN A 1 352 ? -17.535 1.517 31.157 1.00 86.38 352 ASN A CA 1
ATOM 2654 C C . ASN A 1 352 ? -18.781 2.366 30.828 1.00 86.38 352 ASN A C 1
ATOM 2656 O O . ASN A 1 352 ? -19.627 2.629 31.688 1.00 86.38 352 ASN A O 1
ATOM 2660 N N . ALA A 1 353 ? -18.879 2.831 29.578 1.00 86.06 353 ALA A N 1
ATOM 2661 C CA . ALA A 1 353 ? -20.059 3.524 29.084 1.00 86.06 353 ALA A CA 1
ATOM 2662 C C . ALA A 1 353 ? -21.245 2.544 28.987 1.00 86.06 353 ALA A C 1
ATOM 2664 O O . ALA A 1 353 ? -21.037 1.333 28.863 1.00 86.06 353 ALA A O 1
ATOM 2665 N N . PRO A 1 354 ? -22.498 3.037 29.009 1.00 91.94 354 PRO A N 1
ATOM 2666 C CA . PRO A 1 354 ? -23.662 2.168 28.890 1.00 91.94 354 PRO A CA 1
ATOM 2667 C C . PRO A 1 354 ? -23.577 1.252 27.647 1.00 91.94 354 PRO A C 1
ATOM 2669 O O . PRO A 1 354 ? -23.373 1.770 26.541 1.00 91.94 354 PRO A O 1
ATOM 2672 N N . PRO A 1 355 ? -23.733 -0.083 27.797 1.00 87.88 355 PRO A N 1
ATOM 2673 C CA . PRO A 1 355 ? -23.468 -1.066 26.739 1.00 87.88 355 PRO A CA 1
ATOM 2674 C C . PRO A 1 355 ? -24.182 -0.792 25.414 1.00 87.88 355 PRO A C 1
ATOM 2676 O O . PRO A 1 355 ? -23.631 -1.072 24.350 1.00 87.88 355 PRO A O 1
ATOM 2679 N N . GLN A 1 356 ? -25.372 -0.186 25.460 1.00 93.62 356 GLN A N 1
ATOM 2680 C CA . GLN A 1 356 ? -26.143 0.169 24.271 1.00 93.62 356 GLN A CA 1
ATOM 2681 C C . GLN A 1 356 ? -25.387 1.093 23.303 1.00 93.62 356 GLN A C 1
ATOM 2683 O O . GLN A 1 356 ? -25.558 0.971 22.094 1.00 93.62 356 GLN A O 1
ATOM 2688 N N . PHE A 1 357 ? -24.520 1.984 23.799 1.00 91.69 357 PHE A N 1
ATOM 2689 C CA . PHE A 1 357 ? -23.748 2.880 22.932 1.00 91.69 357 PHE A CA 1
ATOM 2690 C C . PHE A 1 357 ? -22.641 2.137 22.183 1.00 91.69 357 PHE A C 1
ATOM 2692 O O . PHE A 1 357 ? -22.370 2.441 21.021 1.00 91.69 357 PHE A O 1
ATOM 2699 N N . ALA A 1 358 ? -22.009 1.159 22.836 1.00 90.94 358 ALA A N 1
ATOM 2700 C CA . ALA A 1 358 ? -21.001 0.318 22.207 1.00 90.94 358 ALA A CA 1
ATOM 2701 C C . ALA A 1 358 ? -21.637 -0.638 21.189 1.00 90.94 358 ALA A C 1
ATOM 2703 O O . ALA A 1 358 ? -21.153 -0.717 20.063 1.00 90.94 358 ALA A O 1
ATOM 2704 N N . LEU A 1 359 ? -22.755 -1.287 21.548 1.00 93.50 359 LEU A N 1
ATOM 2705 C CA . LEU A 1 359 ? -23.526 -2.138 20.634 1.00 93.50 359 LEU A CA 1
ATOM 2706 C C . LEU A 1 359 ? -23.932 -1.371 19.375 1.00 93.50 359 LEU A C 1
ATOM 2708 O O . LEU A 1 359 ? -23.602 -1.809 18.279 1.00 93.50 359 LEU A O 1
ATOM 2712 N N . GLN A 1 360 ? -24.510 -0.176 19.526 1.00 95.62 360 GLN A N 1
ATOM 2713 C CA . GLN A 1 360 ? -24.879 0.669 18.389 1.00 95.62 360 GLN A CA 1
ATOM 2714 C C . GLN A 1 360 ? -23.674 1.007 17.495 1.00 95.62 360 GLN A C 1
ATOM 2716 O O . GLN A 1 360 ? -23.791 1.017 16.270 1.00 95.62 360 GLN A O 1
ATOM 2721 N N . ALA A 1 361 ? -22.506 1.283 18.084 1.00 90.06 361 ALA A N 1
ATOM 2722 C CA . ALA A 1 361 ? -21.297 1.576 17.319 1.00 90.06 361 ALA A CA 1
ATOM 2723 C C . ALA A 1 361 ? -20.802 0.352 16.528 1.00 90.06 361 ALA A C 1
ATOM 2725 O O . ALA A 1 361 ? -20.443 0.487 15.357 1.00 90.06 361 ALA A O 1
ATOM 2726 N N . PHE A 1 362 ? -20.815 -0.840 17.131 1.00 94.81 362 PHE A N 1
ATOM 2727 C CA . PHE A 1 362 ? -20.422 -2.073 16.447 1.00 94.81 362 PHE A CA 1
ATOM 2728 C C . PHE A 1 362 ? -21.429 -2.499 15.374 1.00 94.81 362 PHE A C 1
ATOM 2730 O O . PHE A 1 362 ? -21.022 -2.870 14.278 1.00 94.81 362 PHE A O 1
ATOM 2737 N N . GLU A 1 363 ? -22.730 -2.416 15.654 1.00 95.06 363 GLU A N 1
ATOM 2738 C CA . GLU A 1 363 ? -23.795 -2.711 14.689 1.00 95.06 363 GLU A CA 1
ATOM 2739 C C . GLU A 1 363 ? -23.706 -1.788 13.475 1.00 95.06 363 GLU A C 1
ATOM 2741 O O . GLU A 1 363 ? -23.813 -2.240 12.336 1.00 95.06 363 GLU A O 1
ATOM 2746 N N . TYR A 1 364 ? -23.427 -0.501 13.700 1.00 91.38 364 TYR A N 1
ATOM 2747 C CA . TYR A 1 364 ? -23.203 0.430 12.603 1.00 91.38 364 TYR A CA 1
ATOM 2748 C C . TYR A 1 364 ? -21.942 0.072 11.805 1.00 91.38 364 TYR A C 1
ATOM 2750 O O . TYR A 1 364 ? -21.994 0.054 10.576 1.00 91.38 364 TYR A O 1
ATOM 2758 N N . ALA A 1 365 ? -20.841 -0.302 12.469 1.00 88.00 365 ALA A N 1
ATOM 2759 C CA . ALA A 1 365 ? -19.645 -0.801 11.786 1.00 88.00 365 ALA A CA 1
ATOM 2760 C C . ALA A 1 365 ? -19.955 -2.025 10.902 1.00 88.00 365 ALA A C 1
ATOM 2762 O O . ALA A 1 365 ? -19.504 -2.077 9.762 1.00 88.00 365 ALA A O 1
ATOM 2763 N N . LEU A 1 366 ? -20.777 -2.964 11.382 1.00 90.06 366 LEU A N 1
ATOM 2764 C CA . LEU A 1 366 ? -21.212 -4.134 10.609 1.00 90.06 366 LEU A CA 1
ATOM 2765 C C . LEU A 1 366 ? -22.180 -3.795 9.471 1.00 90.06 366 LEU A C 1
ATOM 2767 O O . LEU A 1 366 ? -22.177 -4.475 8.448 1.00 90.06 366 LEU A O 1
ATOM 2771 N N . SER A 1 367 ? -22.988 -2.743 9.617 1.00 90.12 367 SER A N 1
ATOM 2772 C CA . SER A 1 367 ? -23.832 -2.249 8.523 1.00 90.12 367 SER A CA 1
ATOM 2773 C C . SER A 1 367 ? -23.006 -1.687 7.357 1.00 90.12 367 SER A C 1
ATOM 2775 O O . SER A 1 367 ? -23.448 -1.743 6.210 1.00 90.12 367 SER A O 1
ATOM 2777 N N . LEU A 1 368 ? -21.801 -1.179 7.650 1.00 74.62 368 LEU A N 1
ATOM 2778 C CA . LEU A 1 368 ? -20.838 -0.680 6.667 1.00 74.62 368 LEU A CA 1
ATOM 2779 C C . LEU A 1 368 ? -19.963 -1.805 6.095 1.00 74.62 368 LEU A C 1
ATOM 2781 O O . LEU A 1 368 ? -19.767 -1.873 4.883 1.00 74.62 368 LEU A O 1
ATOM 2785 N N . ASP A 1 369 ? -19.451 -2.689 6.955 1.00 84.88 369 ASP A N 1
ATOM 2786 C CA . ASP A 1 369 ? -18.668 -3.868 6.579 1.00 84.88 369 ASP A CA 1
ATOM 2787 C C . ASP A 1 369 ? -19.135 -5.117 7.353 1.00 84.88 369 ASP A C 1
ATOM 2789 O O . ASP A 1 369 ? -18.669 -5.381 8.469 1.00 84.88 369 ASP A O 1
ATOM 2793 N N . PRO A 1 370 ? -20.006 -5.947 6.746 1.00 86.69 370 PRO A N 1
ATOM 2794 C CA . PRO A 1 370 ? -20.489 -7.183 7.361 1.00 86.69 370 PRO A CA 1
ATOM 2795 C C . PRO A 1 370 ? -19.394 -8.223 7.644 1.00 86.69 370 PRO A C 1
ATOM 2797 O O . PRO A 1 370 ? -19.626 -9.170 8.399 1.00 86.69 370 PRO A O 1
ATOM 2800 N N . TYR A 1 371 ? -18.207 -8.080 7.046 1.00 87.31 371 TYR A N 1
ATOM 2801 C CA . TYR A 1 371 ? -17.082 -9.005 7.186 1.00 87.31 371 TYR A CA 1
ATOM 2802 C C . TYR A 1 371 ? -16.038 -8.533 8.207 1.00 87.31 371 TYR A C 1
ATOM 2804 O O . TYR A 1 371 ? -15.025 -9.212 8.402 1.00 87.31 371 TYR A O 1
ATOM 2812 N N . LEU A 1 372 ? -16.281 -7.415 8.903 1.00 81.12 372 LEU A N 1
ATOM 2813 C CA . LEU A 1 372 ? -15.373 -6.878 9.913 1.00 81.12 372 LEU A CA 1
ATOM 2814 C C . LEU A 1 372 ? -15.338 -7.770 11.167 1.00 81.12 372 LEU A C 1
ATOM 2816 O O . LEU A 1 372 ? -16.053 -7.553 12.146 1.00 81.12 372 LEU A O 1
ATOM 2820 N N . VAL A 1 373 ? -14.455 -8.772 11.157 1.00 85.50 373 VAL A N 1
ATOM 2821 C CA . VAL A 1 373 ? -14.274 -9.755 12.245 1.00 85.50 373 VAL A CA 1
ATOM 2822 C C . VAL A 1 373 ? -14.146 -9.114 13.642 1.00 85.50 373 VAL A C 1
ATOM 2824 O O . VAL A 1 373 ? -14.794 -9.610 14.567 1.00 85.50 373 VAL A O 1
ATOM 2827 N N . PRO A 1 374 ? -13.380 -8.017 13.850 1.00 84.00 374 PRO A N 1
ATOM 2828 C CA . PRO A 1 374 ? -13.300 -7.363 15.158 1.00 84.00 374 PRO A CA 1
ATOM 2829 C C . PRO A 1 374 ? -14.654 -6.924 15.730 1.00 84.00 374 PRO A C 1
ATOM 2831 O O . PRO A 1 374 ? -14.869 -7.086 16.929 1.00 84.00 374 PRO A O 1
ATOM 2834 N N . ALA A 1 375 ? -15.581 -6.438 14.900 1.00 85.44 375 ALA A N 1
ATOM 2835 C CA . ALA A 1 375 ? -16.886 -5.977 15.370 1.00 85.44 375 ALA A CA 1
ATOM 2836 C C . ALA A 1 375 ? -17.756 -7.146 15.865 1.00 85.44 375 ALA A C 1
ATOM 2838 O O . ALA A 1 375 ? -18.342 -7.058 16.942 1.00 85.44 375 ALA A O 1
ATOM 2839 N N . TRP A 1 376 ? -17.748 -8.285 15.162 1.00 91.50 376 TRP A N 1
ATOM 2840 C CA . TRP A 1 376 ? -18.423 -9.510 15.615 1.00 91.50 376 TRP A CA 1
ATOM 2841 C C . TRP A 1 376 ? -17.863 -10.038 16.939 1.00 91.50 376 TRP A C 1
ATOM 2843 O O . TRP A 1 376 ? -18.625 -10.390 17.842 1.00 91.50 376 TRP A O 1
ATOM 2853 N N . ARG A 1 377 ? -16.529 -10.054 17.085 1.00 89.19 377 ARG A N 1
ATOM 2854 C CA . ARG A 1 377 ? -15.867 -10.431 18.347 1.00 89.19 377 ARG A CA 1
ATOM 2855 C C . ARG A 1 377 ? -16.289 -9.508 19.490 1.00 89.19 377 ARG A C 1
ATOM 2857 O O . ARG A 1 377 ? -16.590 -9.987 20.581 1.00 89.19 377 ARG A O 1
ATOM 2864 N N . ASN A 1 378 ? -16.322 -8.202 19.231 1.00 89.50 378 ASN A N 1
ATOM 2865 C CA . ASN A 1 378 ? -16.647 -7.198 20.233 1.00 89.50 378 ASN A CA 1
ATOM 2866 C C . ASN A 1 378 ? -18.117 -7.265 20.677 1.00 89.50 378 ASN A C 1
ATOM 2868 O O . ASN A 1 378 ? -18.371 -7.214 21.879 1.00 89.50 378 ASN A O 1
ATOM 2872 N N . ILE A 1 379 ? -19.072 -7.457 19.756 1.00 93.25 379 ILE A N 1
ATOM 2873 C CA . ILE A 1 379 ? -20.492 -7.629 20.113 1.00 93.25 379 ILE A CA 1
ATOM 2874 C C . ILE A 1 379 ? -20.693 -8.908 20.926 1.00 93.25 379 ILE A C 1
ATOM 2876 O O . ILE A 1 379 ? -21.256 -8.854 22.018 1.00 93.25 379 ILE A O 1
ATOM 2880 N N . GLY A 1 380 ? -20.203 -10.052 20.433 1.00 91.19 380 GLY A N 1
ATOM 2881 C CA . GLY A 1 380 ? -20.359 -11.330 21.134 1.00 91.19 380 GLY A CA 1
ATOM 2882 C C . GLY A 1 380 ? -19.721 -11.310 22.524 1.00 91.19 380 GLY A C 1
ATOM 2883 O O . GLY A 1 380 ? -20.328 -11.754 23.497 1.00 91.19 380 GLY A O 1
ATOM 2884 N N . GLY A 1 381 ? -18.523 -10.728 22.635 1.00 86.56 381 GLY A N 1
ATOM 2885 C CA . GLY A 1 381 ? -17.843 -10.529 23.911 1.00 86.56 381 GLY A CA 1
ATOM 2886 C C . GLY A 1 381 ? -18.635 -9.642 24.870 1.00 86.56 381 GLY A C 1
ATOM 2887 O O . GLY A 1 381 ? -18.820 -10.026 26.024 1.00 86.56 381 GLY A O 1
ATOM 2888 N N . LEU A 1 382 ? -19.139 -8.495 24.399 1.00 88.19 382 LEU A N 1
ATOM 2889 C CA . LEU A 1 382 ? -19.920 -7.558 25.208 1.00 88.19 382 LEU A CA 1
ATOM 2890 C C . LEU A 1 382 ? -21.235 -8.177 25.700 1.00 88.19 382 LEU A C 1
ATOM 2892 O O . LEU A 1 382 ? -21.526 -8.083 26.889 1.00 88.19 382 LEU A O 1
ATOM 2896 N N . LEU A 1 383 ? -21.994 -8.850 24.829 1.00 89.94 383 LEU A N 1
ATOM 2897 C CA . LEU A 1 383 ? -23.266 -9.492 25.185 1.00 89.94 383 LEU A CA 1
ATOM 2898 C C . LEU A 1 383 ? -23.074 -10.582 26.248 1.00 89.94 383 LEU A C 1
ATOM 2900 O O . LEU A 1 383 ? -23.768 -10.593 27.266 1.00 89.94 383 LEU A O 1
ATOM 2904 N N . LEU A 1 384 ? -22.057 -11.438 26.091 1.00 85.31 384 LEU A N 1
ATOM 2905 C CA . LEU A 1 384 ? -21.697 -12.416 27.122 1.00 85.31 384 LEU A CA 1
ATOM 2906 C C . LEU A 1 384 ? -21.312 -11.745 28.448 1.00 85.31 384 LEU A C 1
ATOM 2908 O O . LEU A 1 384 ? -21.644 -12.267 29.519 1.00 85.31 384 LEU A O 1
ATOM 2912 N N . ALA A 1 385 ? -20.640 -10.590 28.380 1.00 82.94 385 ALA A N 1
ATOM 2913 C CA . ALA A 1 385 ? -20.205 -9.819 29.541 1.00 82.94 385 ALA A CA 1
ATOM 2914 C C . ALA A 1 385 ? -21.368 -9.272 30.371 1.00 82.94 385 ALA A C 1
ATOM 2916 O O . ALA A 1 385 ? -21.324 -9.298 31.601 1.00 82.94 385 ALA A O 1
ATOM 2917 N N . ILE A 1 386 ? -22.412 -8.802 29.692 1.00 86.31 386 ILE A N 1
ATOM 2918 C CA . ILE A 1 386 ? -23.612 -8.264 30.334 1.00 86.31 386 ILE A CA 1
ATOM 2919 C C . ILE A 1 386 ? -24.653 -9.350 30.643 1.00 86.31 386 ILE A C 1
ATOM 2921 O O . ILE A 1 386 ? -25.642 -9.071 31.308 1.00 86.31 386 ILE A O 1
ATOM 2925 N N . GLY A 1 387 ? -24.396 -10.602 30.243 1.00 86.00 387 GLY A N 1
ATOM 2926 C CA . GLY A 1 387 ? -25.235 -11.760 30.566 1.00 86.00 387 GLY A CA 1
ATOM 2927 C C . GLY A 1 387 ? -26.274 -12.125 29.506 1.00 86.00 387 GLY A C 1
ATOM 2928 O O . GLY A 1 387 ? -26.978 -13.115 29.685 1.00 86.00 387 GLY A O 1
ATOM 2929 N N . GLU A 1 388 ? -26.310 -11.405 28.389 1.00 90.19 388 GLU A N 1
ATOM 2930 C CA . GLU A 1 388 ? -27.237 -11.593 27.269 1.00 90.19 388 GLU A CA 1
ATOM 2931 C C . GLU A 1 388 ? -26.774 -12.741 26.353 1.00 90.19 388 GLU A C 1
ATOM 2933 O O . GLU A 1 388 ? -26.380 -12.547 25.201 1.00 90.19 388 GLU A O 1
ATOM 2938 N N . LYS A 1 389 ? -26.748 -13.967 26.894 1.00 87.75 389 LYS A N 1
ATOM 2939 C CA . LYS A 1 389 ? -26.210 -15.150 26.196 1.00 87.75 389 LYS A CA 1
ATOM 2940 C C . LYS A 1 389 ? -26.996 -15.508 24.933 1.00 87.75 389 LYS A C 1
ATOM 2942 O O . LYS A 1 389 ? -26.377 -15.846 23.930 1.00 87.75 389 LYS A O 1
ATOM 2947 N N . GLU A 1 390 ? -28.326 -15.446 24.989 1.00 89.81 390 GLU A N 1
ATOM 2948 C CA . GLU A 1 390 ? -29.198 -15.784 23.852 1.00 89.81 390 GLU A CA 1
ATOM 2949 C C . GLU A 1 390 ? -28.932 -14.833 22.682 1.00 89.81 390 GLU A C 1
ATOM 2951 O O . GLU A 1 390 ? -28.577 -15.281 21.593 1.00 89.81 390 GLU A O 1
ATOM 2956 N N . ALA A 1 391 ? -28.925 -13.524 22.951 1.00 92.25 391 ALA A N 1
ATOM 2957 C CA . ALA A 1 391 ? -28.571 -12.513 21.960 1.00 92.25 391 ALA A CA 1
ATOM 2958 C C . ALA A 1 391 ? -27.146 -12.705 21.408 1.00 92.25 391 ALA A C 1
ATOM 2960 O O . ALA A 1 391 ? -26.922 -12.549 20.208 1.00 92.25 391 ALA A O 1
ATOM 2961 N N . ALA A 1 392 ? -26.171 -13.072 22.253 1.00 91.38 392 ALA A N 1
ATOM 2962 C CA . ALA A 1 392 ? -24.816 -13.379 21.791 1.00 91.38 392 ALA A CA 1
ATOM 2963 C C . ALA A 1 392 ? -24.800 -14.571 20.819 1.00 91.38 392 ALA A C 1
ATOM 2965 O O . ALA A 1 392 ? -24.113 -14.521 19.798 1.00 91.38 392 ALA A O 1
ATOM 2966 N N . GLY A 1 393 ? -25.563 -15.625 21.123 1.00 92.12 393 GLY A N 1
ATOM 2967 C CA . GLY A 1 393 ? -25.732 -16.795 20.263 1.00 92.12 393 GLY A CA 1
ATOM 2968 C C . GLY A 1 393 ? -26.328 -16.435 18.908 1.00 92.12 393 GLY A C 1
ATOM 2969 O O . GLY A 1 393 ? -25.735 -16.762 17.879 1.00 92.12 393 GLY A O 1
ATOM 2970 N N . ASP A 1 394 ? -27.442 -15.704 18.915 1.00 93.81 394 ASP A N 1
ATOM 2971 C CA . ASP A 1 394 ? -28.153 -15.289 17.705 1.00 93.81 394 ASP A CA 1
ATOM 2972 C C . ASP A 1 394 ? -27.268 -14.426 16.796 1.00 93.81 394 ASP A C 1
ATOM 2974 O O . ASP A 1 394 ? -27.118 -14.708 15.602 1.00 93.81 394 ASP A O 1
ATOM 2978 N N . VAL A 1 395 ? -26.603 -13.415 17.367 1.00 93.25 395 VAL A N 1
ATOM 2979 C CA . VAL A 1 395 ? -25.694 -12.532 16.626 1.00 93.25 395 VAL A CA 1
ATOM 2980 C C . VAL A 1 395 ? -24.543 -13.337 16.023 1.00 93.25 395 VAL A C 1
ATOM 2982 O O . VAL A 1 395 ? -24.320 -13.277 14.814 1.00 93.25 395 VAL A O 1
ATOM 2985 N N . LEU A 1 396 ? -23.825 -14.140 16.813 1.00 91.88 396 LEU A N 1
ATOM 2986 C CA . LEU A 1 396 ? -22.663 -14.885 16.312 1.00 91.88 396 LEU A CA 1
ATOM 2987 C C . LEU A 1 396 ? -23.042 -15.981 15.299 1.00 91.88 396 LEU A C 1
ATOM 2989 O O . LEU A 1 396 ? -22.224 -16.321 14.440 1.00 91.88 396 LEU A O 1
ATOM 2993 N N . ALA A 1 397 ? -24.259 -16.526 15.373 1.00 93.25 397 ALA A N 1
ATOM 2994 C CA . ALA A 1 397 ? -24.796 -17.453 14.378 1.00 93.25 397 ALA A CA 1
ATOM 2995 C C . ALA A 1 397 ? -25.170 -16.755 13.059 1.00 93.25 397 ALA A C 1
ATOM 2997 O O . ALA A 1 397 ? -25.068 -17.371 11.997 1.00 93.25 397 ALA A O 1
ATOM 2998 N N . SER A 1 398 ? -25.554 -15.475 13.111 1.00 94.62 398 SER A N 1
ATOM 2999 C CA . SER A 1 398 ? -25.877 -14.664 11.928 1.00 94.62 398 SER A CA 1
ATOM 3000 C C . SER A 1 398 ? -24.650 -14.164 11.148 1.00 94.62 398 SER A C 1
ATOM 3002 O O . SER A 1 398 ? -24.787 -13.724 10.005 1.00 94.62 398 SER A O 1
ATOM 3004 N N . ALA A 1 399 ? -23.447 -14.248 11.731 1.00 92.12 399 ALA A N 1
ATOM 3005 C CA . ALA A 1 399 ? -22.211 -13.791 11.097 1.00 92.12 399 ALA A CA 1
ATOM 3006 C C . ALA A 1 399 ? -21.915 -14.544 9.780 1.00 92.12 399 ALA A C 1
ATOM 3008 O O . ALA A 1 399 ? -22.234 -15.730 9.673 1.00 92.12 399 ALA A O 1
ATOM 3009 N N . PRO A 1 400 ? -21.254 -13.932 8.777 1.00 91.44 400 PRO A N 1
ATOM 3010 C CA . PRO A 1 400 ? -20.864 -14.637 7.553 1.00 91.44 400 PRO A CA 1
ATOM 3011 C C . PRO A 1 400 ? -20.005 -15.879 7.835 1.00 91.44 400 PRO A C 1
ATOM 3013 O O . PRO A 1 400 ? -19.191 -15.875 8.756 1.00 91.44 400 PRO A O 1
ATOM 3016 N N . ALA A 1 401 ? -20.111 -16.930 7.015 1.00 87.75 401 ALA A N 1
ATOM 3017 C CA . ALA A 1 401 ? -19.414 -18.204 7.253 1.00 87.75 401 ALA A CA 1
ATOM 3018 C C . ALA A 1 401 ? -17.887 -18.058 7.435 1.00 87.75 401 ALA A C 1
ATOM 3020 O O . ALA A 1 401 ? -17.293 -18.725 8.279 1.00 87.75 401 ALA A O 1
ATOM 3021 N N . CYS A 1 402 ? -17.249 -17.148 6.693 1.00 82.12 402 CYS A N 1
ATOM 3022 C CA . CYS A 1 402 ? -15.822 -16.850 6.848 1.00 82.12 402 CYS A CA 1
ATOM 3023 C C . CYS A 1 402 ? -15.485 -16.161 8.181 1.00 82.12 402 CYS A C 1
ATOM 3025 O O . CYS A 1 402 ? -14.404 -16.381 8.716 1.00 82.12 402 CYS A O 1
ATOM 3027 N N . VAL A 1 403 ? -16.408 -15.375 8.741 1.00 83.38 403 VAL A N 1
ATOM 3028 C CA . VAL A 1 403 ? -16.277 -14.780 10.078 1.00 83.38 403 VAL A CA 1
ATOM 3029 C C . VAL A 1 403 ? -16.513 -15.837 11.155 1.00 83.38 403 VAL A C 1
ATOM 3031 O O . VAL A 1 403 ? -15.796 -15.864 12.147 1.00 83.38 403 VAL A O 1
ATOM 3034 N N . GLN A 1 404 ? -17.472 -16.746 10.958 1.00 82.50 404 GLN A N 1
ATOM 3035 C CA . GLN A 1 404 ? -17.717 -17.854 11.889 1.00 82.50 404 GLN A CA 1
ATOM 3036 C C . GLN A 1 404 ? -16.497 -18.778 12.042 1.00 82.50 404 GLN A C 1
ATOM 3038 O O . GLN A 1 404 ? -16.306 -19.358 13.109 1.00 82.50 404 GLN A O 1
ATOM 3043 N N . ALA A 1 405 ? -15.674 -18.901 10.995 1.00 81.06 405 ALA A N 1
ATOM 3044 C CA . ALA A 1 405 ? -14.429 -19.669 11.012 1.00 81.06 405 ALA A CA 1
ATOM 3045 C C . ALA A 1 405 ? -13.296 -18.997 11.814 1.00 81.06 405 ALA A C 1
ATOM 3047 O O . ALA A 1 405 ? -12.271 -19.630 12.074 1.00 81.06 405 ALA A O 1
ATOM 3048 N N . ASP A 1 406 ? -13.456 -17.733 12.217 1.00 86.25 406 ASP A N 1
ATOM 3049 C CA . ASP A 1 406 ? -12.496 -17.053 13.075 1.00 86.25 406 ASP A CA 1
ATOM 3050 C C . ASP A 1 406 ? -12.419 -17.720 14.457 1.00 86.25 406 ASP A C 1
ATOM 3052 O O . ASP A 1 406 ? -13.432 -17.937 15.122 1.00 86.25 406 ASP A O 1
ATOM 3056 N N . ALA A 1 407 ? -11.203 -18.003 14.928 1.00 78.31 407 ALA A N 1
ATOM 3057 C CA . ALA A 1 407 ? -10.992 -18.767 16.158 1.00 78.31 407 ALA A CA 1
ATOM 3058 C C . ALA A 1 407 ? -11.618 -18.114 17.406 1.00 78.31 407 ALA A C 1
ATOM 3060 O O . ALA A 1 407 ? -12.084 -18.820 18.302 1.00 78.31 407 ALA A O 1
ATOM 3061 N N . VAL A 1 408 ? -11.645 -16.778 17.477 1.00 79.38 408 VAL A N 1
ATOM 3062 C CA . VAL A 1 408 ? -12.236 -16.064 18.619 1.00 79.38 408 VAL A CA 1
ATOM 3063 C C . VAL A 1 408 ? -13.756 -16.089 18.520 1.00 79.38 408 VAL A C 1
ATOM 3065 O O . VAL A 1 408 ? -14.418 -16.349 19.519 1.00 79.38 408 VAL A O 1
ATOM 3068 N N . VAL A 1 409 ? -14.314 -15.887 17.324 1.00 78.94 409 VAL A N 1
ATOM 3069 C CA . VAL A 1 409 ? -15.764 -15.992 17.086 1.00 78.94 409 VAL A CA 1
ATOM 3070 C C . VAL A 1 409 ? -16.262 -17.404 17.410 1.00 78.94 409 VAL A C 1
ATOM 3072 O O . VAL A 1 409 ? -17.242 -17.554 18.138 1.00 78.94 409 VAL A O 1
ATOM 3075 N N . ALA A 1 410 ? -15.551 -18.444 16.969 1.00 81.94 410 ALA A N 1
ATOM 3076 C CA . ALA A 1 410 ? -15.853 -19.832 17.313 1.00 81.94 410 ALA A CA 1
ATOM 3077 C C . ALA A 1 410 ? -15.781 -20.084 18.831 1.00 81.94 410 ALA A C 1
ATOM 3079 O O . ALA A 1 410 ? -16.659 -20.735 19.396 1.00 81.94 410 ALA A O 1
ATOM 3080 N N . SER A 1 411 ? -14.777 -19.520 19.513 1.00 81.00 411 SER A N 1
ATOM 3081 C CA . SER A 1 411 ? -14.658 -19.617 20.973 1.00 81.00 411 SER A CA 1
ATOM 3082 C C . SER A 1 411 ? -15.801 -18.912 21.708 1.00 81.00 411 SER A C 1
ATOM 3084 O O . SER A 1 411 ? -16.284 -19.433 22.710 1.00 81.00 411 SER A O 1
ATOM 3086 N N . LEU A 1 412 ? -16.236 -17.739 21.239 1.00 83.19 412 LEU A N 1
ATOM 3087 C CA . LEU A 1 412 ? -17.362 -17.010 21.830 1.00 83.19 412 LEU A CA 1
ATOM 3088 C C . LEU A 1 412 ? -18.668 -17.788 21.656 1.00 83.19 412 LEU A C 1
ATOM 3090 O O . LEU A 1 412 ? -19.452 -17.867 22.594 1.00 83.19 412 LEU A O 1
ATOM 3094 N N . ARG A 1 413 ? -18.867 -18.436 20.503 1.00 86.56 413 ARG A N 1
ATOM 3095 C CA . ARG A 1 413 ? -20.015 -19.325 20.272 1.00 86.56 413 ARG A CA 1
ATOM 3096 C C . ARG A 1 413 ? -20.021 -20.518 21.220 1.00 86.56 413 ARG A C 1
ATOM 3098 O O . ARG A 1 413 ? -21.044 -20.792 21.828 1.00 86.56 413 ARG A O 1
ATOM 3105 N N . ALA A 1 414 ? -18.874 -21.165 21.424 1.00 83.56 414 ALA A N 1
ATOM 3106 C CA . ALA A 1 414 ? -18.759 -22.229 22.422 1.00 83.56 414 ALA A CA 1
ATOM 3107 C C . ALA A 1 414 ? -19.057 -21.719 23.849 1.00 83.56 414 ALA A C 1
ATOM 3109 O O . ALA A 1 414 ? -19.645 -22.430 24.659 1.00 83.56 414 ALA A O 1
ATOM 3110 N N . ALA A 1 415 ? -18.697 -20.469 24.160 1.00 78.56 415 ALA A N 1
ATOM 3111 C CA . ALA A 1 415 ? -18.993 -19.849 25.450 1.00 78.56 415 ALA A CA 1
ATOM 3112 C C . ALA A 1 415 ? -20.481 -19.500 25.652 1.00 78.56 415 ALA A C 1
ATOM 3114 O O . ALA A 1 415 ? -20.902 -19.329 26.795 1.00 78.56 415 ALA A O 1
ATOM 3115 N N . VAL A 1 416 ? -21.284 -19.407 24.585 1.00 84.56 416 VAL A N 1
ATOM 3116 C CA . VAL A 1 416 ? -22.750 -19.284 24.697 1.00 84.56 416 VAL A CA 1
ATOM 3117 C C . VAL A 1 416 ? -23.346 -20.569 25.282 1.00 84.56 416 VAL A C 1
ATOM 3119 O O . VAL A 1 416 ? -24.239 -20.502 26.124 1.00 84.56 416 VAL A O 1
ATOM 3122 N N . GLU A 1 417 ? -22.803 -21.725 24.893 1.00 77.12 417 GLU A N 1
ATOM 3123 C CA . GLU A 1 417 ? -23.252 -23.053 25.330 1.00 77.12 417 GLU A CA 1
ATOM 3124 C C . GLU A 1 417 ? -22.664 -23.467 26.698 1.00 77.12 417 GLU A C 1
ATOM 3126 O O . GLU A 1 417 ? -23.270 -24.260 27.419 1.00 77.12 417 GLU A O 1
ATOM 3131 N N . ASP A 1 418 ? -21.510 -22.911 27.093 1.00 75.00 418 ASP A N 1
ATOM 3132 C CA . ASP A 1 418 ? -20.797 -23.252 28.333 1.00 75.00 418 ASP A CA 1
ATOM 3133 C C . ASP A 1 418 ? -20.776 -22.098 29.357 1.00 75.00 418 ASP A C 1
ATOM 3135 O O . ASP A 1 418 ? -20.080 -21.085 29.229 1.00 75.00 418 ASP A O 1
ATOM 3139 N N . GLU A 1 419 ? -21.499 -22.291 30.460 1.00 66.94 419 GLU A N 1
ATOM 3140 C CA . GLU A 1 419 ? -21.637 -21.302 31.528 1.00 66.94 419 GLU A CA 1
ATOM 3141 C C . GLU A 1 419 ? -20.331 -20.970 32.274 1.00 66.94 419 GLU A C 1
ATOM 3143 O O . GLU A 1 419 ? -20.180 -19.854 32.790 1.00 66.94 419 GLU A O 1
ATOM 3148 N N . SER A 1 420 ? -19.367 -21.893 32.305 1.00 64.81 420 SER A N 1
ATOM 3149 C CA . SER A 1 420 ? -18.058 -21.656 32.921 1.00 64.81 420 SER A CA 1
ATOM 3150 C C . SER A 1 420 ? -17.219 -20.677 32.092 1.00 64.81 420 SER A C 1
ATOM 3152 O O . SER A 1 420 ? -16.609 -19.753 32.641 1.00 64.81 420 SER A O 1
ATOM 3154 N N . LEU A 1 421 ? -17.279 -20.798 30.763 1.00 60.44 421 LEU A N 1
ATOM 3155 C CA . LEU A 1 421 ? -16.623 -19.892 29.821 1.00 60.44 421 LEU A CA 1
ATOM 3156 C C . LEU A 1 421 ? -17.292 -18.514 29.814 1.00 60.44 421 LEU A C 1
ATOM 3158 O O . LEU A 1 421 ? -16.597 -17.499 29.904 1.00 60.44 421 LEU A O 1
ATOM 3162 N N . ALA A 1 422 ? -18.629 -18.459 29.817 1.00 60.22 422 ALA A N 1
ATOM 3163 C CA . ALA A 1 422 ? -19.368 -17.199 29.914 1.00 60.22 422 ALA A CA 1
ATOM 3164 C C . ALA A 1 422 ? -18.990 -16.400 31.177 1.00 60.22 422 ALA A C 1
ATOM 3166 O O . ALA A 1 422 ? -18.755 -15.193 31.111 1.00 60.22 422 ALA A O 1
ATOM 3167 N N . ARG A 1 423 ? -18.869 -17.069 32.336 1.00 63.34 423 ARG A N 1
ATOM 3168 C CA . ARG A 1 423 ? -18.451 -16.438 33.603 1.00 63.34 423 ARG A CA 1
ATOM 3169 C C . ARG A 1 423 ? -17.035 -15.859 33.518 1.00 63.34 423 ARG A C 1
ATOM 3171 O O . ARG A 1 423 ? -16.795 -14.767 34.034 1.00 63.34 423 ARG A O 1
ATOM 3178 N N . CYS A 1 424 ? -16.120 -16.558 32.850 1.00 61.97 424 CYS A N 1
ATOM 3179 C CA . CYS A 1 424 ? -14.756 -16.086 32.633 1.00 61.97 424 CYS A CA 1
ATOM 3180 C C . CYS A 1 424 ? -14.724 -14.831 31.746 1.00 61.97 424 CYS A C 1
ATOM 3182 O O . CYS A 1 424 ? -14.054 -13.857 32.089 1.00 61.97 424 CYS A O 1
ATOM 3184 N N . HIS A 1 425 ? -15.501 -14.810 30.658 1.00 61.88 425 HIS A N 1
ATOM 3185 C CA . HIS A 1 425 ? -15.612 -13.637 29.787 1.00 61.88 425 HIS A CA 1
ATOM 3186 C C . HIS A 1 425 ? -16.177 -12.412 30.528 1.00 61.88 425 HIS A C 1
ATOM 3188 O O . HIS A 1 425 ? -15.569 -11.342 30.450 1.00 61.88 425 HIS A O 1
ATOM 3194 N N . ARG A 1 426 ? -17.233 -12.583 31.346 1.00 64.31 426 ARG A N 1
ATOM 3195 C CA . ARG A 1 426 ? -17.781 -11.520 32.218 1.00 64.31 426 ARG A CA 1
ATOM 3196 C C . ARG A 1 426 ? -16.730 -10.875 33.116 1.00 64.31 426 ARG A C 1
ATOM 3198 O O . ARG A 1 426 ? -16.660 -9.655 33.207 1.00 64.31 426 ARG A O 1
ATOM 3205 N N . GLN A 1 427 ? -15.895 -11.683 33.765 1.00 58.19 427 GLN A N 1
ATOM 3206 C CA . GLN A 1 427 ? -14.874 -11.175 34.687 1.00 58.19 427 GLN A CA 1
ATOM 3207 C C . GLN A 1 427 ? -13.640 -10.617 33.965 1.00 58.19 427 GLN A C 1
ATOM 3209 O O . GLN A 1 427 ? -12.992 -9.706 34.476 1.00 58.19 427 GLN A O 1
ATOM 3214 N N . SER A 1 428 ? -13.327 -11.123 32.769 1.00 53.84 428 SER A N 1
ATOM 3215 C CA . SER A 1 428 ? -12.187 -10.654 31.972 1.00 53.84 428 SER A CA 1
ATOM 3216 C C . SER A 1 428 ? -12.381 -9.255 31.391 1.00 53.84 428 SER A C 1
ATOM 3218 O O . SER A 1 428 ? -11.402 -8.535 31.262 1.00 53.84 428 SER A O 1
ATOM 3220 N N . LEU A 1 429 ? -13.620 -8.843 31.101 1.00 49.75 429 LEU A N 1
ATOM 3221 C CA . LEU A 1 429 ? -13.935 -7.476 30.668 1.00 49.75 429 LEU A CA 1
ATOM 3222 C C . LEU A 1 429 ? -13.872 -6.459 31.817 1.00 49.75 429 LEU A C 1
ATOM 3224 O O . LEU A 1 429 ? -13.631 -5.284 31.577 1.00 49.75 429 LEU A O 1
ATOM 3228 N N . TRP A 1 430 ? -14.000 -6.920 33.065 1.00 39.56 430 TRP A N 1
ATOM 3229 C CA . TRP A 1 430 ? -13.803 -6.097 34.264 1.00 39.56 430 TRP A CA 1
ATOM 3230 C C . TRP A 1 430 ? -12.331 -5.993 34.696 1.00 39.56 430 TRP A C 1
ATOM 3232 O O . TRP A 1 430 ? -11.986 -5.153 35.524 1.00 39.56 430 TRP A O 1
ATOM 3242 N N . CYS A 1 431 ? -11.448 -6.827 34.137 1.00 35.31 431 CYS A N 1
ATOM 3243 C CA . CYS A 1 431 ? -10.001 -6.699 34.284 1.00 35.31 431 CYS A CA 1
ATOM 3244 C C . CYS A 1 431 ? -9.428 -6.071 33.008 1.00 35.31 431 CYS A C 1
ATOM 3246 O O . CYS A 1 431 ? -9.351 -6.728 31.975 1.00 35.31 431 CYS A O 1
ATOM 3248 N N . THR A 1 432 ? -8.956 -4.831 33.097 1.00 35.25 432 THR A N 1
ATOM 3249 C CA . THR A 1 432 ? -8.445 -3.948 32.024 1.00 35.25 432 THR A CA 1
ATOM 3250 C C . THR A 1 432 ? -7.346 -4.501 31.087 1.00 35.25 432 THR A C 1
ATOM 3252 O O . THR A 1 432 ? -6.809 -3.753 30.284 1.00 35.25 432 THR A O 1
ATOM 3255 N N . CYS A 1 433 ? -6.981 -5.789 31.123 1.00 32.97 433 CYS A N 1
ATOM 3256 C CA . CYS A 1 433 ? -5.798 -6.322 30.430 1.00 32.97 433 CYS A CA 1
ATOM 3257 C C . CYS A 1 433 ? -6.018 -7.483 29.439 1.00 32.97 433 CYS A C 1
ATOM 3259 O O . CYS A 1 433 ? -5.043 -7.888 28.806 1.00 32.97 433 CYS A O 1
ATOM 3261 N N . VAL A 1 434 ? -7.208 -8.088 29.297 1.00 38.75 434 VAL A N 1
ATOM 3262 C CA . VAL A 1 434 ? -7.277 -9.449 28.698 1.00 38.75 434 VAL A CA 1
ATOM 3263 C C . VAL A 1 434 ? -8.016 -9.557 27.358 1.00 38.75 434 VAL A C 1
ATOM 3265 O O . VAL A 1 434 ? -7.677 -10.436 26.567 1.00 38.75 434 VAL A O 1
ATOM 3268 N N . ALA A 1 435 ? -8.952 -8.662 27.035 1.00 39.12 435 ALA A N 1
ATOM 3269 C CA . ALA A 1 435 ? -9.878 -8.892 25.919 1.00 39.12 435 ALA A CA 1
ATOM 3270 C C . ALA A 1 435 ? -9.231 -8.907 24.516 1.00 39.12 435 ALA A C 1
ATOM 3272 O O . ALA A 1 435 ? -9.722 -9.607 23.634 1.00 39.12 435 ALA A O 1
ATOM 3273 N N . GLN A 1 436 ? -8.123 -8.187 24.294 1.00 39.91 436 GLN A N 1
ATOM 3274 C CA . GLN A 1 436 ? -7.569 -8.024 22.941 1.00 39.91 436 GLN A CA 1
ATOM 3275 C C . GLN A 1 436 ? -6.380 -8.931 22.589 1.00 39.91 436 GLN A C 1
ATOM 3277 O O . GLN A 1 436 ? -6.049 -9.040 21.410 1.00 39.91 436 GLN A O 1
ATOM 3282 N N . ARG A 1 437 ? -5.705 -9.576 23.556 1.00 38.69 437 ARG A N 1
ATOM 3283 C CA . ARG A 1 437 ? -4.369 -10.157 23.289 1.00 38.69 437 ARG A CA 1
ATOM 3284 C C . ARG A 1 437 ? -4.267 -11.680 23.269 1.00 38.69 437 ARG A C 1
ATOM 3286 O O . ARG A 1 437 ? -3.271 -12.170 22.745 1.00 38.69 437 ARG A O 1
ATOM 3293 N N . VAL A 1 438 ? -5.232 -12.449 23.785 1.00 43.78 438 VAL A N 1
ATOM 3294 C CA . VAL A 1 438 ? -5.122 -13.922 23.758 1.00 43.78 438 VAL A CA 1
ATOM 3295 C C . VAL A 1 438 ? -6.486 -14.618 23.723 1.00 43.78 438 VAL A C 1
ATOM 3297 O O . VAL A 1 438 ? -7.358 -14.308 24.528 1.00 43.78 438 VAL A O 1
ATOM 3300 N N . SER A 1 439 ? -6.647 -15.613 22.842 1.00 47.81 439 SER A N 1
ATOM 3301 C CA . SER A 1 439 ? -7.768 -16.561 22.915 1.00 47.81 439 SER A CA 1
ATOM 3302 C C . SER A 1 439 ? -7.696 -17.363 24.219 1.00 47.81 439 SER A C 1
ATOM 3304 O O . SER A 1 439 ? -6.672 -17.986 24.502 1.00 47.81 439 SER A O 1
ATOM 3306 N N . LEU A 1 440 ? -8.782 -17.410 24.996 1.00 49.84 440 LEU A N 1
ATOM 3307 C CA . LEU A 1 440 ? -8.869 -18.210 26.227 1.00 49.84 440 LEU A CA 1
ATOM 3308 C C . LEU A 1 440 ? -8.582 -19.703 25.978 1.00 49.84 440 LEU A C 1
ATOM 3310 O O . LEU A 1 440 ? -7.917 -20.337 26.799 1.00 49.84 440 LEU A O 1
ATOM 3314 N N . SER A 1 441 ? -8.959 -20.234 24.808 1.00 50.78 441 SER A N 1
ATOM 3315 C CA . SER A 1 441 ? -8.651 -21.612 24.384 1.00 50.78 441 SER A CA 1
ATOM 3316 C C . SER A 1 441 ? -7.163 -21.866 24.098 1.00 50.78 441 SER A C 1
ATOM 3318 O O . SER A 1 441 ? -6.704 -23.005 24.147 1.00 50.78 441 SER A O 1
ATOM 3320 N N . ALA A 1 442 ? -6.376 -20.816 23.835 1.00 47.47 442 ALA A N 1
ATOM 3321 C CA . ALA A 1 442 ? -4.922 -20.921 23.690 1.00 47.47 442 ALA A CA 1
ATOM 3322 C C . ALA A 1 442 ? -4.198 -20.924 25.050 1.00 47.47 442 ALA A C 1
ATOM 3324 O O . ALA A 1 442 ? -3.034 -21.314 25.137 1.00 47.47 442 ALA A O 1
ATOM 3325 N N . VAL A 1 443 ? -4.876 -20.491 26.118 1.00 48.09 443 VAL A N 1
ATOM 3326 C CA . VAL A 1 443 ? -4.303 -20.326 27.462 1.00 48.09 443 VAL A CA 1
ATOM 3327 C C . VAL A 1 443 ? -4.708 -21.450 28.413 1.00 48.09 443 VAL A C 1
ATOM 3329 O O . VAL A 1 443 ? -3.966 -21.736 29.359 1.00 48.09 443 VAL A O 1
ATOM 3332 N N . LEU A 1 444 ? -5.844 -22.102 28.165 1.00 52.22 444 LEU A N 1
ATOM 3333 C CA . LEU A 1 444 ? -6.432 -23.117 29.035 1.00 52.22 444 LEU A CA 1
ATOM 3334 C C . LEU A 1 444 ? -6.775 -24.402 28.270 1.00 52.22 444 LEU A C 1
ATOM 3336 O O . LEU A 1 444 ? -7.097 -24.363 27.086 1.00 52.22 444 LEU A O 1
ATOM 3340 N N . GLU A 1 445 ? -6.737 -25.533 28.969 1.00 55.47 445 GLU A N 1
ATOM 3341 C CA . GLU A 1 445 ? -7.173 -26.843 28.483 1.00 55.47 445 GLU A CA 1
ATOM 3342 C C . GLU A 1 445 ? -8.122 -27.485 29.497 1.00 55.47 445 GLU A C 1
ATOM 3344 O O . GLU A 1 445 ? -8.009 -27.264 30.704 1.00 55.47 445 GLU A O 1
ATOM 3349 N N . ARG A 1 446 ? -9.109 -28.238 29.009 1.00 56.22 446 ARG A N 1
ATOM 3350 C CA . ARG A 1 446 ? -10.110 -28.902 29.847 1.00 56.22 446 ARG A CA 1
ATOM 3351 C C . ARG A 1 446 ? -9.608 -30.309 30.152 1.00 56.22 446 ARG A C 1
ATOM 3353 O O . ARG A 1 446 ? -9.382 -31.081 29.229 1.00 56.22 446 ARG A O 1
ATOM 3360 N N . SER A 1 447 ? -9.398 -30.625 31.428 1.00 54.81 447 SER A N 1
ATOM 3361 C CA . SER A 1 447 ? -9.016 -31.982 31.840 1.00 54.81 447 SER A CA 1
ATOM 3362 C C . SER A 1 447 ? -10.253 -32.870 32.020 1.00 54.81 447 SER A C 1
ATOM 3364 O O . SER A 1 447 ? -11.347 -32.353 32.265 1.00 54.81 447 SER A O 1
ATOM 3366 N N . ASP A 1 448 ? -10.072 -34.195 31.955 1.00 49.59 448 ASP A N 1
ATOM 3367 C CA . ASP A 1 448 ? -11.126 -35.231 32.032 1.00 49.59 448 ASP A CA 1
ATOM 3368 C C . ASP A 1 448 ? -11.998 -35.187 33.312 1.00 49.59 448 ASP A C 1
ATOM 3370 O O . ASP A 1 448 ? -12.954 -35.945 33.451 1.00 49.59 448 ASP A O 1
ATOM 3374 N N . GLY A 1 449 ? -11.708 -34.279 34.249 1.00 50.31 449 GLY A N 1
ATOM 3375 C CA . GLY A 1 449 ? -12.438 -34.066 35.501 1.00 50.31 449 GLY A CA 1
ATOM 3376 C C . GLY A 1 449 ? -13.257 -32.770 35.585 1.00 50.31 449 GLY A C 1
ATOM 3377 O O . GLY A 1 449 ? -13.487 -32.298 36.694 1.00 50.31 449 GLY A O 1
ATOM 3378 N N . ASN A 1 450 ? -13.665 -32.155 34.465 1.00 55.34 450 ASN A N 1
ATOM 3379 C CA . ASN A 1 450 ? -14.381 -30.858 34.419 1.00 55.34 450 ASN A CA 1
ATOM 3380 C C . ASN A 1 450 ? -13.599 -29.644 34.974 1.00 55.34 450 ASN A C 1
ATOM 3382 O O . ASN A 1 450 ? -14.166 -28.564 35.135 1.00 55.34 450 ASN A O 1
ATOM 3386 N N . ALA A 1 451 ? -12.295 -29.783 35.217 1.00 53.66 451 ALA A N 1
ATOM 3387 C CA . ALA A 1 451 ? -11.440 -28.715 35.728 1.00 53.66 451 ALA A CA 1
ATOM 3388 C C . ALA A 1 451 ? -10.530 -28.150 34.627 1.00 53.66 451 ALA A C 1
ATOM 3390 O O . ALA A 1 451 ? -9.890 -28.900 33.880 1.00 53.66 451 ALA A O 1
ATOM 3391 N N . TRP A 1 452 ? -10.453 -26.820 34.552 1.00 57.06 452 TRP A N 1
ATOM 3392 C CA . TRP A 1 452 ? -9.587 -26.100 33.618 1.00 57.06 452 TRP A CA 1
ATOM 3393 C C . TRP A 1 452 ? -8.142 -26.047 34.130 1.00 57.06 452 TRP A C 1
ATOM 3395 O O . TRP A 1 452 ? -7.880 -25.597 35.247 1.00 57.06 452 TRP A O 1
ATOM 3405 N N . THR A 1 453 ? -7.192 -26.461 33.296 1.00 53.59 453 THR A N 1
ATOM 3406 C CA . THR A 1 453 ? -5.749 -26.442 33.571 1.00 53.59 453 THR A CA 1
ATOM 3407 C C . THR A 1 453 ? -5.036 -25.453 32.639 1.00 53.59 453 THR A C 1
ATOM 3409 O O . THR A 1 453 ? -5.541 -25.093 31.575 1.00 53.59 453 THR A O 1
ATOM 3412 N N . ARG A 1 454 ? -3.876 -24.917 33.052 1.00 60.66 454 ARG A N 1
ATOM 3413 C CA . ARG A 1 454 ? -3.136 -23.907 32.264 1.00 60.66 454 ARG A CA 1
ATOM 3414 C C . ARG A 1 454 ? -2.319 -24.562 31.149 1.00 60.66 454 ARG A C 1
ATOM 3416 O O . ARG A 1 454 ? -1.530 -25.454 31.439 1.00 60.66 454 ARG A O 1
ATOM 3423 N N . ARG A 1 455 ? -2.390 -24.009 29.933 1.00 51.53 455 ARG A N 1
ATOM 3424 C CA . ARG A 1 455 ? -1.443 -24.260 28.824 1.00 51.53 455 ARG A CA 1
ATOM 3425 C C . ARG A 1 455 ? -0.252 -23.296 28.803 1.00 51.53 455 ARG A C 1
ATOM 3427 O O . ARG A 1 455 ? 0.779 -23.607 28.220 1.00 51.53 455 ARG A O 1
ATOM 3434 N N . SER A 1 456 ? -0.378 -22.128 29.438 1.00 48.72 456 SER A N 1
ATOM 3435 C CA . SER A 1 456 ? 0.627 -21.053 29.435 1.00 48.72 456 SER A CA 1
ATOM 3436 C C . SER A 1 456 ? 0.951 -20.569 30.854 1.00 48.72 456 SER A C 1
ATOM 3438 O O . SER A 1 456 ? 0.089 -20.552 31.733 1.00 48.72 456 SER A O 1
ATOM 3440 N N . SER A 1 457 ? 2.198 -20.152 31.097 1.00 45.97 457 SER A N 1
ATOM 3441 C CA . SER A 1 457 ? 2.669 -19.647 32.400 1.00 45.97 457 SER A CA 1
ATOM 3442 C C . SER A 1 457 ? 2.327 -18.171 32.667 1.00 45.97 457 SER A C 1
ATOM 3444 O O . SER A 1 457 ? 2.689 -17.643 33.729 1.00 45.97 457 SER A O 1
ATOM 3446 N N . SER A 1 458 ? 1.614 -17.520 31.739 1.00 49.84 458 SER A N 1
ATOM 3447 C CA . SER A 1 458 ? 1.259 -16.099 31.797 1.00 49.84 458 SER A CA 1
ATOM 3448 C C . SER A 1 458 ? 0.405 -15.742 33.020 1.00 49.84 458 SER A C 1
ATOM 3450 O O . SER A 1 458 ? -0.375 -16.552 33.529 1.00 49.84 458 SER A O 1
ATOM 3452 N N . THR A 1 459 ? 0.524 -14.497 33.492 1.00 44.84 459 THR A N 1
ATOM 3453 C CA . THR A 1 459 ? -0.288 -13.944 34.594 1.00 44.84 459 THR A CA 1
ATOM 3454 C C . THR A 1 459 ? -1.791 -14.077 34.309 1.00 44.84 459 THR A C 1
ATOM 3456 O O . THR A 1 459 ? -2.562 -14.419 35.206 1.00 44.84 459 THR A O 1
ATOM 3459 N N . THR A 1 460 ? -2.185 -13.941 33.039 1.00 48.22 460 THR A N 1
ATOM 3460 C CA . THR A 1 460 ? -3.548 -14.140 32.522 1.00 48.22 460 THR A CA 1
ATOM 3461 C C . THR A 1 460 ? -4.080 -15.549 32.788 1.00 48.22 460 THR A C 1
ATOM 3463 O O . THR A 1 460 ? -5.185 -15.707 33.310 1.00 48.22 460 THR A O 1
ATOM 3466 N N . ALA A 1 461 ? -3.273 -16.582 32.523 1.00 50.16 461 ALA A N 1
ATOM 3467 C CA . ALA A 1 461 ? -3.623 -17.972 32.818 1.00 50.16 461 ALA A CA 1
ATOM 3468 C C . ALA A 1 461 ? -3.832 -18.201 34.323 1.00 50.16 461 ALA A C 1
ATOM 3470 O O . ALA A 1 461 ? -4.610 -19.066 34.739 1.00 50.16 461 ALA A O 1
ATOM 3471 N N . ARG A 1 462 ? -3.139 -17.416 35.165 1.00 51.72 462 ARG A N 1
ATOM 3472 C CA . ARG A 1 462 ? -3.255 -17.527 36.622 1.00 51.72 462 ARG A CA 1
ATOM 3473 C C . ARG A 1 462 ? -4.558 -16.996 37.168 1.00 51.72 462 ARG A C 1
ATOM 3475 O O . ARG A 1 462 ? -5.175 -17.689 37.974 1.00 51.72 462 ARG A O 1
ATOM 3482 N N . MET A 1 463 ? -4.971 -15.828 36.692 1.00 47.66 463 MET A N 1
ATOM 3483 C CA . MET A 1 463 ? -6.252 -15.237 37.063 1.00 47.66 463 MET A CA 1
ATOM 3484 C C . MET A 1 463 ? -7.419 -16.101 36.574 1.00 47.66 463 MET A C 1
ATOM 3486 O O . MET A 1 463 ? -8.301 -16.409 37.369 1.00 47.66 463 MET A O 1
ATOM 3490 N N . CYS A 1 464 ? -7.381 -16.595 35.330 1.00 49.03 464 CYS A N 1
ATOM 3491 C CA . CYS A 1 464 ? -8.482 -17.397 34.782 1.00 49.03 464 CYS A CA 1
ATOM 3492 C C . CYS A 1 464 ? -8.676 -18.735 35.521 1.00 49.03 464 CYS A C 1
ATOM 3494 O O . CYS A 1 464 ? -9.799 -19.069 35.884 1.00 49.03 464 CYS A O 1
ATOM 3496 N N . VAL A 1 465 ? -7.602 -19.478 35.833 1.00 53.31 465 VAL A N 1
ATOM 3497 C CA . VAL A 1 465 ? -7.728 -20.726 36.620 1.00 53.31 465 VAL A CA 1
ATOM 3498 C C . VAL A 1 465 ? -8.225 -20.458 38.042 1.00 53.31 465 VAL A C 1
ATOM 3500 O O . VAL A 1 465 ? -9.070 -21.200 38.533 1.00 53.31 465 VAL A O 1
ATOM 3503 N N . ALA A 1 466 ? -7.760 -19.387 38.696 1.00 51.81 466 ALA A N 1
ATOM 3504 C CA . ALA A 1 466 ? -8.224 -19.025 40.038 1.00 51.81 466 ALA A CA 1
ATOM 3505 C C . ALA A 1 466 ? -9.719 -18.652 40.073 1.00 51.81 466 ALA A C 1
ATOM 3507 O O . ALA A 1 466 ? -10.386 -18.902 41.073 1.00 51.81 466 ALA A O 1
ATOM 3508 N N . VAL A 1 467 ? -10.241 -18.078 38.986 1.00 49.75 467 VAL A N 1
ATOM 3509 C CA . VAL A 1 467 ? -11.668 -17.773 38.808 1.00 49.75 467 VAL A CA 1
ATOM 3510 C C . VAL A 1 467 ? -12.485 -19.041 38.567 1.00 49.75 467 VAL A C 1
ATOM 3512 O O . VAL A 1 467 ? -13.512 -19.233 39.208 1.00 49.75 467 VAL A O 1
ATOM 3515 N N . LEU A 1 468 ? -12.013 -19.920 37.680 1.00 49.16 468 LEU A N 1
ATOM 3516 C CA . LEU A 1 468 ? -12.701 -21.164 37.310 1.00 49.16 468 LEU A CA 1
ATOM 3517 C C . LEU A 1 468 ? -12.670 -22.227 38.421 1.00 49.16 468 LEU A C 1
ATOM 3519 O O . LEU A 1 468 ? -13.472 -23.152 38.401 1.00 49.16 468 LEU A O 1
ATOM 3523 N N . SER A 1 469 ? -11.756 -22.095 39.386 1.00 46.62 469 SER A N 1
ATOM 3524 C CA . SER A 1 469 ? -11.629 -22.986 40.551 1.00 46.62 469 SER A CA 1
ATOM 3525 C C . SER A 1 469 ? -12.393 -22.503 41.790 1.00 46.62 469 SER A C 1
ATOM 3527 O O . SER A 1 469 ? -12.333 -23.162 42.828 1.00 46.62 469 SER A O 1
ATOM 3529 N N . LYS A 1 470 ? -13.080 -21.353 41.727 1.00 40.44 470 LYS A N 1
ATOM 3530 C CA . LYS A 1 470 ? -13.988 -20.925 42.798 1.00 40.44 470 LYS A CA 1
ATOM 3531 C C . LYS A 1 470 ? -15.389 -21.505 42.541 1.00 40.44 470 LYS A C 1
ATOM 3533 O O . LYS A 1 470 ? -15.858 -21.373 41.410 1.00 40.44 470 LYS A O 1
ATOM 3538 N N . PRO A 1 471 ? -16.016 -22.142 43.550 1.00 36.94 471 PRO A N 1
ATOM 3539 C CA . PRO A 1 471 ? -17.338 -22.756 43.416 1.00 36.94 471 PRO A CA 1
ATOM 3540 C C . PRO A 1 471 ? -18.405 -21.754 42.954 1.00 36.94 471 PRO A C 1
ATOM 3542 O O . PRO A 1 471 ? -18.360 -20.588 43.415 1.00 36.94 471 PRO A O 1
#

Foldseek 3Di:
DDDDPPPPPPDDDDDDPDDDPPDDVVVCVVVVVVVVVVLVVLVVLQVVLVVLPADAQPADVVAAAAFDWDWDFFPPVLLLLPPPDLAPGRRFKIKGPDFLADLVLLVVQVVQFVVCVVVVAADPPCPVQAWGKHWCSVRVSNSVSVNSSSRNRPLVNQCVSRCSNHVGSNQKGFSTKMKIKAALVSNNFKFDWDFDLAQKKKKAWSDAPVQFADWAKAFVSVRHHDHHGHRMIMMGGSSTTIMGTGTNHGMTIIMMTGMHGNPDPFSSCLVVLVVVLVVCVVVVVLVSNQVSLVSSCVRHVLNLVSLQSNLVSCVVVVVLVSSLVSLVSSCVSPVLALSSLQSNLVSCLLVVHDNVSSLVSLVSSCVSPLQPLSSLLSNLLSCLLVPVLVVSLVSLVPRPPVSVPDPSSVLSNVCSVPVLSSQLSNVVSVPNPPSPDDRPCCFWDQDPPRAIDGPDPDPSSVVSNVSSPDD

InterPro domains:
  IPR011990 Tetratricopeptide-like helical domain superfamily [G3DSA:1.25.40.10] (258-442)
  IPR011990 Tetratricopeptide-like helical domain superfamily [SSF48452] (282-403)
  IPR019734 Tetratricopeptide repeat [PS50005] (304-337)
  IPR019734 Tetratricopeptide repeat [SM00028] (304-337)
  IPR019734 Tetratricopeptide repeat [SM00028] (338-372)